Protein AF-A0A0N1KRY0-F1 (afdb_monomer_lite)

Foldseek 3Di:
DDDDDDPPPPVPPPPPPPPDPPPPPPDFDQADPPVGGNVHDGDDPDLDWDWDWAPVPDPWTWIWTDHAALEIEGEPGPPFEDDLEHNEYYEYGNEYADPQQYNEYEEYENEYNNAAHYAEYEYEENEYEHPNAHVEYAEYECEYHDHYCEYEYEELEYEHEHLEYEAYELAYEQAHNEYEYEAAPDVVLGCYHNHHQKYFYDHYSFTQWIDHDQAIEGSDPDDPDSYHYDDDDDDPPDDQFKAFDWDADPVGDTDTDPDIDGPPPCVVVVVVVVVVVVVVVVVVVVVVVCCCVVPVDDDPDPDQDKDKDDWPPAADEFKTKIKIAAHPPFQWKWKWKAAPVRHTDDIGTDHDGGIDMDMDGDDDFHKMKIFIDTPNRTPDIDIGGYDD

pLDDT: mean 84.0, std 17.78, range [32.69, 98.81]

Radius of gyration: 57.34 Å; chains: 1; bounding box: 113×61×182 Å

Organism: Chryseobacterium indologenes (NCBI:txid253)

Sequence (388 aa):
MKRHLLNLKNIVAGAMIFSAGVMNAQQWEITGNSGITSTNYVGTNEQSYLFLRTGGSLPNPGQAFLTSPGSFVVDAVNNSNGVKAKGSIITGSQNMLGGNANSSIVGGWGNSLQASGGANLVVGQTNTVLNDAGKSIALGWNNTVRASNQFAIGVGVDLTSEYSGGFGVDLIATGNRSFVIGSGTHASTKLTNSIPYSIMFGLSKNSTMLIKDQQVGVRTNAPTANFHTVGTVRLQDLPNGSGKALVVDADGNVMVASTALAKQANDQTVTELQNQIDDLKLQVDELKSLLLKQTGIKDISSGNSARLYQNVPNPTKGETNIKYYLPNGSKNSSIEIYSASGQLVKSFPIREAGEGNIAVNNIKSGMYLYKLSVDGKTIDTKKMLIQD

InterPro domains:
  IPR011049 Serralysin-like metalloprotease, C-terminal [G3DSA:2.150.10.10] (102-276)
  IPR011049 Serralysin-like metalloprotease, C-terminal [SSF101967] (109-202)
  IPR026444 Secretion system, C-terminal sorting domain [PF18962] (313-387)
  IPR026444 Secretion system, C-terminal sorting domain [TIGR04183] (313-387)

Structure (mmCIF, N/CA/C/O backbone):
data_AF-A0A0N1KRY0-F1
#
_entry.id   AF-A0A0N1KRY0-F1
#
loop_
_atom_site.group_PDB
_atom_site.id
_atom_site.type_symbol
_atom_site.label_atom_id
_atom_site.label_alt_id
_atom_site.label_comp_id
_atom_site.label_asym_id
_atom_site.label_entity_id
_atom_site.label_seq_id
_atom_site.pdbx_PDB_ins_code
_atom_site.Cartn_x
_atom_site.Cartn_y
_atom_site.Cartn_z
_atom_site.occupancy
_atom_site.B_iso_or_equiv
_atom_site.auth_seq_id
_atom_site.auth_comp_id
_atom_site.auth_asym_id
_atom_site.auth_atom_id
_atom_site.pdbx_PDB_model_num
ATOM 1 N N . MET A 1 1 ? 79.160 13.186 -78.839 1.00 37.78 1 MET A N 1
ATOM 2 C CA . MET A 1 1 ? 79.371 14.160 -77.744 1.00 37.78 1 MET A CA 1
ATOM 3 C C . MET A 1 1 ? 78.143 14.107 -76.829 1.00 37.78 1 MET A C 1
ATOM 5 O O . MET A 1 1 ? 77.056 14.304 -77.337 1.00 37.78 1 MET A O 1
ATOM 9 N N . LYS A 1 2 ? 78.337 13.699 -75.561 1.00 33.97 2 LYS A N 1
ATOM 10 C CA . LYS A 1 2 ? 77.523 13.878 -74.323 1.00 33.97 2 LYS A CA 1
ATOM 11 C C . LYS A 1 2 ? 75.983 14.046 -74.446 1.00 33.97 2 LYS A C 1
ATOM 13 O O . LYS A 1 2 ? 75.523 15.019 -75.015 1.00 33.97 2 LYS A O 1
ATOM 18 N N . ARG A 1 3 ? 75.193 13.067 -73.950 1.00 32.69 3 ARG A N 1
ATOM 19 C CA . ARG A 1 3 ? 74.388 13.074 -72.681 1.00 32.69 3 ARG A CA 1
ATOM 20 C C . ARG A 1 3 ? 73.439 14.291 -72.556 1.00 32.69 3 ARG A C 1
ATOM 22 O O . ARG A 1 3 ? 73.910 15.411 -72.592 1.00 32.69 3 ARG A O 1
ATOM 29 N N . HIS A 1 4 ? 72.135 14.144 -72.307 1.00 36.44 4 HIS A N 1
ATOM 30 C CA . HIS A 1 4 ? 71.603 13.499 -71.105 1.00 36.44 4 HIS A CA 1
ATOM 31 C C . HIS A 1 4 ? 70.151 13.011 -71.255 1.00 36.44 4 HIS A C 1
ATOM 33 O O . HIS A 1 4 ? 69.315 13.644 -71.888 1.00 36.44 4 HIS A O 1
ATOM 39 N N . LEU A 1 5 ? 69.902 11.878 -70.597 1.00 38.75 5 LEU A N 1
ATOM 40 C CA . LEU A 1 5 ? 68.626 11.211 -70.380 1.00 38.75 5 LEU A CA 1
ATOM 41 C C . LEU A 1 5 ? 67.534 12.135 -69.822 1.00 38.75 5 LEU A C 1
ATOM 43 O O . LEU A 1 5 ? 67.782 12.895 -68.885 1.00 38.75 5 LEU A O 1
ATOM 47 N N . LEU A 1 6 ? 66.311 11.937 -70.328 1.00 41.88 6 LEU A N 1
ATOM 48 C CA . LEU A 1 6 ? 65.068 12.258 -69.633 1.00 41.88 6 LEU A CA 1
ATOM 49 C C . LEU A 1 6 ? 65.129 11.711 -68.200 1.00 41.88 6 LEU A C 1
ATOM 51 O O . LEU A 1 6 ? 65.074 10.501 -67.989 1.00 41.88 6 LEU A O 1
ATOM 55 N N . ASN A 1 7 ? 65.227 12.598 -67.211 1.00 39.56 7 ASN A N 1
ATOM 56 C CA . ASN A 1 7 ? 65.059 12.227 -65.813 1.00 39.56 7 ASN A CA 1
ATOM 57 C C . ASN A 1 7 ? 63.590 12.434 -65.428 1.00 39.56 7 ASN A C 1
ATOM 59 O O . ASN A 1 7 ? 63.197 13.445 -64.845 1.00 39.56 7 ASN A O 1
ATOM 63 N N . LEU A 1 8 ? 62.776 11.449 -65.806 1.00 44.66 8 LEU A N 1
ATOM 64 C CA . LEU A 1 8 ? 61.384 11.253 -65.405 1.00 44.66 8 LEU A CA 1
ATOM 65 C C . LEU A 1 8 ? 61.308 10.866 -63.911 1.00 44.66 8 LEU A C 1
ATOM 67 O O . LEU A 1 8 ? 60.815 9.800 -63.556 1.00 44.66 8 LEU A O 1
ATOM 71 N N . LYS A 1 9 ? 61.871 11.697 -63.026 1.00 40.22 9 LYS A N 1
ATOM 72 C CA . LYS A 1 9 ? 61.805 11.508 -61.566 1.00 40.22 9 LYS A CA 1
ATOM 73 C C . LYS A 1 9 ? 61.395 12.744 -60.767 1.00 40.22 9 LYS A C 1
ATOM 75 O O . LYS A 1 9 ? 61.098 12.590 -59.593 1.00 40.22 9 LYS A O 1
ATOM 80 N N . ASN A 1 10 ? 61.248 13.921 -61.387 1.00 43.34 10 ASN A N 1
ATOM 81 C CA . ASN A 1 10 ? 60.857 15.145 -60.666 1.00 43.34 10 ASN A CA 1
ATOM 82 C C . ASN A 1 10 ? 59.549 15.810 -61.150 1.00 43.34 10 ASN A C 1
ATOM 84 O O . ASN A 1 10 ? 59.223 16.893 -60.682 1.00 43.34 10 ASN A O 1
ATOM 88 N N . ILE A 1 11 ? 58.754 15.161 -62.013 1.00 43.53 11 ILE A N 1
ATOM 89 C CA . ILE A 1 11 ? 57.401 15.633 -62.410 1.00 43.53 11 ILE A CA 1
ATOM 90 C C . ILE A 1 11 ? 56.322 14.640 -61.935 1.00 43.53 11 ILE A C 1
ATOM 92 O O . ILE A 1 11 ? 55.339 14.367 -62.608 1.00 43.53 11 ILE A O 1
ATOM 96 N N 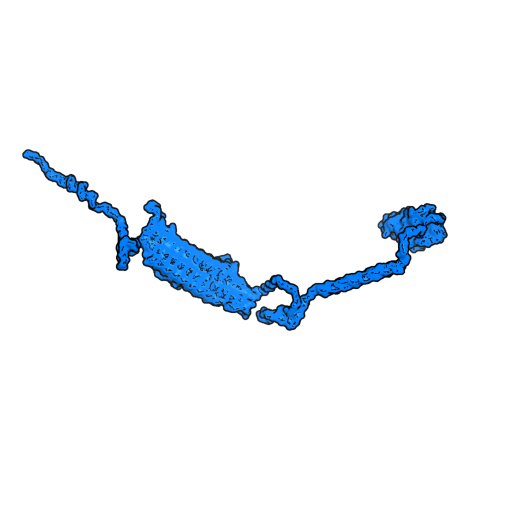. VAL A 1 12 ? 56.526 14.048 -60.755 1.00 44.34 12 VAL A N 1
ATOM 97 C CA . VAL A 1 12 ? 55.502 13.238 -60.060 1.00 44.34 12 VAL A CA 1
ATOM 98 C C . VAL A 1 12 ? 55.300 13.698 -58.604 1.00 44.34 12 VAL A C 1
ATOM 100 O O . VAL A 1 12 ? 54.333 13.314 -57.962 1.00 44.34 12 VAL A O 1
ATOM 103 N N . ALA A 1 13 ? 56.120 14.625 -58.095 1.00 40.97 13 ALA A N 1
ATOM 104 C CA . ALA A 1 13 ? 55.986 15.139 -56.726 1.00 40.97 13 ALA A CA 1
ATOM 105 C C . ALA A 1 13 ? 55.065 16.374 -56.590 1.00 40.97 13 ALA A C 1
ATOM 107 O O . ALA A 1 13 ? 54.773 16.792 -55.477 1.00 40.97 13 ALA A O 1
ATOM 108 N N . GLY A 1 14 ? 54.596 16.961 -57.701 1.00 42.56 14 GLY A N 1
ATOM 109 C CA . GLY A 1 14 ? 53.781 18.189 -57.694 1.00 42.56 14 GLY A CA 1
ATOM 110 C C . GLY A 1 14 ? 52.289 18.006 -57.992 1.00 42.56 14 GLY A C 1
ATOM 111 O O . GLY A 1 14 ? 51.527 18.952 -57.843 1.00 42.56 14 GLY A O 1
ATOM 112 N N . ALA A 1 15 ? 51.859 16.809 -58.406 1.00 40.97 15 ALA A N 1
ATOM 113 C CA . ALA A 1 15 ? 50.469 16.532 -58.801 1.00 40.97 15 ALA A CA 1
ATOM 114 C C . ALA A 1 15 ? 49.820 15.361 -58.030 1.00 40.97 15 ALA A C 1
ATOM 116 O O . ALA A 1 15 ? 48.697 14.977 -58.333 1.00 40.97 15 ALA A O 1
ATOM 117 N N . MET A 1 16 ? 50.492 14.833 -56.998 1.00 38.94 16 MET A N 1
ATOM 118 C CA . MET A 1 16 ? 49.931 13.891 -56.012 1.00 38.94 16 MET A CA 1
ATOM 119 C C . MET A 1 16 ? 49.858 14.512 -54.603 1.00 38.94 16 MET A C 1
ATOM 121 O O . MET A 1 16 ? 50.126 13.851 -53.607 1.00 38.94 16 MET A O 1
ATOM 125 N N . ILE A 1 17 ? 49.515 15.802 -54.505 1.00 42.44 17 ILE A N 1
ATOM 126 C CA . ILE A 1 17 ? 49.151 16.464 -53.229 1.00 42.44 17 ILE A CA 1
ATOM 127 C C . ILE A 1 17 ? 47.694 16.982 -53.285 1.00 42.44 17 ILE A C 1
ATOM 129 O O . ILE A 1 17 ? 47.267 17.797 -52.482 1.00 42.44 17 ILE A O 1
ATOM 133 N N . PHE A 1 18 ? 46.882 16.468 -54.215 1.00 43.12 18 PHE A N 1
ATOM 134 C CA . PHE A 1 18 ? 45.429 16.715 -54.239 1.00 43.12 18 PHE A CA 1
ATOM 135 C C . PHE A 1 18 ? 44.579 15.438 -54.278 1.00 43.12 18 PHE A C 1
ATOM 137 O O . PHE A 1 18 ? 43.358 15.504 -54.385 1.00 43.12 18 PHE A O 1
ATOM 144 N N . SER A 1 19 ? 45.195 14.267 -54.131 1.00 42.53 19 SER A N 1
ATOM 145 C CA . SER A 1 19 ? 44.501 12.981 -54.091 1.00 42.53 19 SER A CA 1
ATOM 146 C C . SER A 1 19 ? 44.573 12.371 -52.690 1.00 42.53 19 SER A C 1
ATOM 148 O O . SER A 1 19 ? 45.650 12.017 -52.220 1.00 42.53 19 SER A O 1
ATOM 150 N N . ALA A 1 20 ? 43.394 12.218 -52.082 1.00 45.34 20 ALA A N 1
ATOM 151 C CA . ALA A 1 20 ? 43.099 11.404 -50.898 1.00 45.34 20 ALA A CA 1
ATOM 152 C C . ALA A 1 20 ? 43.577 11.940 -49.535 1.00 45.34 20 ALA A C 1
ATOM 154 O O . ALA A 1 20 ? 44.156 11.225 -48.725 1.00 45.34 20 ALA A O 1
ATOM 155 N N . GLY A 1 21 ? 43.239 13.195 -49.251 1.00 43.03 21 GLY A N 1
ATOM 156 C CA . GLY A 1 21 ? 43.156 13.728 -47.891 1.00 43.03 21 GLY A CA 1
ATOM 157 C C . GLY A 1 21 ? 41.722 14.067 -47.486 1.00 43.03 21 GLY A C 1
ATOM 158 O O . GLY A 1 21 ? 41.528 14.994 -46.709 1.00 43.03 21 GLY A O 1
ATOM 159 N N . VAL A 1 22 ? 40.705 13.381 -48.025 1.00 47.44 22 VAL A N 1
ATOM 160 C CA . VAL A 1 22 ? 39.367 13.439 -47.421 1.00 47.44 22 VAL A CA 1
ATOM 161 C C . VAL A 1 22 ? 39.463 12.587 -46.163 1.00 47.44 22 VAL A C 1
ATOM 163 O O . VAL A 1 22 ? 39.253 11.377 -46.181 1.00 47.44 22 VAL A O 1
ATOM 166 N N . MET A 1 23 ? 39.904 13.205 -45.068 1.00 42.84 23 MET A N 1
ATOM 167 C CA . MET A 1 23 ? 39.635 12.663 -43.745 1.00 42.84 23 MET A CA 1
ATOM 168 C C . MET A 1 23 ? 38.143 12.335 -43.717 1.00 42.84 23 MET A C 1
ATOM 170 O O . MET A 1 23 ? 37.344 13.199 -44.068 1.00 42.84 23 MET A O 1
ATOM 174 N N . ASN A 1 24 ? 37.800 11.095 -43.367 1.00 50.03 24 ASN A N 1
ATOM 175 C CA . ASN A 1 24 ? 36.439 10.574 -43.234 1.00 50.03 24 ASN A CA 1
ATOM 176 C C . ASN A 1 24 ? 35.625 11.374 -42.194 1.00 50.03 24 ASN A C 1
ATOM 178 O O . ASN A 1 24 ? 35.291 10.871 -41.124 1.00 50.03 24 ASN A O 1
ATOM 182 N N . ALA A 1 25 ? 35.330 12.640 -42.470 1.00 48.69 25 ALA A N 1
ATOM 183 C CA . ALA A 1 25 ? 34.272 13.368 -41.812 1.00 48.69 25 ALA A CA 1
ATOM 184 C C . ALA A 1 25 ? 32.977 12.779 -42.364 1.00 48.69 25 ALA A C 1
ATOM 186 O O . ALA A 1 25 ? 32.721 12.851 -43.565 1.00 48.69 25 ALA A O 1
ATOM 187 N N . GLN A 1 26 ? 32.203 12.136 -41.496 1.00 53.97 26 GLN A N 1
ATOM 188 C CA . GLN A 1 26 ? 30.883 11.622 -41.832 1.00 53.97 26 GLN A CA 1
ATOM 189 C C . GLN A 1 26 ? 30.053 12.791 -42.389 1.00 53.97 26 GLN A C 1
ATOM 191 O O . GLN A 1 26 ? 29.770 13.754 -41.673 1.00 53.97 26 GLN A O 1
ATOM 196 N N . GLN A 1 27 ? 29.767 12.762 -43.691 1.00 54.38 27 GLN A N 1
ATOM 197 C CA . GLN A 1 27 ? 29.015 13.815 -44.363 1.00 54.38 27 GLN A CA 1
ATOM 198 C C . GLN A 1 27 ? 27.587 13.799 -43.810 1.00 54.38 27 GLN A C 1
ATOM 200 O O . GLN A 1 27 ? 26.933 12.757 -43.801 1.00 54.38 27 GLN A O 1
ATOM 205 N N . TRP A 1 28 ? 27.125 14.934 -43.284 1.00 56.34 28 TRP A N 1
ATOM 206 C CA . TRP A 1 28 ? 25.756 15.061 -42.793 1.00 56.34 28 TRP A CA 1
ATOM 207 C C . TRP A 1 28 ? 24.815 15.017 -43.989 1.00 56.34 28 TRP A C 1
ATOM 209 O O . TRP A 1 28 ? 24.902 15.871 -44.874 1.00 56.34 28 TRP A O 1
ATOM 219 N N . GLU A 1 29 ? 23.927 14.028 -44.016 1.00 55.88 29 GLU A N 1
ATOM 220 C CA . GLU A 1 29 ? 22.880 13.987 -45.024 1.00 55.88 29 GLU A CA 1
ATOM 221 C C . GLU A 1 29 ? 21.817 15.022 -44.691 1.00 55.88 29 GLU A C 1
ATOM 223 O O . GLU A 1 29 ? 21.336 15.125 -43.562 1.00 55.88 29 GLU A O 1
ATOM 228 N N . ILE A 1 30 ? 21.462 15.798 -45.706 1.00 58.03 30 ILE A N 1
ATOM 229 C CA . ILE A 1 30 ? 20.485 16.880 -45.613 1.00 58.03 30 ILE A CA 1
ATOM 230 C C . ILE A 1 30 ? 19.148 16.472 -46.245 1.00 58.03 30 ILE A C 1
ATOM 232 O O . ILE A 1 30 ? 18.200 17.238 -46.235 1.00 58.03 30 ILE A O 1
ATOM 236 N N . THR A 1 31 ? 19.017 15.262 -46.785 1.00 52.84 31 THR A N 1
ATOM 237 C CA . THR A 1 31 ? 17.767 14.789 -47.400 1.00 52.84 31 THR A CA 1
ATOM 238 C C . THR A 1 31 ? 17.396 13.409 -46.863 1.00 52.84 31 THR A C 1
ATOM 240 O O . THR A 1 31 ? 18.213 12.495 -46.909 1.00 52.84 31 THR A O 1
ATOM 243 N N . GLY A 1 32 ? 16.177 13.263 -46.333 1.00 56.09 32 GLY A N 1
ATOM 244 C CA . GLY A 1 32 ? 15.631 12.006 -45.793 1.00 56.09 32 GLY A CA 1
ATOM 245 C C . GLY A 1 32 ? 14.479 11.430 -46.640 1.00 56.09 32 GLY A C 1
ATOM 246 O O . GLY A 1 32 ? 14.508 11.518 -47.862 1.00 56.09 32 GLY A O 1
ATOM 247 N N . ASN A 1 33 ? 13.460 10.839 -45.992 1.00 45.81 33 ASN A N 1
ATOM 248 C CA . ASN A 1 33 ? 12.214 10.312 -46.593 1.00 45.81 33 ASN A CA 1
ATOM 249 C C . ASN A 1 33 ? 11.455 11.333 -47.483 1.00 45.81 33 ASN A C 1
ATOM 251 O O . ASN A 1 33 ? 11.711 12.530 -47.440 1.00 45.81 33 ASN A O 1
ATOM 255 N N . SER A 1 34 ? 10.458 10.888 -48.263 1.00 45.53 34 SER A N 1
ATOM 256 C CA . SER A 1 34 ? 9.614 11.781 -49.087 1.00 45.53 34 SER A CA 1
ATOM 257 C C . SER A 1 34 ? 9.002 12.927 -48.257 1.00 45.53 34 SER A C 1
ATOM 259 O O . SER A 1 34 ? 8.388 12.681 -47.220 1.00 45.53 34 SER A O 1
ATOM 261 N N . GLY A 1 35 ? 9.202 14.177 -48.695 1.00 54.22 35 GLY A N 1
ATOM 262 C CA . GLY A 1 35 ? 8.829 15.396 -47.956 1.00 54.22 35 GLY A CA 1
ATOM 263 C C . GLY A 1 35 ? 9.929 15.967 -47.046 1.00 54.22 35 GLY A C 1
ATOM 264 O O . GLY A 1 35 ? 9.748 17.040 -46.468 1.00 54.22 35 GLY A O 1
ATOM 265 N N . ILE A 1 36 ? 11.072 15.289 -46.934 1.00 58.16 36 ILE A N 1
ATOM 266 C CA . ILE A 1 36 ? 12.245 15.762 -46.199 1.00 58.16 36 ILE A CA 1
ATOM 267 C C . ILE A 1 36 ? 13.175 16.532 -47.146 1.00 58.16 36 ILE A C 1
ATOM 269 O O . ILE A 1 36 ? 13.516 16.059 -48.229 1.00 58.16 36 ILE A O 1
ATOM 273 N N . THR A 1 37 ? 13.589 17.727 -46.731 1.00 61.19 37 THR A N 1
ATOM 274 C CA . THR A 1 37 ? 14.464 18.639 -47.476 1.00 61.19 37 THR A CA 1
ATOM 275 C C . THR A 1 37 ? 15.690 19.003 -46.639 1.00 61.19 37 THR A C 1
ATOM 277 O O . THR A 1 37 ? 15.729 18.796 -45.425 1.00 61.19 37 THR A O 1
ATOM 280 N N . SER A 1 38 ? 16.659 19.670 -47.268 1.00 58.94 38 SER A N 1
ATOM 281 C CA . SER A 1 38 ? 17.856 20.210 -46.608 1.00 58.94 38 SER A CA 1
ATOM 282 C C . SER A 1 38 ? 17.609 21.265 -45.540 1.00 58.94 38 SER A C 1
ATOM 284 O O . SER A 1 38 ? 18.555 21.738 -44.919 1.00 58.94 38 SER A O 1
ATOM 286 N N . THR A 1 39 ? 16.353 21.638 -45.307 1.00 55.06 39 THR A N 1
ATOM 287 C CA . THR A 1 39 ? 15.959 22.621 -44.300 1.00 55.06 39 THR A CA 1
ATOM 288 C C . THR A 1 39 ? 15.303 21.995 -43.068 1.00 55.06 39 THR A C 1
ATOM 290 O O . THR A 1 39 ? 14.989 22.734 -42.140 1.00 55.06 39 THR A O 1
ATOM 293 N N . ASN A 1 40 ? 15.050 20.678 -43.035 1.00 57.78 40 ASN A N 1
ATOM 294 C CA . ASN A 1 40 ? 14.299 20.045 -41.940 1.00 57.78 40 ASN A CA 1
ATOM 295 C C . ASN A 1 40 ? 14.802 18.652 -41.505 1.00 57.78 40 ASN A C 1
ATOM 297 O O . ASN A 1 40 ? 14.063 17.936 -40.827 1.00 57.78 40 ASN A O 1
ATOM 301 N N . TYR A 1 41 ? 16.043 18.273 -41.843 1.00 61.28 41 TYR A N 1
ATOM 302 C CA . TYR A 1 41 ? 16.605 16.958 -41.511 1.00 61.28 41 TYR A CA 1
ATOM 303 C C . TYR A 1 41 ? 17.963 17.015 -40.814 1.00 61.28 41 TYR A C 1
ATOM 305 O O . TYR A 1 41 ? 18.856 17.749 -41.228 1.00 61.28 41 TYR A O 1
ATOM 313 N N . VAL A 1 42 ? 18.115 16.180 -39.783 1.00 65.94 42 VAL A N 1
ATOM 314 C CA . VAL A 1 42 ? 19.382 15.869 -39.112 1.00 65.94 42 VAL A CA 1
ATOM 315 C C . VAL A 1 42 ? 19.376 14.363 -38.814 1.00 65.94 42 VAL A C 1
ATOM 317 O O . VAL A 1 42 ? 18.588 13.915 -37.983 1.00 65.94 42 VAL A O 1
ATOM 320 N N . GLY A 1 43 ? 20.215 13.565 -39.488 1.00 64.56 43 GLY A N 1
ATOM 321 C CA . GLY A 1 43 ? 20.251 12.108 -39.288 1.00 64.56 43 GLY A CA 1
ATOM 322 C C . GLY A 1 43 ? 21.352 11.374 -40.066 1.00 64.56 43 GLY A C 1
ATOM 323 O O . GLY A 1 43 ? 22.096 11.980 -40.832 1.00 64.56 43 GLY A O 1
ATOM 324 N N . THR A 1 44 ? 21.457 10.060 -39.849 1.00 57.47 44 THR A N 1
ATOM 325 C CA . THR A 1 44 ? 22.379 9.128 -40.528 1.00 57.47 44 THR A CA 1
ATOM 326 C C . THR A 1 44 ? 21.615 8.290 -41.572 1.00 57.47 44 THR A C 1
ATOM 328 O O . THR A 1 44 ? 20.403 8.112 -41.463 1.00 57.47 44 THR A O 1
ATOM 331 N N . ASN A 1 45 ? 22.293 7.802 -42.616 1.00 54.34 45 ASN A N 1
ATOM 332 C CA . ASN A 1 45 ? 21.728 6.928 -43.667 1.00 54.34 45 ASN A CA 1
ATOM 333 C C . ASN A 1 45 ? 21.809 5.424 -43.324 1.00 54.34 45 ASN A C 1
ATOM 335 O O . ASN A 1 45 ? 21.173 4.592 -43.969 1.00 54.34 45 ASN A O 1
ATOM 339 N N . GLU A 1 46 ? 22.597 5.079 -42.312 1.00 62.34 46 GLU A N 1
ATOM 340 C CA . GLU A 1 46 ? 22.824 3.724 -41.817 1.00 62.34 46 GLU A CA 1
ATOM 341 C C . GLU A 1 46 ? 22.066 3.486 -40.502 1.00 62.34 46 GLU A C 1
ATOM 343 O O . GLU A 1 46 ? 21.600 4.421 -39.857 1.00 62.34 46 GLU A O 1
ATOM 348 N N . GLN A 1 47 ? 22.013 2.237 -40.026 1.00 64.88 47 GLN A N 1
ATOM 349 C CA . GLN A 1 47 ? 21.463 1.892 -38.699 1.00 64.88 47 GLN A CA 1
ATOM 350 C C . GLN A 1 47 ? 22.322 2.406 -37.518 1.00 64.88 47 GLN A C 1
ATOM 352 O O . GLN A 1 47 ? 22.098 2.037 -36.366 1.00 64.88 47 GLN A O 1
ATOM 357 N N . SER A 1 48 ? 23.315 3.244 -37.811 1.00 67.88 48 SER A N 1
ATOM 358 C CA . SER A 1 48 ? 24.223 3.875 -36.862 1.00 67.88 48 SER A CA 1
ATOM 359 C C . SER A 1 48 ? 23.523 5.012 -36.114 1.00 67.88 48 SER A C 1
ATOM 361 O O . SER A 1 48 ? 22.843 5.839 -36.720 1.00 67.88 48 SER A O 1
ATOM 363 N N . TYR A 1 49 ? 23.722 5.087 -34.799 1.00 73.56 49 TYR A N 1
ATOM 364 C CA . TYR A 1 49 ? 23.116 6.120 -33.956 1.00 73.56 49 TYR A CA 1
ATOM 365 C C . TYR A 1 49 ? 23.639 7.526 -34.282 1.00 73.56 49 TYR A C 1
ATOM 367 O O . TYR A 1 49 ? 24.825 7.716 -34.560 1.00 73.56 49 TYR A O 1
ATOM 375 N N . LEU A 1 50 ? 22.765 8.532 -34.179 1.00 76.44 50 LEU A N 1
ATOM 376 C CA . LEU A 1 50 ? 23.179 9.936 -34.185 1.00 76.44 50 LEU A CA 1
ATOM 377 C C . LEU A 1 50 ? 23.705 10.297 -32.794 1.00 76.44 50 LEU A C 1
ATOM 379 O O . LEU A 1 50 ? 22.911 10.385 -31.862 1.00 76.44 50 LEU A O 1
ATOM 383 N N . PHE A 1 51 ? 25.012 10.521 -32.656 1.00 74.69 51 PHE A N 1
ATOM 384 C CA . PHE A 1 51 ? 25.642 10.903 -31.390 1.00 74.69 51 PHE A CA 1
ATOM 385 C C . PHE A 1 51 ? 25.830 12.422 -31.272 1.00 74.69 51 PHE A C 1
ATOM 387 O O . PHE A 1 51 ? 26.412 13.065 -32.141 1.00 74.69 51 PHE A O 1
ATOM 394 N N . LEU A 1 52 ? 25.424 12.975 -30.135 1.00 79.19 52 LEU A N 1
ATOM 395 C CA . LEU A 1 52 ? 25.709 14.323 -29.660 1.00 79.19 52 LEU A CA 1
ATOM 396 C C . LEU A 1 52 ? 26.759 14.204 -28.552 1.00 79.19 52 LEU A C 1
ATOM 398 O O . LEU A 1 52 ? 26.452 13.756 -27.448 1.00 79.19 52 LEU A O 1
ATOM 402 N N . ARG A 1 53 ? 28.011 14.556 -28.848 1.00 70.88 53 ARG A N 1
ATOM 403 C CA . ARG A 1 53 ? 29.121 14.483 -27.885 1.00 70.88 53 ARG A CA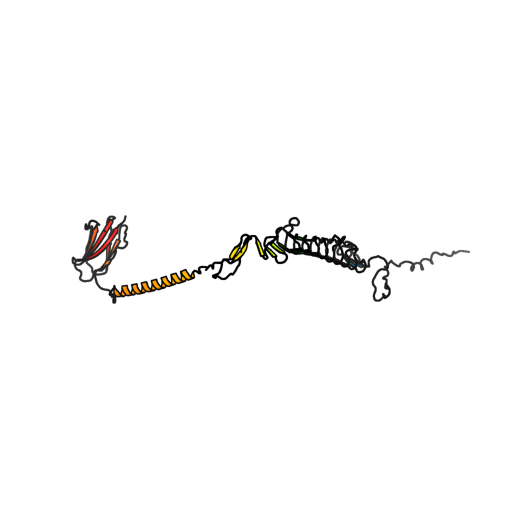 1
ATOM 404 C C . ARG A 1 53 ? 29.391 15.843 -27.251 1.00 70.88 53 ARG A C 1
ATOM 406 O O . ARG A 1 53 ? 29.359 16.860 -27.938 1.00 70.88 53 ARG A O 1
ATOM 413 N N . THR A 1 54 ? 29.755 15.853 -25.973 1.00 69.12 54 THR A N 1
ATOM 414 C CA . THR A 1 54 ? 30.292 17.033 -25.279 1.00 69.12 54 THR A CA 1
ATOM 415 C C . THR A 1 54 ? 31.707 16.748 -24.758 1.00 69.12 54 THR A C 1
ATOM 417 O O . THR A 1 54 ? 32.033 15.623 -24.386 1.00 69.12 54 THR A O 1
ATOM 420 N N . GLY A 1 55 ? 32.592 17.756 -24.774 1.00 63.12 55 GLY A N 1
ATOM 421 C CA . GLY A 1 55 ? 33.954 17.636 -24.222 1.00 63.12 55 GLY A CA 1
ATOM 422 C C . GLY A 1 55 ? 34.937 16.793 -25.052 1.00 63.12 55 GLY A C 1
ATOM 423 O O . GLY A 1 55 ? 35.706 16.034 -24.471 1.00 63.12 55 GLY A O 1
ATOM 424 N N . GLY A 1 56 ? 34.910 16.927 -26.388 1.00 55.44 56 GLY A N 1
ATOM 425 C CA . GLY A 1 56 ? 35.537 16.082 -27.430 1.00 55.44 56 GLY A CA 1
ATOM 426 C C . GLY A 1 56 ? 37.041 15.729 -27.378 1.00 55.44 56 GLY A C 1
ATOM 427 O O . GLY A 1 56 ? 37.558 15.264 -28.389 1.00 55.44 56 GLY A O 1
ATOM 428 N N . SER A 1 57 ? 37.734 15.890 -26.247 1.00 61.75 57 SER A N 1
ATOM 429 C CA . SER A 1 57 ? 39.094 15.378 -25.995 1.00 61.75 57 SER A CA 1
ATOM 430 C C . SER A 1 57 ? 39.238 14.540 -24.713 1.00 61.75 57 SER A C 1
ATOM 432 O O . SER A 1 57 ? 40.321 14.016 -24.451 1.00 61.75 57 SER A O 1
ATOM 434 N N . LEU A 1 58 ? 38.184 14.397 -23.901 1.00 66.38 58 LEU A N 1
ATOM 435 C CA . LEU A 1 58 ? 38.244 13.583 -22.685 1.00 66.38 58 LEU A CA 1
ATOM 436 C C . LEU A 1 58 ? 38.213 12.081 -23.022 1.00 66.38 58 LEU A C 1
ATOM 438 O O . LEU A 1 58 ? 37.525 11.693 -23.966 1.00 66.38 58 LEU A O 1
ATOM 442 N N . PRO A 1 59 ? 38.866 11.211 -22.223 1.00 66.00 59 PRO A N 1
ATOM 443 C CA . PRO A 1 59 ? 38.782 9.754 -22.391 1.00 66.00 59 PRO A CA 1
ATOM 444 C C . PRO A 1 59 ? 37.353 9.199 -22.277 1.00 66.00 59 PRO A C 1
ATOM 446 O O . PRO A 1 59 ? 37.081 8.095 -22.738 1.00 66.00 59 PRO A O 1
ATOM 449 N N . ASN A 1 60 ? 36.446 9.958 -21.651 1.00 64.50 60 ASN A N 1
ATOM 450 C CA . ASN A 1 60 ? 35.052 9.590 -21.422 1.00 64.50 60 ASN A CA 1
ATOM 451 C C . ASN A 1 60 ? 34.126 10.792 -21.721 1.00 64.50 60 ASN A C 1
ATOM 453 O O . ASN A 1 60 ? 33.660 11.448 -20.789 1.00 64.50 60 ASN A O 1
ATOM 457 N N . PRO A 1 61 ? 33.930 11.166 -23.000 1.00 67.38 61 PRO A N 1
ATOM 458 C CA . PRO A 1 61 ? 33.140 12.342 -23.364 1.00 67.38 61 PRO A CA 1
ATOM 459 C C . PRO A 1 61 ? 31.653 12.066 -23.133 1.00 67.38 61 PRO A C 1
ATOM 461 O O . PRO A 1 61 ? 31.172 11.042 -23.600 1.00 67.38 61 PRO A O 1
ATOM 464 N N . GLY A 1 62 ? 30.918 12.959 -22.468 1.00 70.50 62 GLY A N 1
ATOM 465 C CA . GLY A 1 62 ? 29.473 12.780 -22.284 1.00 70.50 62 GLY A CA 1
ATOM 466 C C . GLY A 1 62 ? 28.740 12.676 -23.627 1.00 70.50 62 GLY A C 1
ATOM 467 O O . GLY A 1 62 ? 29.125 13.337 -24.599 1.00 70.50 62 GLY A O 1
ATOM 468 N N . GLN A 1 63 ? 27.693 11.846 -23.692 1.00 80.75 63 GLN A N 1
ATOM 469 C CA . GLN A 1 63 ? 26.970 11.586 -24.938 1.00 80.75 63 GLN A CA 1
ATOM 470 C C . GLN A 1 63 ? 25.447 11.570 -24.772 1.00 80.75 63 GLN A C 1
ATOM 472 O O . GLN A 1 63 ? 24.905 11.061 -23.792 1.00 80.75 63 GLN A O 1
ATOM 477 N N . ALA A 1 64 ? 24.758 12.080 -25.788 1.00 82.50 64 ALA A N 1
ATOM 478 C CA . ALA A 1 64 ? 23.349 11.812 -26.031 1.00 82.50 64 ALA A CA 1
ATOM 479 C C . ALA A 1 64 ? 23.177 11.237 -27.438 1.00 82.50 64 ALA A C 1
ATOM 481 O O . ALA A 1 64 ? 23.938 11.591 -28.333 1.00 82.50 64 ALA A O 1
ATOM 482 N N . PHE A 1 65 ? 22.229 10.331 -27.656 1.00 81.56 65 PHE A N 1
ATOM 483 C CA . PHE A 1 65 ? 22.062 9.701 -28.962 1.00 81.56 65 PHE A CA 1
ATOM 484 C C . PHE A 1 65 ? 20.639 9.231 -29.239 1.00 81.56 65 PHE A C 1
ATOM 486 O O . PHE A 1 65 ? 19.858 8.955 -28.326 1.00 81.56 65 PHE A O 1
ATOM 493 N N . LEU A 1 66 ? 20.310 9.147 -30.529 1.00 82.94 66 LEU A N 1
ATOM 494 C CA . LEU A 1 66 ? 19.073 8.536 -31.007 1.00 82.94 66 LEU A CA 1
ATOM 495 C C . LEU A 1 66 ? 19.322 7.056 -31.307 1.00 82.94 66 LEU A C 1
ATOM 497 O O . LEU A 1 66 ? 20.223 6.741 -32.082 1.00 82.94 66 LEU A O 1
ATOM 501 N N . THR A 1 67 ? 18.542 6.162 -30.690 1.00 78.69 67 THR A N 1
ATOM 502 C CA . THR A 1 67 ? 18.726 4.702 -30.817 1.00 78.69 67 THR A CA 1
ATOM 503 C C . THR A 1 67 ? 17.777 4.070 -31.826 1.00 78.69 67 THR A C 1
ATOM 505 O O . THR A 1 67 ? 18.109 3.880 -32.990 1.00 78.69 67 THR A O 1
ATOM 508 N N . SER A 1 68 ? 16.577 3.731 -31.365 1.00 75.75 68 SER A N 1
ATOM 509 C CA . SER A 1 68 ? 15.452 3.297 -32.188 1.00 75.75 68 SER A CA 1
ATOM 510 C C . SER A 1 68 ? 14.603 4.512 -32.588 1.00 75.75 68 SER A C 1
ATOM 512 O O . SER A 1 68 ? 14.736 5.567 -31.963 1.00 75.75 68 SER A O 1
ATOM 514 N N . PRO A 1 69 ? 13.698 4.402 -33.582 1.00 81.12 69 PRO A N 1
ATOM 515 C CA . PRO A 1 69 ? 12.850 5.519 -33.994 1.00 81.12 69 PRO A CA 1
ATOM 516 C C . PRO A 1 69 ? 12.182 6.230 -32.807 1.00 81.12 69 PRO A C 1
ATOM 518 O O . PRO A 1 69 ? 11.463 5.609 -32.020 1.00 81.12 69 PRO A O 1
ATOM 521 N N . GLY A 1 70 ? 12.458 7.530 -32.675 1.00 82.31 70 GLY A N 1
ATOM 522 C CA . GLY A 1 70 ? 11.907 8.395 -31.630 1.00 82.31 70 GLY A CA 1
ATOM 523 C C . GLY A 1 70 ? 12.490 8.211 -30.224 1.00 82.31 70 GLY A C 1
ATOM 524 O O . GLY A 1 70 ? 11.989 8.850 -29.305 1.00 82.31 70 GLY A O 1
ATOM 525 N N . SER A 1 71 ? 13.505 7.362 -30.030 1.00 90.38 71 SER A N 1
ATOM 526 C CA . SER A 1 71 ? 14.125 7.156 -28.715 1.00 90.38 71 SER A CA 1
ATOM 527 C C . SER A 1 71 ? 15.356 8.031 -28.519 1.00 90.38 71 SER A C 1
ATOM 529 O O . SER A 1 71 ? 16.315 7.913 -29.279 1.00 90.38 71 SER A O 1
ATOM 531 N N . PHE A 1 72 ? 15.349 8.854 -27.472 1.00 93.19 72 PHE A N 1
ATOM 532 C CA . PHE A 1 72 ? 16.436 9.758 -27.098 1.00 93.19 72 PHE A CA 1
ATOM 533 C C . PHE A 1 72 ? 17.085 9.313 -25.786 1.00 93.19 72 PHE A C 1
ATOM 535 O O . PHE A 1 72 ? 16.410 9.157 -24.767 1.00 93.19 72 PHE A O 1
ATOM 542 N N . VAL A 1 73 ? 18.399 9.105 -25.819 1.00 93.25 73 VAL A N 1
ATOM 543 C CA . VAL A 1 73 ? 19.193 8.619 -24.686 1.00 93.25 73 VAL A CA 1
ATOM 544 C C . VAL A 1 73 ? 20.207 9.679 -24.290 1.00 93.25 73 VAL A C 1
ATOM 546 O O . VAL A 1 73 ? 20.908 10.196 -25.152 1.00 93.25 73 VAL A O 1
ATOM 549 N N . VAL A 1 74 ? 20.310 9.971 -22.996 1.00 93.12 74 VAL A N 1
ATOM 550 C CA . VAL A 1 74 ? 21.329 10.838 -22.397 1.00 93.12 74 VAL A CA 1
ATOM 551 C C . VAL A 1 74 ? 22.114 10.025 -21.373 1.00 93.12 74 VAL A C 1
ATOM 553 O O . VAL A 1 74 ? 21.606 9.694 -20.300 1.00 93.12 74 VAL A O 1
ATOM 556 N N . ASP A 1 75 ? 23.362 9.704 -21.700 1.00 89.50 75 ASP A N 1
ATOM 557 C CA . ASP A 1 75 ? 24.242 8.935 -20.826 1.00 89.50 75 ASP A CA 1
ATOM 558 C C . ASP A 1 75 ? 24.952 9.849 -19.822 1.00 89.50 75 ASP A C 1
ATOM 560 O O . ASP A 1 75 ? 25.696 10.754 -20.196 1.00 89.50 75 ASP A O 1
ATOM 564 N N . ALA A 1 76 ? 24.795 9.553 -18.531 1.00 86.38 76 ALA A N 1
ATOM 565 C CA . ALA A 1 76 ? 25.671 10.083 -17.482 1.00 86.38 76 ALA A CA 1
ATOM 566 C C . ALA A 1 76 ? 26.998 9.304 -17.390 1.00 86.38 76 ALA A C 1
ATOM 568 O O . ALA A 1 76 ? 28.001 9.822 -16.905 1.00 86.38 76 ALA A O 1
ATOM 569 N N . VAL A 1 77 ? 27.001 8.049 -17.856 1.00 85.44 77 VAL A N 1
ATOM 570 C CA . VAL A 1 77 ? 28.184 7.192 -18.006 1.00 85.44 77 VAL A CA 1
ATOM 571 C C . VAL A 1 77 ? 28.125 6.568 -19.394 1.00 85.44 77 VAL A C 1
ATOM 573 O O . VAL A 1 77 ? 27.119 5.935 -19.730 1.00 85.44 77 VAL A O 1
ATOM 576 N N . ASN A 1 78 ? 29.180 6.742 -20.190 1.00 82.75 78 ASN A N 1
ATOM 577 C CA . ASN A 1 78 ? 29.186 6.354 -21.598 1.00 82.75 78 ASN A CA 1
ATOM 578 C C . ASN A 1 78 ? 28.813 4.895 -21.825 1.00 82.75 78 ASN A C 1
ATOM 580 O O . ASN A 1 78 ? 29.393 3.991 -21.224 1.00 82.75 78 ASN A O 1
ATOM 584 N N . ASN A 1 79 ? 27.879 4.692 -22.753 1.00 83.94 79 ASN A N 1
ATOM 585 C CA . ASN A 1 79 ? 27.391 3.396 -23.210 1.00 83.94 79 ASN A CA 1
ATOM 586 C C . ASN A 1 79 ? 26.835 2.528 -22.074 1.00 83.94 79 ASN A C 1
ATOM 588 O O . ASN A 1 79 ? 26.840 1.303 -22.169 1.00 83.94 79 ASN A O 1
ATOM 592 N N . SER A 1 80 ? 26.389 3.148 -20.977 1.00 91.12 80 SER A N 1
ATOM 593 C CA . SER A 1 80 ? 25.860 2.404 -19.834 1.00 91.12 80 SER A CA 1
ATOM 594 C C . SER A 1 80 ? 24.374 2.089 -19.972 1.00 91.12 80 SER A C 1
ATOM 596 O O . SER A 1 80 ? 23.919 1.117 -19.377 1.00 91.12 80 SER A O 1
ATOM 598 N N . ASN A 1 81 ? 23.609 2.877 -20.733 1.00 92.94 81 ASN A N 1
ATOM 599 C CA . ASN A 1 81 ? 22.196 2.600 -20.972 1.00 92.94 81 ASN A CA 1
ATOM 600 C C . ASN A 1 81 ? 22.020 1.664 -22.181 1.00 92.94 81 ASN A C 1
ATOM 602 O O . ASN A 1 81 ? 22.540 1.921 -23.266 1.00 92.94 81 ASN A O 1
ATOM 606 N N . GLY A 1 82 ? 21.249 0.588 -22.009 1.00 92.38 82 GLY A N 1
ATOM 607 C CA . GLY A 1 82 ? 20.921 -0.370 -23.066 1.00 92.38 82 GLY A CA 1
ATOM 608 C C . GLY A 1 82 ? 19.469 -0.227 -23.513 1.00 92.38 82 GLY A C 1
ATOM 609 O O . GLY A 1 82 ? 18.568 -0.677 -22.810 1.00 92.38 82 GLY A O 1
ATOM 610 N N . VAL A 1 83 ? 19.223 0.369 -24.683 1.00 92.12 83 VAL A N 1
ATOM 611 C CA . VAL A 1 83 ? 17.864 0.718 -25.138 1.00 92.12 83 VAL A CA 1
ATOM 612 C C . VAL A 1 83 ? 17.510 0.007 -26.442 1.00 92.12 83 VAL A C 1
ATOM 614 O O . VAL A 1 83 ? 18.114 0.260 -27.480 1.00 92.12 83 VAL A O 1
ATOM 617 N N . LYS A 1 84 ? 16.493 -0.863 -26.387 1.00 92.94 84 LYS A N 1
ATOM 618 C CA . LYS A 1 84 ? 15.889 -1.534 -27.558 1.00 92.94 84 LYS A CA 1
ATOM 619 C C . LYS A 1 84 ? 14.465 -1.045 -27.869 1.00 92.94 84 LYS A C 1
ATOM 621 O O . LYS A 1 84 ? 13.857 -1.500 -28.833 1.00 92.94 84 LYS A O 1
ATOM 626 N N . ALA A 1 85 ? 13.929 -0.158 -27.033 1.00 92.88 85 ALA A N 1
ATOM 627 C CA . ALA A 1 85 ? 12.578 0.386 -27.136 1.00 92.88 85 ALA A CA 1
ATOM 628 C C . ALA A 1 85 ? 12.500 1.587 -28.089 1.00 92.88 85 ALA A C 1
ATOM 630 O O . ALA A 1 85 ? 13.468 2.337 -28.227 1.00 92.88 85 ALA A O 1
ATOM 631 N N . LYS A 1 86 ? 11.325 1.805 -28.688 1.00 92.94 86 LYS A N 1
ATOM 632 C CA . LYS A 1 86 ? 10.980 2.939 -29.565 1.00 92.94 86 LYS A CA 1
ATOM 633 C C . LYS A 1 86 ? 10.247 4.043 -28.798 1.00 92.94 86 LYS A C 1
ATOM 635 O O . LYS A 1 86 ? 9.471 3.749 -27.890 1.00 92.94 86 LYS A O 1
ATOM 640 N N . GLY A 1 87 ? 10.420 5.295 -29.226 1.00 93.94 87 GLY A N 1
ATOM 641 C CA . GLY A 1 87 ? 9.689 6.447 -28.688 1.00 93.94 87 GLY A CA 1
ATOM 642 C C . GLY A 1 87 ? 9.951 6.748 -27.209 1.00 93.94 87 GLY A C 1
ATOM 643 O O . GLY A 1 87 ? 9.044 7.230 -26.535 1.00 93.94 87 GLY A O 1
ATOM 644 N N . SER A 1 88 ? 11.131 6.409 -26.686 1.00 95.81 88 SER A N 1
ATOM 645 C CA . SER A 1 88 ? 11.440 6.503 -25.252 1.00 95.81 88 SER A CA 1
ATOM 646 C C . SER A 1 88 ? 12.421 7.636 -24.926 1.00 95.81 88 SER A C 1
ATOM 648 O O . SER A 1 88 ? 13.280 7.975 -25.736 1.00 95.81 88 SER A O 1
ATOM 650 N N . ILE A 1 89 ? 12.343 8.190 -23.715 1.00 96.75 89 ILE A N 1
ATOM 651 C CA . ILE A 1 89 ? 13.324 9.152 -23.184 1.00 96.75 89 ILE A CA 1
ATOM 652 C C . ILE A 1 89 ? 14.084 8.478 -22.050 1.00 96.75 89 ILE A C 1
ATOM 654 O O . ILE A 1 89 ? 13.472 8.011 -21.091 1.00 96.75 89 ILE A O 1
ATOM 658 N N . ILE A 1 90 ? 15.409 8.418 -22.160 1.00 96.38 90 ILE A N 1
ATOM 659 C CA . ILE A 1 90 ? 16.266 7.738 -21.192 1.00 96.38 90 ILE A CA 1
ATOM 660 C C . ILE A 1 90 ? 17.349 8.698 -20.715 1.00 96.38 90 ILE A C 1
ATOM 662 O O . ILE A 1 90 ? 18.025 9.322 -21.528 1.00 96.38 90 ILE A O 1
ATOM 666 N N . THR A 1 91 ? 17.526 8.809 -19.401 1.00 96.06 91 THR A N 1
ATOM 667 C CA . THR A 1 91 ? 18.568 9.638 -18.785 1.00 96.06 91 THR A CA 1
ATOM 668 C C . THR A 1 91 ? 19.243 8.929 -17.613 1.00 96.06 91 THR A C 1
ATOM 670 O O . THR A 1 91 ? 18.609 8.174 -16.876 1.00 96.06 91 THR A O 1
ATOM 673 N N . GLY A 1 92 ? 20.531 9.192 -17.408 1.00 95.69 92 GLY A N 1
ATOM 674 C CA . GLY A 1 92 ? 21.307 8.644 -16.297 1.00 95.69 92 GLY A CA 1
ATOM 675 C C . GLY A 1 92 ? 22.198 7.489 -16.736 1.00 95.69 92 GLY A C 1
ATOM 676 O O . GLY A 1 92 ? 22.844 7.580 -17.780 1.00 95.69 92 GLY A O 1
ATOM 677 N N . SER A 1 93 ? 22.297 6.426 -15.942 1.00 95.81 93 SER A N 1
ATOM 678 C CA . SER A 1 93 ? 23.235 5.332 -16.209 1.00 95.81 93 SER A CA 1
ATOM 679 C C . SER A 1 93 ? 22.680 3.955 -15.861 1.00 95.81 93 SER A C 1
ATOM 681 O O . SER A 1 93 ? 21.867 3.795 -14.953 1.00 95.81 93 SER A O 1
ATOM 683 N N . GLN A 1 94 ? 23.155 2.932 -16.576 1.00 96.81 94 GLN A N 1
ATOM 684 C CA . GLN A 1 94 ? 22.790 1.525 -16.348 1.00 96.81 94 GLN A CA 1
ATOM 685 C C . GLN A 1 94 ? 21.283 1.225 -16.455 1.00 96.81 94 GLN A C 1
ATOM 687 O O . GLN A 1 94 ? 20.804 0.244 -15.890 1.00 96.81 94 GLN A O 1
ATOM 692 N N . ASN A 1 95 ? 20.521 2.042 -17.184 1.00 97.75 95 ASN A N 1
ATOM 693 C CA . ASN A 1 95 ? 19.118 1.759 -17.456 1.00 97.75 95 ASN A CA 1
ATOM 694 C C . ASN A 1 95 ? 18.993 0.804 -18.649 1.00 97.75 95 ASN A C 1
ATOM 696 O O . ASN A 1 95 ? 19.626 1.003 -19.686 1.00 97.75 95 ASN A O 1
ATOM 700 N N . MET A 1 96 ? 18.155 -0.220 -18.516 1.00 97.56 96 MET A N 1
ATOM 701 C CA . MET A 1 96 ? 18.003 -1.285 -19.509 1.00 97.56 96 MET A CA 1
ATOM 702 C C . MET A 1 96 ? 16.552 -1.379 -19.979 1.00 97.56 96 MET A C 1
ATOM 704 O O . MET A 1 96 ? 15.682 -1.713 -19.185 1.00 97.56 96 MET A O 1
ATOM 708 N N . LEU A 1 97 ? 16.272 -1.127 -21.259 1.00 97.00 97 LEU A N 1
ATOM 709 C CA . LEU A 1 97 ? 14.928 -1.193 -21.847 1.00 97.00 97 LEU A CA 1
ATOM 710 C C . LEU A 1 97 ? 14.870 -2.268 -22.939 1.00 97.00 97 LEU A C 1
ATOM 712 O O . LEU A 1 97 ? 15.622 -2.220 -23.917 1.00 97.00 97 LEU A O 1
ATOM 716 N N . GLY A 1 98 ? 13.947 -3.219 -22.784 1.00 96.31 98 GLY A N 1
ATOM 717 C CA . GLY A 1 98 ? 13.655 -4.255 -23.776 1.00 96.31 98 GLY A CA 1
ATOM 718 C C . GLY A 1 98 ? 12.853 -3.730 -24.972 1.00 96.31 98 GLY A C 1
ATOM 719 O O . GLY A 1 98 ? 12.373 -2.600 -24.968 1.00 96.31 98 GLY A O 1
ATOM 720 N N . GLY A 1 99 ? 12.676 -4.560 -26.005 1.00 95.44 99 GLY A N 1
ATOM 721 C CA . GLY A 1 99 ? 11.956 -4.168 -27.231 1.00 95.44 99 GLY A CA 1
ATOM 722 C C . GLY A 1 99 ? 10.457 -3.893 -27.036 1.00 95.44 99 GLY A C 1
ATOM 723 O O . GLY A 1 99 ? 9.851 -3.174 -27.830 1.00 95.44 99 GLY A O 1
ATOM 724 N N . ASN A 1 100 ? 9.869 -4.421 -25.959 1.00 96.56 100 ASN A N 1
ATOM 725 C CA . ASN A 1 100 ? 8.468 -4.201 -25.596 1.00 96.56 100 ASN A CA 1
ATOM 726 C C . ASN A 1 100 ? 8.264 -2.932 -24.745 1.00 96.56 100 ASN A C 1
ATOM 728 O O . ASN A 1 100 ? 7.135 -2.455 -24.639 1.00 96.56 100 ASN A O 1
ATOM 732 N N . ALA A 1 101 ? 9.337 -2.328 -24.216 1.00 97.12 101 ALA A N 1
ATOM 733 C CA . ALA A 1 101 ? 9.307 -1.164 -23.323 1.00 97.12 101 ALA A CA 1
ATOM 734 C C . ALA A 1 101 ? 9.111 0.181 -24.054 1.00 97.12 101 ALA A C 1
ATOM 736 O O . ALA A 1 101 ? 9.728 1.192 -23.714 1.00 97.12 101 ALA A O 1
ATOM 737 N N . ASN A 1 102 ? 8.302 0.179 -25.114 1.00 96.06 102 ASN A N 1
ATOM 738 C CA . ASN A 1 102 ? 8.082 1.334 -25.985 1.00 96.06 102 ASN A CA 1
ATOM 739 C C . ASN A 1 102 ? 7.376 2.477 -25.249 1.00 96.06 102 ASN A C 1
ATOM 741 O O . ASN A 1 102 ? 6.585 2.239 -24.337 1.00 96.06 102 ASN A O 1
ATOM 745 N N . SER A 1 103 ? 7.604 3.713 -25.695 1.00 96.81 103 SER A N 1
ATOM 746 C CA . SER A 1 103 ? 6.940 4.909 -25.154 1.00 96.81 103 SER A CA 1
ATOM 747 C C . SER A 1 103 ? 7.172 5.102 -23.652 1.00 96.81 103 SER A C 1
ATOM 749 O O . SER A 1 103 ? 6.258 5.477 -22.919 1.00 96.81 103 SER A O 1
ATOM 751 N N . SER A 1 104 ? 8.386 4.811 -23.184 1.00 97.88 104 SER A N 1
ATOM 752 C CA . SER A 1 104 ? 8.752 4.890 -21.769 1.00 97.88 104 SER A CA 1
ATOM 753 C C . SER A 1 104 ? 9.652 6.079 -21.456 1.00 97.88 104 SER A C 1
ATOM 755 O O . SER A 1 104 ? 10.494 6.472 -22.260 1.00 97.88 104 SER A O 1
ATOM 757 N N . ILE A 1 105 ? 9.513 6.613 -20.245 1.00 98.50 105 ILE A N 1
ATOM 758 C CA . ILE A 1 105 ? 10.414 7.620 -19.682 1.00 98.50 105 ILE A CA 1
ATOM 759 C C . ILE A 1 105 ? 11.182 6.957 -18.545 1.00 98.50 105 ILE A C 1
ATOM 761 O O . ILE A 1 105 ? 10.578 6.508 -17.569 1.00 98.50 105 ILE A O 1
ATOM 765 N N . VAL A 1 106 ? 12.503 6.872 -18.682 1.00 98.25 106 VAL A N 1
ATOM 766 C CA . VAL A 1 106 ? 13.371 6.196 -17.715 1.00 98.25 106 VAL A CA 1
ATOM 767 C C . VAL A 1 106 ? 14.500 7.116 -17.274 1.00 98.25 106 VAL A C 1
ATOM 769 O O . VAL A 1 106 ? 15.174 7.725 -18.100 1.00 98.25 106 VAL A O 1
ATOM 772 N N . GLY A 1 107 ? 14.708 7.231 -15.965 1.00 97.94 107 GLY A N 1
ATOM 773 C CA . GLY A 1 107 ? 15.684 8.152 -15.393 1.00 97.94 107 GLY A CA 1
ATOM 774 C C . GLY A 1 107 ? 16.408 7.600 -14.171 1.00 97.94 107 GLY A C 1
ATOM 775 O O . GLY A 1 107 ? 15.826 6.880 -13.364 1.00 97.94 107 GLY A O 1
ATOM 776 N N . GLY A 1 108 ? 17.662 8.001 -13.981 1.00 98.06 108 GLY A N 1
ATOM 777 C CA . GLY A 1 108 ? 18.444 7.654 -12.793 1.00 98.06 108 GLY A CA 1
ATOM 778 C C . GLY A 1 108 ? 19.389 6.480 -13.033 1.00 98.06 108 GLY A C 1
ATOM 779 O O . GLY A 1 108 ? 20.041 6.430 -14.076 1.00 98.06 108 GLY A O 1
ATOM 780 N N . TRP A 1 109 ? 19.510 5.582 -12.054 1.00 98.19 109 TRP A N 1
ATOM 781 C CA . TRP A 1 109 ? 20.566 4.571 -12.007 1.00 98.19 109 TRP A CA 1
ATOM 782 C C . TRP A 1 109 ? 20.034 3.133 -11.934 1.00 98.19 109 TRP A C 1
ATOM 784 O O . TRP A 1 109 ? 19.325 2.764 -11.000 1.00 98.19 109 TRP A O 1
ATOM 794 N N . GLY A 1 110 ? 20.428 2.283 -12.882 1.00 98.12 110 GLY A N 1
ATOM 795 C CA . GLY A 1 110 ? 20.243 0.833 -12.758 1.00 98.12 110 GLY A CA 1
ATOM 796 C C . GLY A 1 110 ? 18.802 0.336 -12.919 1.00 98.12 110 GLY A C 1
ATOM 797 O O . GLY A 1 110 ? 18.491 -0.758 -12.449 1.00 98.12 110 GLY A O 1
ATOM 798 N N . ASN A 1 111 ? 17.894 1.116 -13.514 1.00 98.69 111 ASN A N 1
ATOM 799 C CA . ASN A 1 111 ? 16.505 0.681 -13.685 1.00 98.69 111 ASN A CA 1
ATOM 800 C C . ASN A 1 111 ? 16.384 -0.359 -14.813 1.00 98.69 111 ASN A C 1
ATOM 802 O O . ASN A 1 111 ? 16.973 -0.204 -15.883 1.00 98.69 111 ASN A O 1
ATOM 806 N N . SER A 1 112 ? 15.589 -1.408 -14.601 1.00 98.44 112 SER 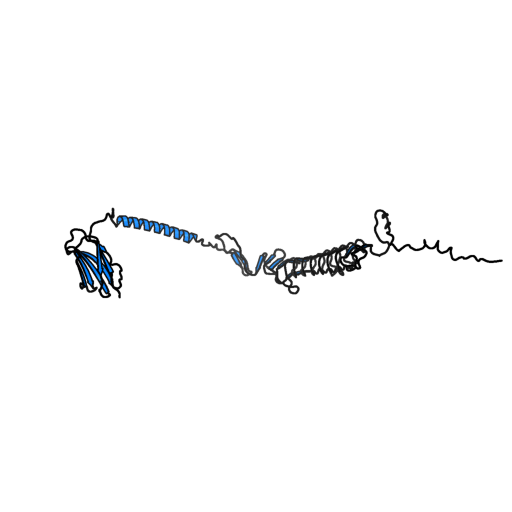A N 1
ATOM 807 C CA . SER A 1 112 ? 15.442 -2.529 -15.535 1.00 98.44 112 SER A CA 1
ATOM 808 C C . SER A 1 112 ? 14.004 -2.675 -16.033 1.00 98.44 112 SER A C 1
ATOM 810 O O . SER A 1 112 ? 13.082 -2.966 -15.278 1.00 98.44 112 SER A O 1
ATOM 812 N N . LEU A 1 113 ? 13.835 -2.498 -17.338 1.00 98.31 113 LEU A N 1
ATOM 813 C CA . LEU A 1 113 ? 12.616 -2.666 -18.128 1.00 98.31 113 LEU A CA 1
ATOM 814 C C . LEU A 1 113 ? 12.867 -3.677 -19.268 1.00 98.31 113 LEU A C 1
ATOM 816 O O . LEU A 1 113 ? 12.322 -3.572 -20.366 1.00 98.31 113 LEU A O 1
ATOM 820 N N . GLN A 1 114 ? 13.763 -4.648 -19.059 1.00 97.44 114 GLN A N 1
ATOM 821 C CA . GLN A 1 114 ? 14.145 -5.616 -20.102 1.00 97.44 114 GLN A CA 1
ATOM 822 C C . GLN A 1 114 ? 13.000 -6.549 -20.508 1.00 97.44 114 GLN A C 1
ATOM 824 O O . GLN A 1 114 ? 12.938 -6.968 -21.661 1.00 97.44 114 GLN A O 1
ATOM 829 N N . ALA A 1 115 ? 12.102 -6.841 -19.567 1.00 97.50 115 ALA A N 1
ATOM 830 C CA . ALA A 1 115 ? 10.932 -7.694 -19.746 1.00 97.50 115 ALA A CA 1
ATOM 831 C C . ALA A 1 115 ? 9.633 -6.937 -19.419 1.00 97.50 115 ALA A C 1
ATOM 833 O O . ALA A 1 115 ? 8.690 -7.535 -18.910 1.00 97.50 115 ALA A O 1
ATOM 834 N N . SER A 1 116 ? 9.602 -5.616 -19.630 1.00 98.06 116 SER A N 1
ATOM 835 C CA . SER A 1 116 ? 8.400 -4.802 -19.428 1.00 98.06 116 SER A CA 1
ATOM 836 C C . SER A 1 116 ? 7.608 -4.634 -20.722 1.00 98.06 116 SER A C 1
ATOM 838 O O . SER A 1 116 ? 8.161 -4.685 -21.820 1.00 98.06 116 SER A O 1
ATOM 840 N N . GLY A 1 117 ? 6.326 -4.314 -20.578 1.00 98.06 117 GLY A N 1
ATOM 841 C CA . GLY A 1 117 ? 5.522 -3.706 -21.630 1.00 98.06 117 GLY A CA 1
ATOM 842 C C . GLY A 1 117 ? 5.844 -2.217 -21.771 1.00 98.06 117 GLY A C 1
ATOM 843 O O . GLY A 1 117 ? 6.775 -1.706 -21.143 1.00 98.06 117 GLY A O 1
ATOM 844 N N . GLY A 1 118 ? 5.075 -1.516 -22.603 1.00 97.00 118 GLY A N 1
ATOM 845 C CA . GLY A 1 118 ? 5.288 -0.098 -22.900 1.00 97.00 118 GLY A CA 1
ATOM 846 C C . GLY A 1 118 ? 4.562 0.872 -21.962 1.00 97.00 118 GLY A C 1
ATOM 847 O O . GLY A 1 118 ? 3.821 0.470 -21.065 1.00 97.00 118 GLY A O 1
ATOM 848 N N . ALA A 1 119 ? 4.729 2.168 -22.224 1.00 98.12 119 ALA A N 1
ATOM 849 C CA . ALA A 1 119 ? 4.065 3.276 -21.531 1.00 98.12 119 ALA A CA 1
ATOM 850 C C . ALA A 1 119 ? 4.389 3.382 -20.028 1.00 98.12 119 ALA A C 1
ATOM 852 O O . ALA A 1 119 ? 3.516 3.699 -19.222 1.00 98.12 119 ALA A O 1
ATOM 853 N N . ASN A 1 120 ? 5.637 3.105 -19.640 1.00 98.56 120 ASN A N 1
ATOM 854 C CA . ASN A 1 120 ? 6.080 3.210 -18.243 1.00 98.56 120 ASN A CA 1
ATOM 855 C C . ASN A 1 120 ? 6.808 4.527 -17.934 1.00 98.56 120 ASN A C 1
ATOM 857 O O . ASN A 1 120 ? 7.566 5.020 -18.772 1.00 98.56 120 ASN A O 1
ATOM 861 N N . LEU A 1 121 ? 6.668 5.016 -16.699 1.00 98.75 121 LEU A N 1
ATOM 862 C CA . LEU A 1 121 ? 7.509 6.064 -16.107 1.00 98.75 121 LEU A CA 1
ATOM 863 C C . LEU A 1 121 ? 8.316 5.470 -14.946 1.00 98.75 121 LEU A C 1
ATOM 865 O O . LEU A 1 121 ? 7.751 5.112 -13.913 1.00 98.75 121 LEU A O 1
ATOM 869 N N . VAL A 1 122 ? 9.634 5.362 -15.107 1.00 98.75 122 VAL A N 1
ATOM 870 C CA . VAL A 1 122 ? 10.512 4.703 -14.131 1.00 98.75 122 VAL A CA 1
ATOM 871 C C . VAL A 1 122 ? 11.685 5.605 -13.784 1.00 98.75 122 VAL A C 1
ATOM 873 O O . VAL A 1 122 ? 12.550 5.845 -14.620 1.00 98.75 122 VAL A O 1
ATOM 876 N N . VAL A 1 123 ? 11.732 6.116 -12.555 1.00 98.69 123 VAL A N 1
ATOM 877 C CA . VAL A 1 123 ? 12.763 7.078 -12.147 1.00 98.69 123 VAL A CA 1
ATOM 878 C C . VAL A 1 123 ? 13.320 6.748 -10.771 1.00 98.69 123 VAL A C 1
ATOM 880 O O . VAL A 1 123 ? 12.580 6.514 -9.819 1.00 98.69 123 VAL A O 1
ATOM 883 N N . GLY A 1 124 ? 14.642 6.792 -10.649 1.00 98.62 124 GLY A N 1
ATOM 884 C CA . GLY A 1 124 ? 15.354 6.579 -9.395 1.00 98.62 124 GLY A CA 1
ATOM 885 C C . GLY A 1 124 ? 16.379 5.468 -9.537 1.00 98.62 124 GLY A C 1
ATOM 886 O O . GLY A 1 124 ? 17.118 5.446 -10.521 1.00 98.62 124 GLY A O 1
ATOM 887 N N . GLN A 1 125 ? 16.447 4.580 -8.550 1.00 98.69 125 GLN A N 1
ATOM 888 C CA . GLN A 1 125 ? 17.500 3.582 -8.436 1.00 98.69 125 GLN A CA 1
ATOM 889 C C . GLN A 1 125 ? 16.948 2.157 -8.443 1.00 98.69 125 GLN A C 1
ATOM 891 O O . GLN A 1 125 ? 16.060 1.832 -7.659 1.00 98.69 125 GLN A O 1
ATOM 896 N N . THR A 1 126 ? 17.524 1.292 -9.281 1.00 98.62 126 THR A N 1
ATOM 897 C CA . THR A 1 126 ? 17.284 -0.164 -9.290 1.00 98.62 126 THR A CA 1
ATOM 898 C C . THR A 1 126 ? 15.805 -0.566 -9.302 1.00 98.62 126 THR A C 1
ATOM 900 O O . THR A 1 126 ? 15.434 -1.597 -8.741 1.00 98.62 126 THR A O 1
ATOM 903 N N . ASN A 1 127 ? 14.934 0.242 -9.911 1.00 98.81 127 ASN A N 1
ATOM 904 C CA . ASN A 1 127 ? 13.534 -0.131 -10.080 1.00 98.81 127 ASN A CA 1
ATOM 905 C C . ASN A 1 127 ? 13.411 -1.149 -11.213 1.00 98.81 127 ASN A C 1
ATOM 907 O O . ASN A 1 127 ? 14.117 -1.056 -12.218 1.00 98.81 127 ASN A O 1
ATOM 911 N N . THR A 1 128 ? 12.501 -2.106 -11.067 1.00 98.81 128 THR A N 1
ATOM 912 C CA . THR A 1 128 ? 12.296 -3.174 -12.047 1.00 98.81 128 THR A CA 1
ATOM 913 C C . THR A 1 128 ? 10.839 -3.240 -12.480 1.00 98.81 128 THR A C 1
ATOM 915 O O . THR A 1 128 ? 9.938 -3.311 -11.644 1.00 98.81 128 THR A O 1
ATOM 918 N N . VAL A 1 129 ? 10.615 -3.272 -13.792 1.00 98.69 129 VAL A N 1
ATOM 919 C CA . VAL A 1 129 ? 9.323 -3.590 -14.406 1.00 98.69 129 VAL A CA 1
ATOM 920 C C . VAL A 1 129 ? 9.503 -4.859 -15.236 1.00 98.69 129 VAL A C 1
ATOM 922 O O . VAL A 1 129 ? 10.389 -4.927 -16.091 1.00 98.69 129 VAL A O 1
ATOM 925 N N . LEU A 1 130 ? 8.696 -5.882 -14.964 1.00 98.12 130 LEU A N 1
ATOM 926 C CA . LEU A 1 130 ? 8.817 -7.204 -15.588 1.00 98.12 130 LEU A CA 1
ATOM 927 C C . LEU A 1 130 ? 7.449 -7.790 -15.975 1.00 98.12 130 LEU A C 1
ATOM 929 O O . LEU A 1 130 ? 6.422 -7.161 -15.742 1.00 98.12 130 LEU A O 1
ATOM 933 N N . ASN A 1 131 ? 7.439 -9.003 -16.539 1.00 97.88 131 ASN A N 1
ATOM 934 C CA . ASN A 1 131 ? 6.236 -9.739 -16.961 1.00 97.88 131 ASN A CA 1
ATOM 935 C C . ASN A 1 131 ? 5.356 -8.987 -17.972 1.00 97.88 131 ASN A C 1
ATOM 937 O O . ASN A 1 131 ? 4.133 -8.978 -17.849 1.00 97.88 131 ASN A O 1
ATOM 941 N N . ASP A 1 132 ? 5.978 -8.301 -18.931 1.00 98.06 132 ASP A N 1
ATOM 942 C CA . ASP A 1 132 ? 5.300 -7.448 -19.911 1.00 98.06 132 ASP A CA 1
ATOM 943 C C . ASP A 1 132 ? 4.386 -6.379 -19.269 1.00 98.06 132 ASP A C 1
ATOM 945 O O . ASP A 1 132 ? 3.502 -5.818 -19.919 1.00 98.06 132 ASP A O 1
ATOM 949 N N . ALA A 1 133 ? 4.629 -6.029 -17.997 1.00 98.25 133 ALA A N 1
ATOM 950 C CA . ALA A 1 133 ? 3.894 -4.977 -17.311 1.00 98.25 133 ALA A CA 1
ATOM 951 C C . ALA A 1 133 ? 4.119 -3.623 -17.996 1.00 98.25 133 ALA A C 1
ATOM 953 O O . ALA A 1 133 ? 5.256 -3.197 -18.223 1.00 98.25 133 ALA A O 1
ATOM 954 N N . GLY A 1 134 ? 3.021 -2.951 -18.326 1.00 97.81 134 GLY A N 1
ATOM 955 C CA . GLY A 1 134 ? 3.017 -1.639 -18.960 1.00 97.81 134 GLY A CA 1
ATOM 956 C C . GLY A 1 134 ? 2.056 -0.673 -18.279 1.00 97.81 134 GLY A C 1
ATOM 957 O O . GLY A 1 134 ? 1.278 -1.060 -17.403 1.00 97.81 134 GLY A O 1
ATOM 958 N N . LYS A 1 135 ? 2.060 0.584 -18.733 1.00 98.38 135 LYS A N 1
ATOM 959 C CA . LYS A 1 135 ? 1.191 1.653 -18.204 1.00 98.38 135 LYS A CA 1
ATOM 960 C C . LYS A 1 135 ? 1.393 1.876 -16.699 1.00 98.38 135 LYS A C 1
ATOM 962 O O . LYS A 1 135 ? 0.438 2.171 -15.982 1.00 98.38 135 LYS A O 1
ATOM 967 N N . SER A 1 136 ? 2.620 1.683 -16.221 1.00 98.50 136 SER A N 1
ATOM 968 C CA . SER A 1 136 ? 2.944 1.675 -14.796 1.00 98.50 136 SER A CA 1
ATOM 969 C C . SER A 1 136 ? 3.958 2.755 -14.423 1.00 98.50 136 SER A C 1
ATOM 971 O O . SER A 1 136 ? 4.694 3.285 -15.260 1.00 98.50 136 SER A O 1
ATOM 973 N N . ILE A 1 137 ? 4.004 3.067 -13.131 1.00 98.81 137 ILE A N 1
ATOM 974 C CA . ILE A 1 137 ? 4.920 4.044 -12.543 1.00 98.81 137 ILE A CA 1
ATOM 975 C C . ILE A 1 137 ? 5.762 3.358 -11.466 1.00 98.81 137 ILE A C 1
ATOM 977 O O . ILE A 1 137 ? 5.219 2.660 -10.610 1.00 98.81 137 ILE A O 1
ATOM 981 N N . ALA A 1 138 ? 7.074 3.590 -11.487 1.00 98.75 138 ALA A N 1
ATOM 982 C CA . ALA A 1 138 ? 7.990 3.187 -10.424 1.00 98.75 138 ALA A CA 1
ATOM 983 C C . ALA A 1 138 ? 8.953 4.337 -10.096 1.00 98.75 138 ALA A C 1
ATOM 985 O O . ALA A 1 138 ? 9.844 4.643 -10.889 1.00 98.75 138 ALA A O 1
ATOM 986 N N . LEU A 1 139 ? 8.770 4.984 -8.942 1.00 98.81 139 LEU A N 1
ATOM 987 C CA . LEU A 1 139 ? 9.594 6.111 -8.495 1.00 98.81 139 LEU A CA 1
ATOM 988 C C . LEU A 1 139 ? 10.280 5.799 -7.164 1.00 98.81 139 LEU A C 1
ATOM 990 O O . LEU A 1 139 ? 9.623 5.409 -6.200 1.00 98.81 139 LEU A O 1
ATOM 994 N N . GLY A 1 140 ? 11.587 6.039 -7.086 1.00 98.75 140 GLY A N 1
ATOM 995 C CA . GLY A 1 140 ? 12.380 5.850 -5.869 1.00 98.75 140 GLY A CA 1
ATOM 996 C C . GLY A 1 140 ? 13.379 4.704 -5.995 1.00 98.75 140 GLY A C 1
ATOM 997 O O . GLY A 1 140 ? 14.056 4.607 -7.018 1.00 98.75 140 GLY A O 1
ATOM 998 N N . TRP A 1 141 ? 13.524 3.878 -4.958 1.00 98.75 141 TRP A N 1
ATOM 999 C CA . TRP A 1 141 ? 14.586 2.871 -4.878 1.00 98.75 141 TRP A CA 1
ATOM 1000 C C . TRP A 1 141 ? 14.044 1.446 -4.749 1.00 98.75 141 TRP A C 1
ATOM 1002 O O . TRP A 1 141 ? 13.259 1.144 -3.856 1.00 98.75 141 TRP A O 1
ATOM 1012 N N . ASN A 1 142 ? 14.534 0.535 -5.592 1.00 98.56 142 ASN A N 1
ATOM 1013 C CA . ASN A 1 142 ? 14.303 -0.905 -5.463 1.00 98.56 142 ASN A CA 1
ATOM 1014 C C . ASN A 1 142 ? 12.816 -1.302 -5.507 1.00 98.56 142 ASN A C 1
ATOM 1016 O O . ASN A 1 142 ? 12.388 -2.244 -4.837 1.00 98.56 142 ASN A O 1
ATOM 1020 N N . ASN A 1 143 ? 12.009 -0.571 -6.276 1.00 98.81 143 ASN A N 1
ATOM 1021 C CA . ASN A 1 143 ? 10.609 -0.918 -6.479 1.00 98.81 143 ASN A CA 1
ATOM 1022 C C . ASN A 1 143 ? 10.467 -1.976 -7.576 1.00 98.81 143 ASN A C 1
ATOM 1024 O O . ASN A 1 143 ? 11.217 -1.978 -8.552 1.00 98.81 143 ASN A O 1
ATOM 1028 N N . THR A 1 144 ? 9.490 -2.865 -7.427 1.00 98.75 144 THR A N 1
ATOM 1029 C CA . THR A 1 144 ? 9.205 -3.949 -8.366 1.00 98.75 144 THR A CA 1
ATOM 1030 C C . THR A 1 144 ? 7.744 -3.910 -8.803 1.00 98.75 144 THR A C 1
ATOM 1032 O O . THR A 1 144 ? 6.831 -4.015 -7.988 1.00 98.75 144 THR A O 1
ATOM 1035 N N . VAL A 1 145 ? 7.538 -3.782 -10.111 1.00 98.75 145 VAL A N 1
ATOM 1036 C CA . VAL A 1 145 ? 6.235 -3.781 -10.785 1.00 98.75 145 VAL A CA 1
ATOM 1037 C C . VAL A 1 145 ? 6.137 -5.054 -11.622 1.00 98.75 145 VAL A C 1
ATOM 1039 O O . VAL A 1 145 ? 6.981 -5.294 -12.491 1.00 98.75 145 VAL A O 1
ATOM 1042 N N . ARG A 1 146 ? 5.128 -5.887 -11.354 1.00 98.31 146 ARG A N 1
ATOM 1043 C CA . ARG A 1 146 ? 4.966 -7.206 -12.000 1.00 98.31 146 ARG A CA 1
ATOM 1044 C C . ARG A 1 146 ? 3.678 -7.357 -12.800 1.00 98.31 146 ARG A C 1
ATOM 1046 O O . ARG A 1 146 ? 3.499 -8.397 -13.426 1.00 98.31 146 ARG A O 1
ATOM 1053 N N . ALA A 1 147 ? 2.792 -6.365 -12.759 1.00 98.19 147 ALA A N 1
ATOM 1054 C CA . ALA A 1 147 ? 1.568 -6.332 -13.549 1.00 98.19 147 ALA A CA 1
ATOM 1055 C C . ALA A 1 147 ? 1.307 -4.923 -14.102 1.00 98.19 147 ALA A C 1
ATOM 1057 O O . ALA A 1 147 ? 1.903 -3.933 -13.673 1.00 98.19 147 ALA A O 1
ATOM 1058 N N . SER A 1 148 ? 0.415 -4.832 -15.083 1.00 98.06 148 SER A N 1
ATOM 1059 C CA . SER A 1 148 ? 0.104 -3.559 -15.732 1.00 98.06 148 SER A CA 1
ATOM 1060 C C . SER A 1 148 ? -0.752 -2.644 -14.852 1.00 98.06 148 SER A C 1
ATOM 1062 O O . SER A 1 148 ? -1.492 -3.099 -13.973 1.00 98.06 148 SER A O 1
ATOM 1064 N N . ASN A 1 149 ? -0.709 -1.344 -15.152 1.00 98.31 149 ASN A N 1
ATOM 1065 C CA . ASN A 1 149 ? -1.501 -0.304 -14.484 1.00 98.31 149 ASN A CA 1
ATOM 1066 C C . ASN A 1 149 ? -1.197 -0.180 -12.979 1.00 98.31 149 ASN A C 1
ATOM 1068 O O . ASN A 1 149 ? -2.106 -0.003 -12.169 1.00 98.31 149 ASN A O 1
ATOM 1072 N N . GLN A 1 150 ? 0.070 -0.323 -12.598 1.00 98.50 150 GLN A N 1
ATOM 1073 C CA . GLN A 1 150 ? 0.518 -0.282 -11.208 1.00 98.50 150 GLN A CA 1
ATOM 1074 C C . GLN A 1 150 ? 1.268 1.014 -10.889 1.00 98.50 150 GLN A C 1
ATOM 1076 O O . GLN A 1 150 ? 1.885 1.630 -11.760 1.00 98.50 150 GLN A O 1
ATOM 1081 N N . PHE A 1 151 ? 1.262 1.402 -9.615 1.00 97.88 151 PHE A N 1
ATOM 1082 C CA . PHE A 1 151 ? 1.961 2.594 -9.138 1.00 97.88 151 PHE A CA 1
ATOM 1083 C C . PHE A 1 151 ? 2.785 2.301 -7.885 1.00 97.88 151 PHE A C 1
ATOM 1085 O O . PHE A 1 151 ? 2.231 2.134 -6.800 1.00 97.88 151 PHE A O 1
ATOM 1092 N N . ALA A 1 152 ? 4.108 2.256 -8.024 1.00 98.69 152 ALA A N 1
ATOM 1093 C CA . ALA A 1 152 ? 5.044 2.064 -6.924 1.00 98.69 152 ALA A CA 1
ATOM 1094 C C . ALA A 1 152 ? 5.834 3.352 -6.661 1.00 98.69 152 ALA A C 1
ATOM 1096 O O . ALA A 1 152 ? 6.637 3.769 -7.495 1.00 98.69 152 ALA A O 1
ATOM 1097 N N . ILE A 1 153 ? 5.635 3.973 -5.499 1.00 98.75 153 ILE A N 1
ATOM 1098 C CA . ILE A 1 153 ? 6.425 5.125 -5.056 1.00 98.75 153 ILE A CA 1
ATOM 1099 C C . ILE A 1 153 ? 7.043 4.855 -3.695 1.00 98.75 153 ILE A C 1
ATOM 1101 O O . ILE A 1 153 ? 6.338 4.613 -2.716 1.00 98.75 153 ILE A O 1
ATOM 1105 N N . GLY A 1 154 ? 8.362 5.002 -3.628 1.00 98.50 154 GLY A N 1
ATOM 1106 C CA . GLY A 1 154 ? 9.132 4.956 -2.395 1.00 98.50 154 GLY A CA 1
ATOM 1107 C C . GLY A 1 154 ? 10.273 3.954 -2.476 1.00 98.50 154 GLY A C 1
ATOM 1108 O O . GLY A 1 154 ? 11.044 3.982 -3.439 1.00 98.50 154 GLY A O 1
ATOM 1109 N N . VAL A 1 155 ? 10.425 3.122 -1.446 1.00 98.69 155 VAL A N 1
ATOM 1110 C CA . VAL A 1 155 ? 11.566 2.210 -1.310 1.00 98.69 155 VAL A CA 1
ATOM 1111 C C . VAL A 1 155 ? 11.088 0.783 -1.102 1.00 98.69 155 VAL A C 1
ATOM 1113 O O . VAL A 1 155 ? 10.357 0.507 -0.157 1.00 98.69 155 VAL A O 1
ATOM 1116 N N . GLY A 1 156 ? 11.521 -0.148 -1.947 1.00 98.56 156 GLY A N 1
ATOM 1117 C CA . GLY A 1 156 ? 11.226 -1.565 -1.742 1.00 98.56 156 GLY A CA 1
ATOM 1118 C C . GLY A 1 156 ? 9.740 -1.917 -1.864 1.00 98.56 156 GLY A C 1
ATOM 1119 O O . GLY A 1 156 ? 9.283 -2.839 -1.186 1.00 98.56 156 GLY A O 1
ATOM 1120 N N . VAL A 1 157 ? 8.969 -1.214 -2.697 1.00 98.81 157 VAL A N 1
ATOM 1121 C CA . VAL A 1 157 ? 7.561 -1.544 -2.971 1.00 98.81 157 VAL A CA 1
ATOM 1122 C C . VAL A 1 157 ? 7.484 -2.685 -3.993 1.00 98.81 157 VAL A C 1
ATOM 1124 O O . VAL A 1 157 ? 8.054 -2.566 -5.073 1.00 98.81 157 VAL A O 1
ATOM 1127 N N . ASP A 1 158 ? 6.790 -3.784 -3.682 1.00 98.69 158 ASP A N 1
ATOM 1128 C CA . ASP A 1 158 ? 6.574 -4.923 -4.596 1.00 98.69 158 ASP A CA 1
ATOM 1129 C C . ASP A 1 158 ? 5.080 -5.096 -4.921 1.00 98.69 158 ASP A C 1
ATOM 1131 O O . ASP A 1 158 ? 4.253 -5.327 -4.033 1.00 98.69 158 ASP A O 1
ATOM 1135 N N . LEU A 1 159 ? 4.721 -4.961 -6.198 1.00 98.69 159 LEU A N 1
ATOM 1136 C CA . LEU A 1 159 ? 3.342 -4.980 -6.680 1.00 98.69 159 LEU A CA 1
ATOM 1137 C C . LEU A 1 159 ? 3.123 -6.155 -7.631 1.00 98.69 159 LEU A C 1
ATOM 1139 O O . LEU A 1 159 ? 3.767 -6.255 -8.676 1.00 98.69 159 LEU A O 1
ATOM 1143 N N . THR A 1 160 ? 2.163 -7.027 -7.316 1.00 97.88 160 THR A N 1
ATOM 1144 C CA . THR A 1 160 ? 2.000 -8.304 -8.045 1.00 97.88 160 THR A CA 1
ATOM 1145 C C . THR A 1 160 ? 0.688 -8.456 -8.818 1.00 97.88 160 THR A C 1
ATOM 1147 O O . THR A 1 160 ? 0.637 -9.257 -9.745 1.00 97.88 160 THR A O 1
ATOM 1150 N N . SER A 1 161 ? -0.345 -7.667 -8.505 1.00 97.31 161 SER A N 1
ATOM 1151 C CA . SER A 1 161 ? -1.648 -7.715 -9.189 1.00 97.31 161 SER A CA 1
ATOM 1152 C C . SER A 1 161 ? -1.967 -6.413 -9.921 1.00 97.31 161 SER A C 1
ATOM 1154 O O . SER A 1 161 ? -1.627 -5.337 -9.443 1.00 97.31 161 SER A O 1
ATOM 1156 N N . GLU A 1 162 ? -2.681 -6.486 -11.044 1.00 96.12 162 GLU A N 1
ATOM 1157 C CA . GLU A 1 162 ? -3.105 -5.301 -11.800 1.00 96.12 162 GLU A CA 1
ATOM 1158 C C . GLU A 1 162 ? -3.856 -4.277 -10.938 1.00 96.12 162 GLU A C 1
ATOM 1160 O O . GLU A 1 162 ? -4.581 -4.641 -10.000 1.00 96.12 162 GLU A O 1
ATOM 1165 N N . TYR A 1 163 ? -3.712 -3.000 -11.311 1.00 97.81 163 TYR A N 1
ATOM 1166 C CA . TYR A 1 163 ? -4.367 -1.857 -10.665 1.00 97.81 163 TYR A CA 1
ATOM 1167 C C . TYR A 1 163 ? -4.019 -1.673 -9.179 1.00 97.81 163 TYR A C 1
ATOM 1169 O O . TYR A 1 163 ? -4.758 -1.004 -8.456 1.00 97.81 163 TYR A O 1
ATOM 1177 N N . SER A 1 164 ? -2.934 -2.284 -8.702 1.00 98.12 164 SER A N 1
ATOM 1178 C CA . SER A 1 164 ? -2.448 -2.113 -7.335 1.00 98.12 164 SER A CA 1
ATOM 1179 C C . SER A 1 164 ? -1.465 -0.948 -7.218 1.00 98.12 164 SER A C 1
ATOM 1181 O O . SER A 1 164 ? -0.859 -0.503 -8.199 1.00 98.12 164 SER A O 1
ATOM 1183 N N . GLY A 1 165 ? -1.283 -0.454 -5.996 1.00 98.62 165 GLY A N 1
ATOM 1184 C CA . GLY A 1 165 ? -0.343 0.627 -5.733 1.00 98.62 165 GLY A CA 1
ATOM 1185 C C . GLY A 1 165 ? 0.287 0.565 -4.351 1.00 98.62 165 GLY A C 1
ATOM 1186 O O . GLY A 1 165 ? -0.276 0.001 -3.413 1.00 98.62 165 GLY A O 1
ATOM 1187 N N . GLY A 1 166 ? 1.463 1.168 -4.230 1.00 98.69 166 GLY A N 1
ATOM 1188 C CA . GLY A 1 166 ? 2.183 1.296 -2.973 1.00 98.69 166 GLY A CA 1
ATOM 1189 C C . GLY A 1 166 ? 2.820 2.673 -2.834 1.00 98.69 166 GLY A C 1
ATOM 1190 O O . GLY A 1 166 ? 3.440 3.162 -3.778 1.00 98.69 166 GLY A O 1
ATOM 1191 N N . PHE A 1 167 ? 2.671 3.281 -1.657 1.00 98.81 167 PHE A N 1
ATOM 1192 C CA . PHE A 1 167 ? 3.306 4.551 -1.305 1.00 98.81 167 PHE A CA 1
ATOM 1193 C C . PHE A 1 167 ? 4.026 4.438 0.042 1.00 98.81 167 PHE A C 1
ATOM 1195 O O . PHE A 1 167 ? 3.377 4.370 1.091 1.00 98.81 167 PHE A O 1
ATOM 1202 N N . GLY A 1 168 ? 5.360 4.428 0.015 1.00 98.62 168 GLY A N 1
ATOM 1203 C CA . GLY A 1 168 ? 6.203 4.403 1.210 1.00 98.62 168 GLY A CA 1
ATOM 1204 C C . GLY A 1 168 ? 7.325 3.364 1.158 1.00 98.62 168 GLY A C 1
ATOM 1205 O O . GLY A 1 168 ? 7.966 3.202 0.123 1.00 98.62 168 GLY A O 1
ATOM 1206 N N . VAL A 1 169 ? 7.620 2.708 2.281 1.00 98.75 169 VAL A N 1
ATOM 1207 C CA . VAL A 1 169 ? 8.833 1.882 2.445 1.00 98.75 169 VAL A CA 1
ATOM 1208 C C . VAL A 1 169 ? 8.477 0.440 2.779 1.00 98.75 169 VAL A C 1
ATOM 1210 O O . VAL A 1 169 ? 7.634 0.194 3.633 1.00 98.75 169 VAL A O 1
ATOM 1213 N N . ASP A 1 170 ? 9.139 -0.524 2.142 1.00 98.69 170 ASP A N 1
ATOM 1214 C CA . ASP A 1 170 ? 9.004 -1.949 2.449 1.00 98.69 170 ASP A CA 1
ATOM 1215 C C . ASP A 1 170 ? 7.540 -2.409 2.420 1.00 98.69 170 ASP A C 1
ATOM 1217 O O . ASP A 1 170 ? 6.967 -2.841 3.424 1.00 98.69 170 ASP A O 1
ATOM 1221 N N . LEU A 1 171 ? 6.922 -2.292 1.244 1.00 98.81 171 LEU A N 1
ATOM 1222 C CA . LEU A 1 171 ? 5.499 -2.552 1.035 1.00 98.81 171 LEU A CA 1
ATOM 1223 C C . LEU A 1 171 ? 5.271 -3.686 0.035 1.00 98.81 171 LEU A C 1
ATOM 1225 O O . LEU A 1 171 ? 6.053 -3.868 -0.899 1.00 98.81 171 LEU A O 1
ATOM 1229 N N . ILE A 1 172 ? 4.175 -4.423 0.208 1.00 98.69 172 ILE A N 1
ATOM 1230 C CA . ILE A 1 172 ? 3.694 -5.414 -0.760 1.00 98.69 172 ILE A CA 1
ATOM 1231 C C . ILE A 1 172 ? 2.204 -5.193 -1.015 1.00 98.69 172 ILE A C 1
ATOM 1233 O O . ILE A 1 172 ? 1.423 -5.099 -0.067 1.00 98.69 172 ILE A O 1
ATOM 1237 N N . ALA A 1 173 ? 1.799 -5.187 -2.286 1.00 98.50 173 ALA A N 1
ATOM 1238 C CA . ALA A 1 173 ? 0.392 -5.258 -2.676 1.00 98.50 173 ALA A CA 1
ATOM 1239 C C . ALA A 1 173 ? 0.159 -6.448 -3.619 1.00 98.50 173 ALA A C 1
ATOM 1241 O O . ALA A 1 173 ? 0.652 -6.477 -4.755 1.00 98.50 173 ALA A O 1
ATOM 1242 N N . THR A 1 174 ? -0.586 -7.443 -3.138 1.00 98.06 174 THR A N 1
ATOM 1243 C CA . 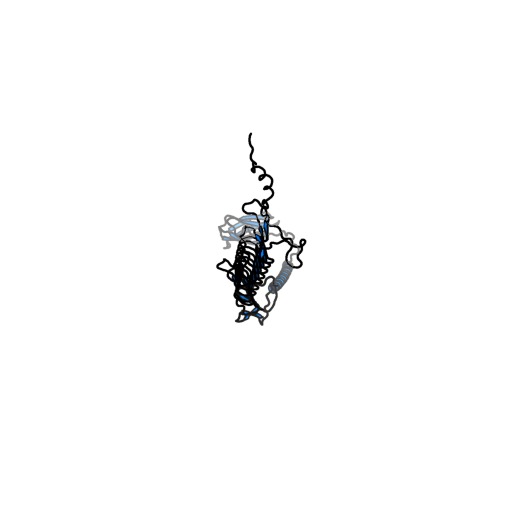THR A 1 174 ? -0.899 -8.673 -3.884 1.00 98.06 174 THR A CA 1
ATOM 1244 C C . THR A 1 174 ? -2.383 -8.863 -4.165 1.00 98.06 174 THR A C 1
ATOM 1246 O O . THR A 1 174 ? -2.732 -9.669 -5.023 1.00 98.06 174 THR A O 1
ATOM 1249 N N . GLY A 1 175 ? -3.263 -8.108 -3.505 1.00 97.50 175 GLY A N 1
ATOM 1250 C CA . GLY A 1 175 ? -4.692 -8.139 -3.798 1.00 97.50 175 GLY A CA 1
ATOM 1251 C C . GLY A 1 175 ? -5.026 -7.463 -5.132 1.00 97.50 175 GLY A C 1
ATOM 1252 O O . GLY A 1 175 ? -4.383 -6.500 -5.558 1.00 97.50 175 GLY A O 1
ATOM 1253 N N . ASN A 1 176 ? -6.083 -7.931 -5.799 1.00 96.12 176 ASN A N 1
ATOM 1254 C CA . ASN A 1 176 ? -6.609 -7.234 -6.971 1.00 96.12 176 ASN A CA 1
ATOM 1255 C C . ASN A 1 176 ? -7.077 -5.830 -6.586 1.00 96.12 176 ASN A C 1
ATOM 1257 O O . ASN A 1 176 ? -7.888 -5.704 -5.672 1.00 96.12 176 ASN A O 1
ATOM 1261 N N . ARG A 1 177 ? -6.580 -4.782 -7.263 1.00 97.44 177 ARG A N 1
ATOM 1262 C CA . ARG A 1 177 ? -6.907 -3.385 -6.914 1.00 97.44 177 ARG A CA 1
ATOM 1263 C C . ARG A 1 177 ? -6.637 -3.056 -5.437 1.00 97.44 177 ARG A C 1
ATOM 1265 O O . ARG A 1 177 ? -7.395 -2.317 -4.813 1.00 97.44 177 ARG A O 1
ATOM 1272 N N . SER A 1 178 ? -5.592 -3.647 -4.855 1.00 98.19 178 SER A N 1
ATOM 1273 C CA . SER A 1 178 ? -5.188 -3.367 -3.475 1.00 98.19 178 SER A CA 1
ATOM 1274 C C . SER A 1 178 ? -4.144 -2.255 -3.418 1.00 98.19 178 SER A C 1
ATOM 1276 O O . SER A 1 178 ? -3.182 -2.274 -4.187 1.00 98.19 178 SER A O 1
ATOM 1278 N N . PHE A 1 179 ? -4.282 -1.342 -2.465 1.00 98.69 179 PHE A N 1
ATOM 1279 C CA . PHE A 1 179 ? -3.338 -0.258 -2.218 1.00 98.69 179 PHE A CA 1
ATOM 1280 C C . PHE A 1 179 ? -2.745 -0.370 -0.820 1.00 98.69 179 PHE A C 1
ATOM 1282 O O . PHE A 1 179 ? -3.433 -0.749 0.128 1.00 98.69 179 PHE A O 1
ATOM 1289 N N . VAL A 1 180 ? -1.471 -0.028 -0.673 1.00 98.75 180 VAL A N 1
ATOM 1290 C CA . VAL A 1 180 ? -0.777 -0.045 0.618 1.00 98.75 180 VAL A CA 1
ATOM 1291 C C . VAL A 1 180 ? 0.002 1.251 0.823 1.00 98.75 180 VAL A C 1
ATOM 1293 O O . VAL A 1 180 ? 0.718 1.708 -0.066 1.00 98.75 180 VAL A O 1
ATOM 1296 N N . ILE A 1 181 ? -0.160 1.873 1.988 1.00 98.81 181 ILE A N 1
ATOM 1297 C CA . ILE A 1 181 ? 0.434 3.170 2.309 1.00 98.81 181 ILE A CA 1
ATOM 1298 C C . ILE A 1 181 ? 1.104 3.093 3.682 1.00 98.81 181 ILE A C 1
ATOM 1300 O O . ILE A 1 181 ? 0.470 2.728 4.675 1.00 98.81 181 ILE A O 1
ATOM 1304 N N . GLY A 1 182 ? 2.379 3.476 3.743 1.00 98.50 182 GLY A N 1
ATOM 1305 C CA . GLY A 1 182 ? 3.124 3.610 4.993 1.00 98.50 182 GLY A CA 1
ATOM 1306 C C . GLY A 1 182 ? 4.473 2.899 4.974 1.00 98.50 182 GLY A C 1
ATOM 1307 O O . GLY A 1 182 ? 5.249 3.086 4.042 1.00 98.50 182 GLY A O 1
ATOM 1308 N N . SER A 1 183 ? 4.793 2.132 6.015 1.00 98.50 183 SER A N 1
ATOM 1309 C CA . SER A 1 183 ? 6.117 1.523 6.168 1.00 98.50 183 SER A CA 1
ATOM 1310 C C . SER A 1 183 ? 6.050 0.121 6.761 1.00 98.50 183 SER A C 1
ATOM 1312 O O . SER A 1 183 ? 5.433 -0.076 7.806 1.00 98.50 183 SER A O 1
ATOM 1314 N N . GLY A 1 184 ? 6.747 -0.837 6.151 1.00 98.19 184 GLY A N 1
ATOM 1315 C CA . GLY A 1 184 ? 7.217 -2.032 6.849 1.00 98.19 184 GLY A CA 1
ATOM 1316 C C . GLY A 1 184 ? 8.317 -1.688 7.862 1.00 98.19 184 GLY A C 1
ATOM 1317 O O . GLY A 1 184 ? 8.721 -0.533 7.996 1.00 98.19 184 GLY A O 1
ATOM 1318 N N . THR A 1 185 ? 8.812 -2.690 8.591 1.00 97.25 185 THR A N 1
ATOM 1319 C CA . THR A 1 185 ? 9.941 -2.497 9.530 1.00 97.25 185 THR A CA 1
ATOM 1320 C C . THR A 1 185 ? 11.306 -2.804 8.914 1.00 97.25 185 THR A C 1
ATOM 1322 O O . THR A 1 185 ? 12.325 -2.425 9.482 1.00 97.25 185 THR A O 1
ATOM 1325 N N . HIS A 1 186 ? 11.324 -3.539 7.801 1.00 96.69 186 HIS A N 1
ATOM 1326 C CA . HIS A 1 186 ? 12.519 -3.980 7.080 1.00 96.69 186 HIS A CA 1
ATOM 1327 C C . HIS A 1 186 ? 12.096 -4.661 5.767 1.00 96.69 186 HIS A C 1
ATOM 1329 O O . HIS A 1 186 ? 10.965 -5.152 5.669 1.00 96.69 186 HIS A O 1
ATOM 1335 N N . ALA A 1 187 ? 13.024 -4.832 4.821 1.00 94.19 187 ALA A N 1
ATOM 1336 C CA . ALA A 1 187 ? 12.797 -5.507 3.539 1.00 94.19 187 ALA A CA 1
ATOM 1337 C C . ALA A 1 187 ? 12.255 -6.949 3.659 1.00 94.19 187 ALA A C 1
ATOM 1339 O O . ALA A 1 187 ? 11.592 -7.438 2.746 1.00 94.19 187 ALA A O 1
ATOM 1340 N N . SER A 1 188 ? 12.508 -7.625 4.785 1.00 95.56 188 SER A N 1
ATOM 1341 C CA . SER A 1 188 ? 11.998 -8.971 5.112 1.00 95.56 188 SER A CA 1
ATOM 1342 C C . SER A 1 188 ? 10.696 -8.966 5.924 1.00 95.56 188 SER A C 1
ATOM 1344 O O . SER A 1 188 ? 10.102 -10.015 6.162 1.00 95.56 188 SER A O 1
ATOM 1346 N N . THR A 1 189 ? 10.242 -7.796 6.366 1.00 97.06 189 THR A N 1
ATOM 1347 C CA . THR A 1 189 ? 9.069 -7.601 7.230 1.00 97.06 189 THR A CA 1
ATOM 1348 C C . THR A 1 189 ? 8.229 -6.449 6.692 1.00 97.06 189 THR A C 1
ATOM 1350 O O . THR A 1 189 ? 8.065 -5.406 7.333 1.00 97.06 189 THR A O 1
ATOM 1353 N N . LYS A 1 190 ? 7.752 -6.639 5.464 1.00 98.44 190 LYS A N 1
ATOM 1354 C CA . LYS A 1 190 ? 6.994 -5.643 4.716 1.00 98.44 190 LYS A CA 1
ATOM 1355 C C . LYS A 1 190 ? 5.554 -5.534 5.211 1.00 98.44 190 LYS A C 1
ATOM 1357 O O . LYS A 1 190 ? 4.952 -6.541 5.594 1.00 98.44 190 LYS A O 1
ATOM 1362 N N . LEU A 1 191 ? 4.978 -4.336 5.146 1.00 98.75 191 LEU A N 1
ATOM 1363 C CA . LEU A 1 191 ? 3.530 -4.177 5.283 1.00 98.75 191 LEU A CA 1
ATOM 1364 C C . LEU A 1 191 ? 2.866 -4.724 4.016 1.00 98.75 191 LEU A C 1
ATOM 1366 O O . LEU A 1 191 ? 3.151 -4.260 2.912 1.00 98.75 191 LEU A O 1
ATOM 1370 N N . THR A 1 192 ? 2.003 -5.724 4.174 1.00 98.50 192 THR A N 1
ATOM 1371 C CA . THR A 1 192 ? 1.454 -6.484 3.045 1.00 98.50 192 THR A CA 1
ATOM 1372 C C . THR A 1 192 ? -0.057 -6.341 2.965 1.00 98.50 192 THR A C 1
ATOM 1374 O O . THR A 1 192 ? -0.765 -6.784 3.868 1.00 98.50 192 THR A O 1
ATOM 1377 N N . ASN A 1 193 ? -0.549 -5.798 1.851 1.00 98.56 193 ASN A N 1
ATOM 1378 C CA . ASN A 1 193 ? -1.963 -5.820 1.510 1.00 98.56 193 ASN A CA 1
ATOM 1379 C C . ASN A 1 193 ? -2.262 -6.903 0.464 1.00 98.56 193 ASN A C 1
ATOM 1381 O O . ASN A 1 193 ? -2.008 -6.731 -0.728 1.00 98.56 193 ASN A O 1
ATOM 1385 N N . SER A 1 194 ? -2.830 -8.019 0.916 1.00 98.00 194 SER A N 1
ATOM 1386 C CA . SER A 1 194 ? -3.303 -9.113 0.060 1.00 98.00 194 SER A CA 1
ATOM 1387 C C . SER A 1 194 ? -4.808 -9.078 -0.210 1.00 98.00 194 SER A C 1
ATOM 1389 O O . SER A 1 194 ? -5.346 -9.991 -0.833 1.00 98.00 194 SER A O 1
ATOM 1391 N N . ILE A 1 195 ? -5.505 -8.045 0.261 1.00 98.19 195 ILE A N 1
ATOM 1392 C CA . ILE A 1 195 ? -6.964 -7.993 0.281 1.00 98.19 195 ILE A CA 1
ATOM 1393 C C . ILE A 1 195 ? -7.449 -7.258 -0.970 1.00 98.19 195 ILE A C 1
ATOM 1395 O O . ILE A 1 195 ? -7.101 -6.089 -1.159 1.00 98.19 195 ILE A O 1
ATOM 1399 N N . PRO A 1 196 ? -8.248 -7.897 -1.839 1.00 97.56 196 PRO A N 1
ATOM 1400 C CA . PRO A 1 196 ? -8.780 -7.240 -3.025 1.00 97.56 196 PRO A CA 1
ATOM 1401 C C . PRO A 1 196 ? -9.657 -6.030 -2.689 1.00 97.56 196 PRO A C 1
ATOM 1403 O O . PRO A 1 196 ? -10.328 -6.024 -1.656 1.00 97.56 196 PRO A O 1
ATOM 1406 N N . TYR A 1 197 ? -9.685 -5.045 -3.590 1.00 97.50 197 TYR A N 1
ATOM 1407 C CA . TYR A 1 197 ? -10.530 -3.847 -3.501 1.00 97.50 197 TYR A CA 1
ATOM 1408 C C . TYR A 1 197 ? -10.385 -3.115 -2.159 1.00 97.50 197 TYR A C 1
ATOM 1410 O O . TYR A 1 197 ? -11.366 -2.806 -1.482 1.00 97.50 197 TYR A O 1
ATOM 1418 N N . SER A 1 198 ? -9.138 -2.879 -1.743 1.00 98.44 198 SER A N 1
ATOM 1419 C CA . SER A 1 198 ? -8.852 -2.332 -0.419 1.00 98.44 198 SER A CA 1
ATOM 1420 C C . SER A 1 198 ? -7.696 -1.338 -0.401 1.00 98.44 198 SER A C 1
ATOM 1422 O O . SER A 1 198 ? -6.826 -1.346 -1.273 1.00 98.44 198 SER A O 1
ATOM 1424 N N . ILE A 1 199 ? -7.668 -0.508 0.638 1.00 98.75 199 ILE A N 1
ATOM 1425 C CA . ILE A 1 199 ? -6.558 0.384 0.976 1.00 98.75 199 ILE A CA 1
ATOM 1426 C C . ILE A 1 199 ? -6.103 0.050 2.393 1.00 98.75 199 ILE A C 1
ATOM 1428 O O . ILE A 1 199 ? -6.903 0.058 3.326 1.00 98.75 199 ILE A O 1
ATOM 1432 N N . MET A 1 200 ? -4.816 -0.232 2.561 1.00 98.81 200 MET A N 1
ATOM 1433 C CA . MET A 1 200 ? -4.211 -0.579 3.842 1.00 98.81 200 MET A CA 1
ATOM 1434 C C . MET A 1 200 ? -3.218 0.492 4.282 1.00 98.81 200 MET A C 1
ATOM 1436 O O . MET A 1 200 ? -2.352 0.895 3.509 1.00 98.81 200 MET A O 1
ATOM 1440 N N . PHE A 1 201 ? -3.295 0.879 5.552 1.00 98.81 201 PHE A N 1
ATOM 1441 C CA . PHE A 1 201 ? -2.356 1.781 6.210 1.00 98.81 201 PHE A CA 1
ATOM 1442 C C . PHE A 1 201 ? -1.606 1.064 7.333 1.00 98.81 201 PHE A C 1
ATOM 1444 O O . PHE A 1 201 ? -2.185 0.254 8.067 1.00 98.81 201 PHE A O 1
ATOM 1451 N N . GLY A 1 202 ? -0.328 1.390 7.515 1.00 98.38 202 GLY A N 1
ATOM 1452 C CA . GLY A 1 202 ? 0.472 0.879 8.629 1.00 98.38 202 GLY A CA 1
ATOM 1453 C C . GLY A 1 202 ? 1.903 1.407 8.632 1.00 98.38 202 GLY A C 1
ATOM 1454 O O . GLY A 1 202 ? 2.429 1.803 7.601 1.00 98.38 202 GLY A O 1
ATOM 1455 N N . LEU A 1 203 ? 2.539 1.412 9.803 1.00 98.00 203 LEU A N 1
ATOM 1456 C CA . LEU A 1 203 ? 3.948 1.805 9.991 1.00 98.00 203 LEU A CA 1
ATOM 1457 C C . LEU A 1 203 ? 4.777 0.669 10.614 1.00 98.00 203 LEU A C 1
ATOM 1459 O O . LEU A 1 203 ? 5.778 0.891 11.289 1.00 98.00 203 LEU A O 1
ATOM 1463 N N . SER A 1 204 ? 4.307 -0.563 10.442 1.00 97.19 204 SER A N 1
ATOM 1464 C CA . SER A 1 204 ? 5.017 -1.779 10.814 1.00 97.19 204 SER A CA 1
ATOM 1465 C C . SER A 1 204 ? 4.621 -2.905 9.857 1.00 97.19 204 SER A C 1
ATOM 1467 O O . SER A 1 204 ? 3.808 -2.700 8.959 1.00 97.19 204 SER A O 1
ATOM 1469 N N . LYS A 1 205 ? 5.096 -4.134 10.091 1.00 97.12 205 LYS A N 1
ATOM 1470 C CA . LYS A 1 205 ? 4.568 -5.314 9.379 1.00 97.12 205 LYS A CA 1
ATOM 1471 C C . LYS A 1 205 ? 3.055 -5.528 9.575 1.00 97.12 205 LYS A C 1
ATOM 1473 O O . LYS A 1 205 ? 2.421 -6.190 8.760 1.00 97.12 205 LYS A O 1
ATOM 1478 N N . ASN A 1 206 ? 2.489 -4.999 10.663 1.00 96.62 206 ASN A N 1
ATOM 1479 C CA . ASN A 1 206 ? 1.068 -5.092 10.979 1.00 96.62 206 ASN A CA 1
ATOM 1480 C C . ASN A 1 206 ? 0.338 -3.830 10.506 1.00 96.62 206 ASN A C 1
ATOM 1482 O O . ASN A 1 206 ? 0.805 -2.711 10.738 1.00 96.62 206 ASN A O 1
ATOM 1486 N N . SER A 1 207 ? -0.836 -4.019 9.904 1.00 97.62 207 SER A N 1
ATOM 1487 C CA . SER A 1 207 ? -1.724 -2.919 9.535 1.00 97.62 207 SER A CA 1
ATOM 1488 C C . SER A 1 207 ? -2.284 -2.211 10.772 1.00 97.62 207 SER A C 1
ATOM 1490 O O . SER A 1 207 ? -2.649 -2.843 11.767 1.00 97.62 207 SER A O 1
ATOM 1492 N N . THR A 1 208 ? -2.385 -0.887 10.677 1.00 98.31 208 THR A N 1
ATOM 1493 C CA . THR A 1 208 ? -3.124 -0.049 11.626 1.00 98.31 208 THR A CA 1
ATOM 1494 C C . THR A 1 208 ? -4.581 0.104 11.198 1.00 98.31 208 THR A C 1
ATOM 1496 O O . THR A 1 208 ? -5.467 0.137 12.051 1.00 98.31 208 THR A O 1
ATOM 1499 N N . MET A 1 209 ? -4.836 0.208 9.892 1.00 98.69 209 MET A N 1
ATOM 1500 C CA . MET A 1 209 ? -6.163 0.452 9.335 1.00 98.69 209 MET A CA 1
ATOM 1501 C C . MET A 1 209 ? -6.307 -0.199 7.957 1.00 98.69 209 MET A C 1
ATOM 1503 O O . MET A 1 209 ? -5.392 -0.132 7.135 1.00 98.69 209 MET A O 1
ATOM 1507 N N . LEU A 1 210 ? -7.482 -0.760 7.694 1.00 98.75 210 LEU A N 1
ATOM 1508 C CA . LEU A 1 210 ? -7.906 -1.264 6.396 1.00 98.75 210 LEU A CA 1
ATOM 1509 C C . LEU A 1 210 ? -9.226 -0.599 6.004 1.00 98.75 210 LEU A C 1
ATOM 1511 O O . LEU A 1 210 ? -10.164 -0.562 6.795 1.00 98.75 210 LEU A O 1
ATOM 1515 N N . ILE A 1 211 ? -9.317 -0.128 4.767 1.00 98.62 211 ILE A N 1
ATOM 1516 C CA . ILE A 1 211 ? -10.568 0.283 4.130 1.00 98.62 211 ILE A CA 1
ATOM 1517 C C . ILE A 1 211 ? -10.872 -0.733 3.039 1.00 98.62 211 ILE A C 1
ATOM 1519 O O . ILE A 1 211 ? -10.034 -0.961 2.168 1.00 98.62 211 ILE A O 1
ATOM 1523 N N . LYS A 1 212 ? -12.056 -1.339 3.079 1.00 97.69 212 LYS A N 1
ATOM 1524 C CA . LYS A 1 212 ? -12.530 -2.280 2.063 1.00 97.69 212 LYS A CA 1
ATOM 1525 C C . LYS A 1 212 ? -14.012 -2.033 1.824 1.00 97.69 212 LYS A C 1
ATOM 1527 O O . LYS A 1 212 ? -14.811 -2.162 2.748 1.00 97.69 212 LYS A O 1
ATOM 1532 N N . ASP A 1 213 ? -14.377 -1.708 0.588 1.00 94.06 213 ASP A N 1
ATOM 1533 C CA . ASP A 1 213 ? -15.752 -1.358 0.220 1.00 94.06 213 ASP A CA 1
ATOM 1534 C C . ASP A 1 213 ? -16.324 -0.258 1.147 1.00 94.06 213 ASP A C 1
ATOM 1536 O O . ASP A 1 213 ? -15.795 0.851 1.198 1.00 94.06 213 ASP A O 1
ATOM 1540 N N . GLN A 1 214 ? -17.382 -0.567 1.903 1.00 96.06 214 GLN A N 1
ATOM 1541 C CA . GLN A 1 214 ? -18.036 0.336 2.864 1.00 96.06 214 GLN A CA 1
ATOM 1542 C C . GLN A 1 214 ? -17.556 0.133 4.313 1.00 96.06 214 GLN A C 1
ATOM 1544 O O . GLN A 1 214 ? -18.158 0.661 5.247 1.00 96.06 214 GLN A O 1
ATOM 1549 N N . GLN A 1 215 ? -16.505 -0.664 4.515 1.00 98.31 215 GLN A N 1
ATOM 1550 C CA . GLN A 1 215 ? -16.015 -1.051 5.830 1.00 98.31 215 GLN A CA 1
ATOM 1551 C C . GLN A 1 215 ? -14.655 -0.425 6.130 1.00 98.31 215 GLN A C 1
ATOM 1553 O O . GLN A 1 215 ? -13.744 -0.415 5.298 1.00 98.31 215 GLN A O 1
ATOM 1558 N N . VAL A 1 216 ? -14.505 0.034 7.368 1.00 98.62 216 VAL A N 1
ATOM 1559 C CA . VAL A 1 216 ? -13.251 0.506 7.946 1.00 98.62 216 VAL A CA 1
ATOM 1560 C C . VAL A 1 216 ? -12.896 -0.387 9.133 1.00 98.62 216 VAL A C 1
ATOM 1562 O O . VAL A 1 216 ? -13.613 -0.438 10.131 1.00 98.62 216 VAL A O 1
ATOM 1565 N N . GLY A 1 217 ? -11.773 -1.090 9.023 1.00 98.44 217 GLY A N 1
ATOM 1566 C CA . GLY A 1 217 ? -11.164 -1.863 10.097 1.00 98.44 217 GLY A CA 1
ATOM 1567 C C . GLY A 1 217 ? -10.014 -1.090 10.734 1.00 98.44 217 GLY A C 1
ATOM 1568 O O . GLY A 1 217 ? -9.084 -0.705 10.034 1.00 98.44 217 GLY A O 1
ATOM 1569 N N . VAL A 1 218 ? -10.031 -0.885 12.051 1.00 98.56 218 VAL A N 1
ATOM 1570 C CA . VAL A 1 218 ? -8.884 -0.356 12.811 1.00 98.56 218 VAL A CA 1
ATOM 1571 C C . VAL A 1 218 ? -8.297 -1.491 13.635 1.00 98.56 218 VAL A C 1
ATOM 1573 O O . VAL A 1 218 ? -8.991 -2.098 14.452 1.00 98.56 218 VAL A O 1
ATOM 1576 N N . ARG A 1 219 ? -7.012 -1.784 13.411 1.00 97.75 219 ARG A N 1
ATOM 1577 C CA . ARG A 1 219 ? -6.288 -2.943 13.964 1.00 97.75 219 ARG A CA 1
ATOM 1578 C C . ARG A 1 219 ? -6.915 -4.301 13.607 1.00 97.75 219 ARG A C 1
ATOM 1580 O O . ARG A 1 219 ? -6.723 -5.276 14.328 1.00 97.75 219 ARG A O 1
ATOM 1587 N N . THR A 1 220 ? -7.634 -4.374 12.489 1.00 97.38 220 THR A N 1
ATOM 1588 C CA . THR A 1 220 ? -8.156 -5.617 11.908 1.00 97.38 220 THR A CA 1
ATOM 1589 C C . THR A 1 220 ? -8.117 -5.553 10.387 1.00 97.38 220 THR A C 1
ATOM 1591 O O . THR A 1 220 ? -8.357 -4.504 9.791 1.00 97.38 220 THR A O 1
ATOM 1594 N N . ASN A 1 221 ? -7.846 -6.702 9.772 1.00 97.31 221 ASN A N 1
ATOM 1595 C CA . ASN A 1 221 ? -7.829 -6.886 8.324 1.00 97.31 221 ASN A CA 1
ATOM 1596 C C . ASN A 1 221 ? -9.104 -7.576 7.802 1.00 97.31 221 ASN A C 1
ATOM 1598 O O . ASN A 1 221 ? -9.226 -7.830 6.609 1.00 97.31 221 ASN A O 1
ATOM 1602 N N . ALA A 1 222 ? -10.042 -7.907 8.689 1.00 97.12 222 ALA A N 1
ATOM 1603 C CA . ALA A 1 222 ? -11.297 -8.568 8.351 1.00 97.12 222 ALA A CA 1
ATOM 1604 C C . ALA A 1 222 ? -12.454 -7.870 9.083 1.00 97.12 222 ALA A C 1
ATOM 1606 O O . ALA A 1 222 ? -13.012 -8.432 10.028 1.00 97.12 222 ALA A O 1
ATOM 1607 N N . PRO A 1 223 ? -12.774 -6.611 8.726 1.00 97.81 223 PRO A N 1
ATOM 1608 C CA . PRO A 1 223 ? -13.896 -5.917 9.336 1.00 97.81 223 PRO A CA 1
ATOM 1609 C C . PRO A 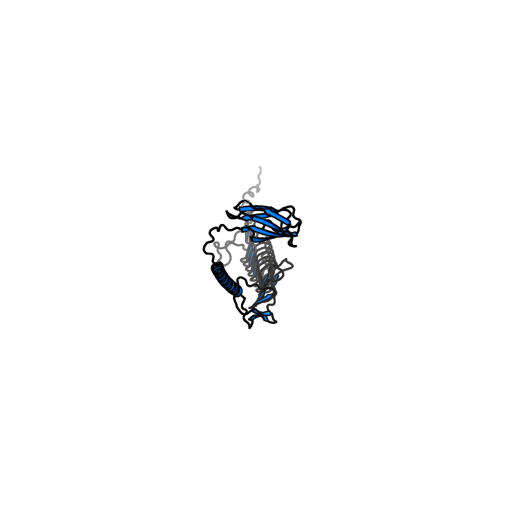1 223 ? -15.210 -6.654 9.036 1.00 97.81 223 PRO A C 1
ATOM 1611 O O . PRO A 1 223 ? -15.464 -7.092 7.918 1.00 97.81 223 PRO A O 1
ATOM 1614 N N . THR A 1 224 ? -16.048 -6.781 10.059 1.00 96.94 224 THR A N 1
ATOM 1615 C CA . THR A 1 224 ? -17.371 -7.439 10.009 1.00 96.94 224 THR A CA 1
ATOM 1616 C C . THR A 1 224 ? -18.527 -6.448 10.148 1.00 96.94 224 THR A C 1
ATOM 1618 O O . THR A 1 224 ? -19.681 -6.815 9.967 1.00 96.94 224 THR A O 1
ATOM 1621 N N . ALA A 1 225 ? -18.211 -5.180 10.414 1.00 96.81 225 ALA A N 1
ATOM 1622 C CA . ALA A 1 225 ? -19.138 -4.060 10.504 1.00 96.81 225 ALA A CA 1
ATOM 1623 C C . ALA A 1 225 ? -18.593 -2.880 9.684 1.00 96.81 225 ALA A C 1
ATOM 1625 O O . ALA A 1 225 ? -17.408 -2.856 9.342 1.00 96.81 225 ALA A O 1
ATOM 1626 N N . ASN A 1 226 ? -19.435 -1.881 9.397 1.00 97.44 226 ASN A N 1
ATOM 1627 C CA . ASN A 1 226 ? -19.013 -0.676 8.665 1.00 97.44 226 ASN A CA 1
ATOM 1628 C C . ASN A 1 226 ? -17.838 0.036 9.357 1.00 97.44 226 ASN A C 1
ATOM 1630 O O . ASN A 1 226 ? -16.957 0.570 8.690 1.00 97.44 226 ASN A O 1
ATOM 1634 N N . PHE A 1 227 ? -17.791 -0.007 10.691 1.00 97.81 227 PHE A N 1
ATOM 1635 C CA . PHE A 1 227 ? -16.643 0.427 11.478 1.00 97.81 227 PHE A CA 1
ATOM 1636 C C . PHE A 1 227 ? -16.325 -0.628 12.540 1.00 97.81 227 PHE A C 1
ATOM 1638 O O . PHE A 1 227 ? -17.064 -0.778 13.508 1.00 97.81 227 PHE A O 1
ATOM 1645 N N . HIS A 1 228 ? -15.243 -1.384 12.343 1.00 98.00 228 HIS A N 1
ATOM 1646 C CA . HIS A 1 228 ? -14.791 -2.429 13.263 1.00 98.00 228 HIS A CA 1
ATOM 1647 C C . HIS A 1 228 ? -13.445 -2.012 13.861 1.00 98.00 228 HIS A C 1
ATOM 1649 O O . HIS A 1 228 ? -12.424 -1.976 13.173 1.00 98.00 228 HIS A O 1
ATOM 1655 N N . THR A 1 229 ? -13.417 -1.743 15.165 1.00 97.31 229 THR A N 1
ATOM 1656 C CA . THR A 1 229 ? -12.192 -1.405 15.904 1.00 97.31 229 THR A CA 1
ATOM 1657 C C . THR A 1 229 ? -11.805 -2.528 16.862 1.00 97.31 229 THR A C 1
ATOM 1659 O O . THR A 1 229 ? -12.624 -2.926 17.685 1.00 97.31 229 THR A O 1
ATOM 1662 N N . VAL A 1 230 ? -10.555 -2.997 16.821 1.00 97.12 230 VAL A N 1
ATOM 1663 C CA . VAL A 1 230 ? -10.026 -3.942 17.820 1.00 97.12 230 VAL A CA 1
ATOM 1664 C C . VAL A 1 230 ? -9.228 -3.188 18.884 1.00 97.12 230 VAL A C 1
ATOM 1666 O O . VAL A 1 230 ? -8.204 -2.566 18.589 1.00 97.12 230 VAL A O 1
ATOM 1669 N N . GLY A 1 231 ? -9.671 -3.275 20.139 1.00 95.06 231 GLY A N 1
ATOM 1670 C CA . GLY A 1 231 ? -9.055 -2.597 21.280 1.00 95.06 231 GLY A CA 1
ATOM 1671 C C . GLY A 1 231 ? -9.961 -1.516 21.861 1.00 95.06 231 GLY A C 1
ATOM 1672 O O . GLY A 1 231 ? -11.151 -1.739 22.048 1.00 95.06 231 GLY A O 1
ATOM 1673 N N . THR A 1 232 ? -9.391 -0.360 22.197 1.00 94.06 232 THR A N 1
ATOM 1674 C CA . THR A 1 232 ? -10.109 0.737 22.856 1.00 94.06 232 THR A CA 1
ATOM 1675 C C . THR A 1 232 ? -10.498 1.842 21.876 1.00 94.06 232 THR A C 1
ATOM 1677 O O . THR A 1 232 ? -9.803 2.096 20.892 1.00 94.06 232 THR A O 1
ATOM 1680 N N . VAL A 1 233 ? -11.594 2.538 22.186 1.00 94.62 233 VAL A N 1
ATOM 1681 C CA . VAL A 1 233 ? -12.055 3.743 21.482 1.00 94.62 233 VAL A CA 1
ATOM 1682 C C . VAL A 1 233 ? -12.179 4.877 22.497 1.00 94.62 233 VAL A C 1
ATOM 1684 O O . VAL A 1 233 ? -12.724 4.685 23.583 1.00 94.62 233 VAL A O 1
ATOM 1687 N N . ARG A 1 234 ? -11.669 6.064 22.155 1.00 94.06 234 ARG A N 1
ATOM 1688 C CA . ARG A 1 234 ? -11.805 7.287 22.958 1.00 94.06 234 ARG A CA 1
ATOM 1689 C C . ARG A 1 234 ? -12.443 8.378 22.108 1.00 94.06 234 ARG A C 1
ATOM 1691 O O . ARG A 1 234 ? -11.946 8.678 21.029 1.00 94.06 234 ARG A O 1
ATOM 1698 N N . LEU A 1 235 ? -13.494 8.998 22.636 1.00 92.88 235 LEU A N 1
ATOM 1699 C CA . LEU A 1 235 ? -14.095 10.213 22.093 1.00 92.88 235 LEU A CA 1
ATOM 1700 C C . LEU A 1 235 ? -13.649 11.389 22.969 1.00 92.88 235 LEU A C 1
ATOM 1702 O O . LEU A 1 235 ? -13.832 11.356 24.187 1.00 92.88 235 LEU A O 1
ATOM 1706 N N . GLN A 1 236 ? -12.989 12.376 22.369 1.00 94.25 236 GLN A N 1
ATOM 1707 C CA . GLN A 1 236 ? -12.475 13.555 23.066 1.00 94.25 236 GLN A CA 1
ATOM 1708 C C . GLN A 1 236 ? -13.469 14.721 22.951 1.00 94.25 236 GLN A C 1
ATOM 1710 O O . GLN A 1 236 ? -14.265 14.756 22.018 1.00 94.25 236 GLN A O 1
ATOM 1715 N N . ASP A 1 237 ? -13.427 15.643 23.917 1.00 92.38 237 ASP A N 1
ATOM 1716 C CA . ASP A 1 237 ? -14.194 16.897 23.921 1.00 92.38 237 ASP A CA 1
ATOM 1717 C C . ASP A 1 237 ? -15.718 16.710 23.839 1.00 92.38 237 ASP A C 1
ATOM 1719 O O . ASP A 1 237 ? -16.452 17.562 23.343 1.00 92.38 237 ASP A O 1
ATOM 1723 N N . LEU A 1 238 ? -16.213 15.592 24.379 1.00 86.31 238 LEU A N 1
ATOM 1724 C CA . LEU A 1 238 ? -17.644 15.394 24.565 1.00 86.31 238 LEU A CA 1
ATOM 1725 C C . LEU A 1 238 ? -18.152 16.271 25.724 1.00 86.31 238 LEU A C 1
ATOM 1727 O O . LEU A 1 238 ? -17.582 16.207 26.820 1.00 86.31 238 LEU A O 1
ATOM 1731 N N . PRO A 1 239 ? -19.230 17.056 25.530 1.00 82.38 239 PRO A N 1
ATOM 1732 C CA . PRO A 1 239 ? -19.833 17.821 26.613 1.00 82.38 239 PRO A CA 1
ATOM 1733 C C . PRO A 1 239 ? -20.403 16.885 27.684 1.00 82.38 239 PRO A C 1
ATOM 1735 O O . PRO A 1 239 ? -20.838 15.765 27.406 1.00 82.38 239 PRO A O 1
ATOM 1738 N N . ASN A 1 240 ? -20.438 17.360 28.928 1.00 79.94 240 ASN A N 1
ATOM 1739 C CA . ASN A 1 240 ? -21.191 16.677 29.975 1.00 79.94 240 ASN A CA 1
ATOM 1740 C C . ASN A 1 240 ? -22.693 16.754 29.660 1.00 79.94 240 ASN A C 1
ATOM 1742 O O . ASN A 1 240 ? -23.185 17.804 29.253 1.00 79.94 240 ASN A O 1
ATOM 1746 N N . GLY A 1 241 ? -23.426 15.664 29.885 1.00 76.19 241 GLY A N 1
ATOM 1747 C CA . GLY A 1 241 ? -24.870 15.622 29.667 1.00 76.19 241 GLY A CA 1
ATOM 1748 C C . GLY A 1 241 ? -25.528 14.382 30.267 1.00 76.19 241 GLY A C 1
ATOM 1749 O O . GLY A 1 241 ? -24.853 13.496 30.800 1.00 76.19 241 GLY A O 1
ATOM 1750 N N . SER A 1 242 ? -26.855 14.338 30.183 1.00 79.56 242 SER A N 1
ATOM 1751 C CA . SER A 1 242 ? -27.671 13.153 30.451 1.00 79.56 242 SER A CA 1
ATOM 1752 C C . SER A 1 242 ? -28.077 12.493 29.133 1.00 79.56 242 SER A C 1
ATOM 1754 O O . SER A 1 242 ? -28.185 13.145 28.094 1.00 79.56 242 SER A O 1
ATOM 1756 N N . GLY A 1 243 ? -28.269 11.179 29.148 1.00 85.19 243 GLY A N 1
ATOM 1757 C CA . GLY A 1 243 ? -28.586 10.430 27.939 1.00 85.19 243 GLY A CA 1
ATOM 1758 C C . GLY A 1 243 ? -28.557 8.929 28.167 1.00 85.19 243 GLY A C 1
ATOM 1759 O O . GLY A 1 243 ? -28.247 8.444 29.249 1.00 85.19 243 GLY A O 1
ATOM 1760 N N . LYS A 1 244 ? -28.905 8.161 27.143 1.00 88.62 244 LYS A N 1
ATOM 1761 C CA . LYS A 1 244 ? -28.842 6.700 27.214 1.00 88.62 244 LYS A CA 1
ATOM 1762 C C . LYS A 1 244 ? -27.394 6.236 27.065 1.00 88.62 244 LYS A C 1
ATOM 1764 O O . LYS A 1 244 ? -26.669 6.753 26.218 1.00 88.62 244 LYS A O 1
ATOM 1769 N N . ALA A 1 245 ? -26.982 5.263 27.879 1.00 87.88 245 ALA A N 1
ATOM 1770 C CA . ALA A 1 245 ? -25.674 4.635 27.716 1.00 87.88 245 ALA A CA 1
ATOM 1771 C C . ALA A 1 245 ? -25.575 3.935 26.360 1.00 87.88 245 ALA A C 1
ATOM 1773 O O . ALA A 1 245 ? -26.547 3.352 25.876 1.00 87.88 245 ALA A O 1
ATOM 1774 N N . LEU A 1 246 ? -24.373 3.947 25.794 1.00 91.38 246 LEU A N 1
ATOM 1775 C CA . LEU A 1 246 ? -24.010 3.024 24.733 1.00 91.38 246 LEU A CA 1
ATOM 1776 C C . LEU A 1 246 ? -23.640 1.684 25.373 1.00 91.38 246 LEU A C 1
ATOM 1778 O O . LEU A 1 246 ? -22.866 1.640 26.329 1.00 91.38 246 LEU A O 1
ATOM 1782 N N . VAL A 1 247 ? -24.217 0.608 24.859 1.00 91.25 247 VAL A N 1
ATOM 1783 C CA . VAL A 1 247 ? -23.925 -0.778 25.246 1.00 91.25 247 VAL A CA 1
ATOM 1784 C C . VAL A 1 247 ? -23.495 -1.553 24.007 1.00 91.25 247 VAL A C 1
ATOM 1786 O O . VAL A 1 247 ? -23.585 -1.032 22.898 1.00 91.25 247 VAL A O 1
ATOM 1789 N N . VAL A 1 248 ? -23.016 -2.781 24.179 1.00 93.62 248 VAL A N 1
ATOM 1790 C CA . VAL A 1 248 ? -22.617 -3.649 23.065 1.00 93.62 248 VAL A CA 1
ATOM 1791 C C . VAL A 1 248 ? -23.431 -4.939 23.070 1.00 93.62 248 VAL A C 1
ATOM 1793 O O . VAL A 1 248 ? -23.807 -5.418 24.141 1.00 93.62 248 VAL A O 1
ATOM 1796 N N . ASP A 1 249 ? -23.737 -5.469 21.886 1.00 93.94 249 ASP A N 1
ATOM 1797 C CA . ASP A 1 249 ? -24.306 -6.813 21.732 1.00 93.94 249 ASP A CA 1
ATOM 1798 C C . ASP A 1 249 ? -23.221 -7.910 21.813 1.00 93.94 249 ASP A C 1
ATOM 1800 O O . ASP A 1 249 ? -22.052 -7.634 22.096 1.00 93.94 249 ASP A O 1
ATOM 1804 N N . ALA A 1 250 ? -23.611 -9.170 21.589 1.00 95.25 250 ALA A N 1
ATOM 1805 C CA . ALA A 1 250 ? -22.695 -10.313 21.615 1.00 95.25 250 ALA A CA 1
ATOM 1806 C C . ALA A 1 250 ? -21.635 -10.278 20.495 1.00 95.25 250 ALA A C 1
ATOM 1808 O O . ALA A 1 250 ? -20.555 -10.840 20.670 1.00 95.25 250 ALA A O 1
ATOM 1809 N N . ASP A 1 251 ? -21.928 -9.598 19.384 1.00 94.50 251 ASP A N 1
ATOM 1810 C CA . ASP A 1 251 ? -21.030 -9.420 18.241 1.00 94.50 251 ASP A CA 1
ATOM 1811 C C . ASP A 1 251 ? -20.169 -8.145 18.372 1.00 94.50 251 ASP A C 1
ATOM 1813 O O . ASP A 1 251 ? -19.310 -7.872 17.530 1.00 94.50 251 ASP A O 1
ATOM 1817 N N . GLY A 1 252 ? -20.366 -7.366 19.443 1.00 93.62 252 GLY A N 1
ATOM 1818 C CA . GLY A 1 252 ? -19.649 -6.127 19.727 1.00 93.62 252 GLY A CA 1
ATOM 1819 C C . GLY A 1 252 ? -20.223 -4.883 19.041 1.00 93.62 252 GLY A C 1
ATOM 1820 O O . GLY A 1 252 ? -19.592 -3.825 19.097 1.00 93.62 252 GLY A O 1
ATOM 1821 N N . ASN A 1 253 ? -21.400 -4.962 18.410 1.00 95.31 253 ASN A N 1
ATOM 1822 C CA . ASN A 1 253 ? -22.035 -3.794 17.803 1.00 95.31 253 ASN A CA 1
ATOM 1823 C C . ASN A 1 253 ? -22.588 -2.864 18.881 1.00 95.31 253 ASN A C 1
ATOM 1825 O O . ASN A 1 253 ? -23.196 -3.299 19.860 1.00 95.31 253 ASN A O 1
ATOM 1829 N N . VAL A 1 254 ? -22.415 -1.560 18.672 1.00 94.69 254 VAL A N 1
ATOM 1830 C CA . VAL A 1 254 ? -22.913 -0.542 19.597 1.00 94.69 254 VAL A CA 1
ATOM 1831 C C . VAL A 1 254 ? -24.430 -0.416 19.481 1.00 94.69 254 VAL A C 1
ATOM 1833 O O . VAL A 1 254 ? -24.974 -0.179 18.404 1.00 94.69 254 VAL A O 1
ATOM 1836 N N . MET A 1 255 ? -25.102 -0.496 20.623 1.00 92.75 255 MET A N 1
ATOM 1837 C CA . MET A 1 255 ? -26.530 -0.263 20.791 1.00 92.75 255 MET A CA 1
ATOM 1838 C C . MET A 1 255 ? -26.771 0.838 21.824 1.00 92.75 255 MET A C 1
ATOM 1840 O O . MET A 1 255 ? -25.900 1.185 22.621 1.00 92.75 255 MET A O 1
ATOM 1844 N N . VAL A 1 256 ? -27.988 1.371 21.845 1.00 93.75 256 VAL A N 1
ATOM 1845 C CA . VAL A 1 256 ? -28.413 2.362 22.836 1.00 93.75 256 VAL A CA 1
ATOM 1846 C C . VAL A 1 256 ? -29.233 1.664 23.918 1.00 93.75 256 VAL A C 1
ATOM 1848 O O . VAL A 1 256 ? -30.213 0.986 23.613 1.00 93.75 256 VAL A O 1
ATOM 1851 N N . ALA A 1 257 ? -28.862 1.849 25.185 1.00 90.50 257 ALA A N 1
ATOM 1852 C CA . ALA A 1 257 ? -29.601 1.298 26.316 1.00 90.50 257 ALA A CA 1
ATOM 1853 C C . ALA A 1 257 ? -31.056 1.800 26.341 1.00 90.50 257 ALA A C 1
ATOM 1855 O O . ALA A 1 257 ? -31.354 2.948 26.003 1.00 90.50 257 ALA A O 1
ATOM 1856 N N . SER A 1 258 ? -31.988 0.963 26.796 1.00 87.19 258 SER A N 1
ATOM 1857 C CA . SER A 1 258 ? -33.392 1.365 26.958 1.00 87.19 258 SER A CA 1
ATOM 1858 C C . SER A 1 258 ? -33.565 2.446 28.029 1.00 87.19 258 SER A C 1
ATOM 1860 O O . SER A 1 258 ? -34.421 3.321 27.884 1.00 87.19 258 SER A O 1
ATOM 1862 N N . THR A 1 259 ? -32.724 2.418 29.064 1.00 83.94 259 THR A N 1
ATOM 1863 C CA . THR A 1 259 ? -32.788 3.300 30.234 1.00 83.94 259 THR A CA 1
ATOM 1864 C C . THR A 1 259 ? -31.864 4.505 30.068 1.00 83.94 259 THR A C 1
ATOM 1866 O O . THR A 1 259 ? -30.705 4.367 29.673 1.00 83.94 259 THR A O 1
ATOM 1869 N N . ALA A 1 260 ? -32.373 5.700 30.371 1.00 82.56 260 ALA A N 1
ATOM 1870 C CA . ALA A 1 260 ? -31.564 6.913 30.390 1.00 82.56 260 ALA A CA 1
ATOM 1871 C C . ALA A 1 260 ? -30.684 6.947 31.647 1.00 82.56 260 ALA A C 1
ATOM 1873 O O . ALA A 1 260 ? -31.151 6.668 32.750 1.00 82.56 260 ALA A O 1
ATOM 1874 N N . LEU A 1 261 ? -29.419 7.314 31.474 1.00 77.62 261 LEU A N 1
ATOM 1875 C CA . LEU A 1 261 ? -28.505 7.643 32.552 1.00 77.62 261 LEU A CA 1
ATOM 1876 C C . LEU A 1 261 ? -28.470 9.163 32.707 1.00 77.62 261 LEU A C 1
ATOM 1878 O O . LEU A 1 261 ? -28.120 9.903 31.784 1.00 77.62 261 LEU A O 1
ATOM 1882 N N . ALA A 1 262 ? -28.808 9.644 33.895 1.00 71.75 262 ALA A N 1
ATOM 1883 C CA . ALA A 1 262 ? -28.388 10.969 34.303 1.00 71.75 262 ALA A CA 1
ATOM 1884 C C . ALA A 1 262 ? -26.969 10.827 34.850 1.00 71.75 262 ALA A C 1
ATOM 1886 O O . ALA A 1 262 ? -26.755 10.149 35.855 1.00 71.75 262 ALA A O 1
ATOM 1887 N N . LYS A 1 263 ? -25.986 11.461 34.204 1.00 61.53 263 LYS A N 1
ATOM 1888 C CA . LYS A 1 263 ? -24.763 11.794 34.930 1.00 61.53 263 LYS A CA 1
ATOM 1889 C C . LYS A 1 263 ? -25.240 12.684 36.077 1.00 61.53 263 LYS A C 1
ATOM 1891 O O . LYS A 1 263 ? -25.847 13.716 35.794 1.00 61.53 263 LYS A O 1
ATOM 1896 N N . GLN A 1 264 ? -25.045 12.268 37.333 1.00 54.59 264 GLN A N 1
ATOM 1897 C CA . GLN A 1 264 ? -25.124 13.197 38.457 1.00 54.59 264 GLN A CA 1
ATOM 1898 C C . GLN A 1 264 ? -24.086 14.271 38.148 1.00 54.59 264 GLN A C 1
ATOM 1900 O O . GLN A 1 264 ? -22.893 14.117 38.403 1.00 54.59 264 GLN A O 1
ATOM 1905 N N . ALA A 1 265 ? -24.529 15.346 37.501 1.00 52.88 265 ALA A N 1
ATOM 1906 C CA . ALA A 1 265 ? -23.906 16.616 37.739 1.00 52.88 265 ALA A CA 1
ATOM 1907 C C . ALA A 1 265 ? -23.933 16.754 39.260 1.00 52.88 265 ALA A C 1
ATOM 1909 O O . ALA A 1 265 ? -24.963 16.506 39.894 1.00 52.88 265 ALA A O 1
ATOM 1910 N N . ASN A 1 266 ? -22.804 17.115 39.853 1.00 54.69 266 ASN A N 1
ATOM 1911 C CA . ASN A 1 266 ? -22.736 17.474 41.262 1.00 54.69 266 ASN A CA 1
ATOM 1912 C C . ASN A 1 266 ? -23.720 18.610 41.630 1.00 54.69 266 ASN A C 1
ATOM 1914 O O . ASN A 1 266 ? -23.715 19.047 42.768 1.00 54.69 266 ASN A O 1
ATOM 1918 N N . ASP A 1 267 ? -24.596 19.068 40.737 1.00 55.22 267 ASP A N 1
ATOM 1919 C CA . ASP A 1 267 ? -25.701 19.991 40.974 1.00 55.22 267 ASP A CA 1
ATOM 1920 C C . ASP A 1 267 ? -26.608 19.576 42.140 1.00 55.22 267 ASP A C 1
ATOM 1922 O O . ASP A 1 267 ? -27.062 20.455 42.866 1.00 55.22 267 ASP A O 1
ATOM 1926 N N . GLN A 1 268 ? -26.826 18.276 42.401 1.00 55.66 268 GLN A N 1
ATOM 1927 C CA . GLN A 1 268 ? -27.519 17.847 43.631 1.00 55.66 268 GLN A CA 1
ATOM 1928 C C . GLN A 1 268 ? -26.704 18.196 44.877 1.00 55.66 268 GLN A C 1
ATOM 1930 O O . GLN A 1 268 ? -27.241 18.815 45.786 1.00 55.66 268 GLN A O 1
ATOM 1935 N N . THR A 1 269 ? -25.397 17.909 44.883 1.00 60.69 269 THR A N 1
ATOM 1936 C CA . THR A 1 269 ? -24.518 18.297 45.996 1.00 60.69 269 THR A CA 1
ATOM 1937 C C . THR A 1 269 ? -24.382 19.811 46.112 1.00 60.69 269 THR A C 1
ATOM 1939 O O . THR A 1 269 ? -24.360 20.322 47.217 1.00 60.69 269 THR A O 1
ATOM 1942 N N . VAL A 1 270 ? -24.357 20.557 45.005 1.00 65.75 270 VAL A N 1
ATOM 1943 C CA . VAL A 1 270 ? -24.290 22.025 45.022 1.00 65.75 270 VAL A CA 1
ATOM 1944 C C . VAL A 1 270 ? -25.596 22.609 45.556 1.00 65.75 270 VAL A C 1
ATOM 1946 O O . VAL A 1 270 ? -25.551 23.526 46.365 1.00 65.75 270 VAL A O 1
ATOM 1949 N N . THR A 1 271 ? -26.748 22.051 45.179 1.00 72.88 271 THR A N 1
ATOM 1950 C CA . THR A 1 271 ? -28.063 22.485 45.677 1.00 72.88 271 THR A CA 1
ATOM 1951 C C . THR A 1 271 ? -28.254 22.110 47.148 1.00 72.88 271 THR A C 1
ATOM 1953 O O . THR A 1 271 ? -28.713 22.930 47.935 1.00 72.88 271 THR A O 1
ATOM 1956 N N . GLU A 1 272 ? -27.861 20.903 47.559 1.00 74.62 272 GLU A N 1
ATOM 1957 C CA . GLU A 1 272 ? -27.910 20.461 48.958 1.00 74.62 272 GLU A CA 1
ATOM 1958 C C . GLU A 1 272 ? -26.933 21.247 49.838 1.00 74.62 272 GLU A C 1
ATOM 1960 O O . GLU A 1 272 ? -27.312 21.671 50.927 1.00 74.62 272 GLU A O 1
ATOM 1965 N N . LEU A 1 273 ? -25.714 21.515 49.359 1.00 78.06 273 LEU A N 1
ATOM 1966 C CA . LEU A 1 273 ? -24.752 22.376 50.049 1.00 78.06 273 LEU A CA 1
ATOM 1967 C C . LEU A 1 273 ? -25.251 23.822 50.118 1.00 78.06 273 LEU A C 1
ATOM 1969 O O . LEU A 1 273 ? -25.081 24.461 51.150 1.00 78.06 273 LEU A O 1
ATOM 1973 N N . GLN A 1 274 ? -25.902 24.335 49.071 1.00 80.38 274 GLN A N 1
ATOM 1974 C CA . GLN A 1 274 ? -26.496 25.673 49.084 1.00 80.38 274 GLN A CA 1
ATOM 1975 C C . GLN A 1 274 ? -27.637 25.764 50.105 1.00 80.38 274 GLN A C 1
ATOM 1977 O O . GLN A 1 274 ? -27.661 26.693 50.908 1.00 80.38 274 GLN A O 1
ATOM 1982 N N . ASN A 1 275 ? -28.512 24.757 50.154 1.00 83.00 275 ASN A N 1
ATOM 1983 C CA . ASN A 1 275 ? -29.579 24.675 51.151 1.00 83.00 275 ASN A CA 1
ATOM 1984 C C . ASN A 1 275 ? -29.021 24.570 52.579 1.00 83.00 275 ASN A C 1
ATOM 1986 O O . ASN A 1 275 ? -29.528 25.232 53.479 1.00 83.00 275 ASN A O 1
ATOM 1990 N N . GLN A 1 276 ? -27.954 23.790 52.793 1.00 87.50 276 GLN A N 1
ATOM 1991 C CA . GLN A 1 276 ? -27.274 23.712 54.092 1.00 87.50 276 GLN A CA 1
ATOM 1992 C C . GLN A 1 276 ? -26.617 25.040 54.479 1.00 87.50 276 GLN A C 1
ATOM 1994 O O . GLN A 1 276 ? -26.679 25.433 55.639 1.00 87.50 276 GLN A O 1
ATOM 1999 N N . ILE A 1 277 ? -26.001 25.749 53.527 1.00 86.31 277 ILE A N 1
ATOM 2000 C CA . ILE A 1 277 ? -25.415 27.076 53.756 1.00 86.31 277 ILE A CA 1
ATOM 2001 C C . ILE A 1 277 ? -26.498 28.082 54.147 1.00 86.31 277 ILE A C 1
ATOM 2003 O O . ILE A 1 277 ? -26.276 28.892 55.048 1.00 86.31 277 ILE A O 1
ATOM 2007 N N . ASP A 1 278 ? -27.651 28.056 53.486 1.00 89.81 278 ASP A N 1
ATOM 2008 C CA . ASP A 1 278 ? -28.730 28.997 53.774 1.00 89.81 278 ASP A CA 1
ATOM 2009 C C . ASP A 1 278 ? -29.432 28.675 55.102 1.00 89.81 278 ASP A C 1
ATOM 2011 O O . ASP A 1 278 ? -29.708 29.593 55.873 1.00 89.81 278 ASP A O 1
ATOM 2015 N N . ASP A 1 279 ? -29.594 27.395 55.445 1.00 90.88 279 ASP A N 1
ATOM 2016 C CA . ASP A 1 279 ? -30.065 26.968 56.769 1.00 90.88 279 ASP A CA 1
ATOM 2017 C C . ASP A 1 279 ? -29.076 27.352 57.887 1.00 90.88 279 ASP A C 1
ATOM 2019 O O . ASP A 1 279 ? -29.462 27.946 58.893 1.00 90.88 279 ASP A O 1
ATOM 2023 N N . LEU A 1 280 ? -27.772 27.133 57.683 1.00 87.25 280 LEU A N 1
ATOM 2024 C CA . LEU A 1 280 ? -26.730 27.551 58.627 1.00 87.25 280 LEU A CA 1
ATOM 2025 C C . LEU A 1 280 ? -26.716 29.069 58.843 1.00 87.25 280 LEU A C 1
ATOM 2027 O O . LEU A 1 280 ? -26.523 29.521 59.972 1.00 87.25 280 LEU A O 1
ATOM 2031 N N . LYS A 1 281 ? -26.935 29.874 57.794 1.00 87.56 281 LYS A N 1
ATOM 2032 C CA . LYS A 1 281 ? -27.071 31.333 57.941 1.00 87.56 281 LYS A CA 1
ATOM 2033 C C . LYS A 1 281 ? -28.272 31.694 58.810 1.00 87.56 281 LYS A C 1
ATOM 2035 O O . LYS A 1 281 ? -28.121 32.516 59.711 1.00 87.56 281 LYS A O 1
ATOM 2040 N N . LEU A 1 282 ? -29.426 31.063 58.576 1.00 89.06 282 LEU A N 1
ATOM 2041 C CA . LEU A 1 282 ? -30.631 31.291 59.376 1.00 89.06 282 LEU A CA 1
ATOM 2042 C C . LEU A 1 282 ? -30.397 30.938 60.848 1.00 89.06 282 LEU A C 1
ATOM 2044 O O . LEU A 1 282 ? -30.696 31.750 61.722 1.00 89.06 282 LEU A O 1
ATOM 2048 N N . GLN A 1 283 ? -29.777 29.788 61.121 1.00 86.75 283 GLN A N 1
ATOM 2049 C CA . GLN A 1 283 ? -29.433 29.382 62.484 1.00 86.75 283 GLN A CA 1
ATOM 2050 C C . GLN A 1 283 ? -28.457 30.360 63.152 1.00 86.75 283 GLN A C 1
ATOM 2052 O O . GLN A 1 283 ? -28.623 30.686 64.324 1.00 86.75 283 GLN A O 1
ATOM 2057 N N . VAL A 1 284 ? -27.451 30.868 62.430 1.00 85.38 284 VAL A N 1
ATOM 2058 C CA . VAL A 1 284 ? -26.507 31.869 62.962 1.00 85.38 284 VAL A CA 1
ATOM 2059 C C . VAL A 1 284 ? -27.211 33.183 63.299 1.00 85.38 284 VAL A C 1
ATOM 2061 O O . VAL A 1 284 ? -26.915 33.784 64.335 1.00 85.38 284 VAL A O 1
ATOM 2064 N N . ASP A 1 285 ? -28.132 33.645 62.458 1.00 84.00 285 ASP A N 1
ATOM 2065 C CA . ASP A 1 285 ? -28.871 34.886 62.701 1.00 84.00 285 ASP A CA 1
ATOM 2066 C C . ASP A 1 285 ? -29.883 34.743 63.848 1.00 84.00 285 ASP A C 1
ATOM 2068 O O . ASP A 1 285 ? -30.055 35.669 64.654 1.00 84.00 285 ASP A O 1
ATOM 2072 N N . GLU A 1 286 ? -30.481 33.561 63.997 1.00 84.06 286 GLU A N 1
ATOM 2073 C CA . GLU A 1 286 ? -31.299 33.216 65.156 1.00 84.06 286 GLU A CA 1
ATOM 2074 C C . GLU A 1 286 ? -30.454 33.150 66.433 1.00 84.06 286 GLU A C 1
ATOM 2076 O O . GLU A 1 286 ? -30.820 33.766 67.435 1.00 84.06 286 GLU A O 1
ATOM 2081 N N . LEU A 1 287 ? -29.275 32.518 66.397 1.00 79.06 287 LEU A N 1
ATOM 2082 C CA . LEU A 1 287 ? -28.360 32.464 67.539 1.00 79.06 287 LEU A CA 1
ATOM 2083 C C . LEU A 1 287 ? -27.901 33.867 67.952 1.00 79.06 287 LEU A C 1
ATOM 2085 O O . LEU A 1 287 ? -27.927 34.192 69.135 1.00 79.06 287 LEU A O 1
ATOM 2089 N N . LYS A 1 288 ? -27.534 34.733 66.995 1.00 74.31 288 LYS A N 1
ATOM 2090 C CA . LYS A 1 288 ? -27.203 36.144 67.269 1.00 74.31 288 LYS A CA 1
ATOM 2091 C C . LYS A 1 288 ? -28.371 36.867 67.934 1.00 74.31 288 LYS A C 1
ATOM 2093 O O . LYS A 1 288 ? -28.169 37.580 68.915 1.00 74.31 288 LYS A O 1
ATOM 2098 N N . SER A 1 289 ? -29.587 36.665 67.430 1.00 73.62 289 SER A N 1
ATOM 2099 C CA . SER A 1 289 ? -30.796 37.262 68.003 1.00 73.62 289 SER A CA 1
ATOM 2100 C C . SER A 1 289 ? -31.102 36.733 69.403 1.00 73.62 289 SER A C 1
ATOM 2102 O O . SER A 1 289 ? -31.535 37.496 70.265 1.00 73.62 289 SER A O 1
ATOM 2104 N N . LEU A 1 290 ? -30.858 35.448 69.662 1.00 77.50 290 LEU A N 1
ATOM 2105 C CA . LEU A 1 290 ? -31.010 34.840 70.979 1.00 77.50 290 LEU A CA 1
ATOM 2106 C C . LEU A 1 290 ? -29.918 35.299 71.944 1.00 77.50 290 LEU A C 1
ATOM 2108 O O . LEU A 1 290 ? -30.243 35.596 73.083 1.00 77.50 290 LEU A O 1
ATOM 2112 N N . LEU A 1 291 ? -28.668 35.478 71.513 1.00 67.06 291 LEU A N 1
ATOM 2113 C CA . LEU A 1 291 ? -27.629 36.111 72.331 1.00 67.06 291 LEU A CA 1
ATOM 2114 C C . LEU A 1 291 ? -28.013 37.551 72.704 1.00 67.06 291 LEU A C 1
ATOM 2116 O O . LEU A 1 291 ? -27.905 37.919 73.873 1.00 67.06 291 LEU A O 1
ATOM 2120 N N . LEU A 1 292 ? -28.551 38.328 71.760 1.00 63.12 292 LEU A N 1
ATOM 2121 C CA . LEU A 1 292 ? -29.069 39.680 72.014 1.00 63.12 292 LEU A CA 1
ATOM 2122 C C . LEU A 1 292 ? -30.292 39.705 72.952 1.00 63.12 292 LEU A C 1
ATOM 2124 O O . LEU A 1 292 ? -30.555 40.728 73.579 1.00 63.12 292 LEU A O 1
ATOM 2128 N N . LYS A 1 293 ? -31.054 38.607 73.044 1.00 61.12 293 LYS A N 1
ATOM 2129 C CA . LYS A 1 293 ? -32.257 38.502 73.892 1.00 61.12 293 LYS A CA 1
ATOM 2130 C C . LYS A 1 293 ? -32.003 37.837 75.250 1.00 61.12 293 LYS A C 1
ATOM 2132 O O . LYS A 1 293 ? -32.644 38.201 76.230 1.00 61.12 293 LYS A O 1
ATOM 2137 N N . GLN A 1 294 ? -31.101 36.863 75.316 1.00 52.94 294 GLN A N 1
ATOM 2138 C CA . GLN A 1 294 ? -30.790 36.054 76.501 1.00 52.94 294 GLN A CA 1
ATOM 2139 C C . GLN A 1 294 ? -29.688 36.680 77.349 1.00 52.94 294 GLN A C 1
ATOM 2141 O O . GLN A 1 294 ? -29.649 36.491 78.564 1.00 52.94 294 GLN A O 1
ATOM 2146 N N . THR A 1 295 ? -28.838 37.495 76.733 1.00 44.56 295 THR A N 1
ATOM 2147 C CA . THR A 1 295 ? -28.051 38.469 77.467 1.00 44.56 295 THR A CA 1
ATOM 2148 C C . THR A 1 295 ? -28.759 39.803 77.306 1.00 44.56 295 THR A C 1
ATOM 2150 O O . THR A 1 295 ? -28.748 40.399 76.237 1.00 44.56 295 THR A O 1
ATOM 2153 N N . GLY A 1 296 ? -29.428 40.273 78.358 1.00 45.56 296 GLY A N 1
ATOM 2154 C CA . GLY A 1 296 ? -29.935 41.646 78.441 1.00 45.56 296 GLY A CA 1
ATOM 2155 C C . GLY A 1 296 ? -28.788 42.663 78.502 1.00 45.56 296 GLY A C 1
ATOM 2156 O O . GLY A 1 296 ? -28.748 43.500 79.396 1.00 45.56 296 GLY A O 1
ATOM 2157 N N . ILE A 1 297 ? -27.827 42.556 77.586 1.00 42.88 297 ILE A N 1
ATOM 2158 C CA . ILE A 1 297 ? -26.656 43.404 77.453 1.00 42.88 297 ILE A CA 1
ATOM 2159 C C . ILE A 1 297 ? -27.023 44.501 76.453 1.00 42.88 297 ILE A C 1
ATOM 2161 O O . ILE A 1 297 ? -26.725 44.450 75.263 1.00 42.88 297 ILE A O 1
ATOM 2165 N N . LYS A 1 298 ? -27.697 45.520 76.988 1.00 41.78 298 LYS A N 1
ATOM 2166 C CA . LYS A 1 298 ? -27.336 46.901 76.664 1.00 41.78 298 LYS A CA 1
ATOM 2167 C C . LYS A 1 298 ? -25.954 47.143 77.273 1.00 41.78 298 LYS A C 1
ATOM 2169 O O . LYS A 1 298 ? -25.780 46.832 78.445 1.00 41.78 298 LYS A O 1
ATOM 2174 N N . ASP A 1 299 ? -25.019 47.655 76.479 1.00 41.84 299 ASP A N 1
ATOM 2175 C CA . ASP A 1 299 ? -23.750 48.270 76.899 1.00 41.84 299 ASP A CA 1
ATOM 2176 C C . ASP A 1 299 ? -23.037 47.649 78.118 1.00 41.84 299 ASP A C 1
ATOM 2178 O O . ASP A 1 299 ? -23.307 48.003 79.265 1.00 41.84 299 ASP A O 1
ATOM 2182 N N . ILE A 1 300 ? -22.005 46.825 77.894 1.00 47.09 300 ILE A N 1
ATOM 2183 C CA . ILE A 1 300 ? -20.987 46.603 78.938 1.00 47.09 300 ILE A CA 1
ATOM 2184 C C . ILE A 1 300 ? -19.970 47.741 78.859 1.00 47.09 300 ILE A C 1
ATOM 2186 O O . ILE A 1 300 ? -18.864 47.621 78.338 1.00 47.09 300 ILE A O 1
ATOM 2190 N N . SER A 1 301 ? -20.383 48.868 79.429 1.00 40.00 301 SER A N 1
ATOM 2191 C CA . SER A 1 301 ? -19.498 49.778 80.140 1.00 40.00 301 SER A CA 1
ATOM 2192 C C . SER A 1 301 ? -18.907 49.062 81.363 1.00 40.00 301 SER A C 1
ATOM 2194 O O . SER A 1 301 ? -19.627 48.419 82.130 1.00 40.00 301 SER A O 1
ATOM 2196 N N . SER A 1 302 ? -17.593 49.177 81.544 1.00 50.81 302 SER A N 1
ATOM 2197 C CA . SER A 1 302 ? -16.790 48.678 82.666 1.00 50.81 302 SER A CA 1
ATOM 2198 C C . SER A 1 302 ? -17.445 48.876 84.045 1.00 50.81 302 SER A C 1
ATOM 2200 O O . SER A 1 302 ? -17.432 49.969 84.602 1.00 50.81 302 SER A O 1
ATOM 2202 N N . GLY A 1 303 ? -17.992 47.797 84.618 1.00 50.97 303 GLY A N 1
ATOM 2203 C CA . GLY A 1 303 ? -18.554 47.770 85.974 1.00 50.97 303 GLY A CA 1
ATOM 2204 C C . GLY A 1 303 ? -17.542 47.317 87.036 1.00 50.97 303 GLY A C 1
ATOM 2205 O O . GLY A 1 303 ? -16.991 46.220 86.952 1.00 50.97 303 GLY A O 1
ATOM 2206 N N . ASN A 1 304 ? -17.348 48.166 88.043 1.00 65.12 304 ASN A N 1
ATOM 2207 C CA . ASN A 1 304 ? -16.399 48.135 89.165 1.00 65.12 304 ASN A CA 1
ATOM 2208 C C . ASN A 1 304 ? -16.702 47.043 90.230 1.00 65.12 304 ASN A C 1
ATOM 2210 O O . ASN A 1 304 ? -16.764 47.339 91.420 1.00 65.12 304 ASN A O 1
ATOM 2214 N N . SER A 1 305 ? -16.969 45.795 89.827 1.00 79.00 305 SER A N 1
ATOM 2215 C CA . SER A 1 305 ? -17.315 44.667 90.719 1.00 79.00 305 SER A CA 1
ATOM 2216 C C . SER A 1 305 ? -16.135 43.712 90.918 1.00 79.00 305 SER A C 1
ATOM 2218 O O . SER A 1 305 ? -15.421 43.455 89.951 1.00 79.00 305 SER A O 1
ATOM 2220 N N . ALA A 1 306 ? -15.974 43.118 92.108 1.00 83.94 306 ALA A N 1
ATOM 2221 C CA . ALA A 1 306 ? -14.914 42.137 92.377 1.00 83.94 306 ALA A CA 1
ATOM 2222 C C . ALA A 1 306 ? -14.967 40.941 91.410 1.00 83.94 306 ALA A C 1
ATOM 2224 O O . ALA A 1 306 ? -16.048 40.427 91.120 1.00 83.94 306 ALA A O 1
ATOM 2225 N N . ARG A 1 307 ? -13.808 40.501 90.906 1.00 88.06 307 ARG A N 1
ATOM 2226 C CA . ARG A 1 307 ? -13.686 39.400 89.935 1.00 88.06 307 ARG A CA 1
ATOM 2227 C C . ARG A 1 307 ? -12.483 38.523 90.243 1.00 88.06 307 ARG A C 1
ATOM 2229 O O . ARG A 1 307 ? -11.413 39.019 90.585 1.00 88.06 307 ARG A O 1
ATOM 2236 N N . LEU A 1 308 ? -12.650 37.223 90.038 1.00 92.31 308 LEU A N 1
ATOM 2237 C CA . LEU A 1 308 ? -11.577 36.238 90.065 1.00 92.31 308 LEU A CA 1
ATOM 2238 C C . LEU A 1 308 ? -11.388 35.685 88.654 1.00 92.31 308 LEU A C 1
ATOM 2240 O O . LEU A 1 308 ? -12.365 35.351 87.982 1.00 92.31 308 LEU A O 1
ATOM 2244 N N . TYR A 1 309 ? -10.146 35.560 88.200 1.00 91.88 309 TYR A N 1
ATOM 2245 C CA . TYR A 1 309 ? -9.830 34.998 86.889 1.00 91.88 309 TYR A CA 1
ATOM 2246 C C . TYR A 1 309 ? -9.255 33.586 87.019 1.00 91.88 309 TYR A C 1
ATOM 2248 O O . TYR A 1 309 ? -8.814 33.155 88.090 1.00 91.88 309 TYR A O 1
ATOM 2256 N N . GLN A 1 310 ? -9.312 32.835 85.920 1.00 94.50 310 GLN A N 1
ATOM 2257 C CA . GLN A 1 310 ? -8.709 31.509 85.844 1.00 94.50 310 GLN A CA 1
ATOM 2258 C C . GLN A 1 310 ? -7.187 31.631 85.975 1.00 94.50 310 GLN A C 1
ATOM 2260 O O . GLN A 1 310 ? -6.588 32.527 85.381 1.00 94.50 310 GLN A O 1
ATOM 2265 N N . ASN A 1 311 ? -6.573 30.746 86.760 1.00 92.56 311 ASN A N 1
ATOM 2266 C CA . ASN A 1 311 ? -5.128 30.714 86.917 1.00 92.56 311 ASN A CA 1
ATOM 2267 C C . ASN A 1 311 ? -4.465 30.394 85.569 1.00 92.56 311 ASN A C 1
ATOM 2269 O O . ASN A 1 311 ? -4.972 29.563 84.814 1.00 92.56 311 ASN A O 1
ATOM 2273 N N . VAL A 1 312 ? -3.351 31.058 85.265 1.00 89.44 312 VAL A N 1
ATOM 2274 C CA . VAL A 1 312 ? -2.596 30.831 84.029 1.00 89.44 312 VAL A CA 1
ATOM 2275 C C . VAL A 1 312 ? -1.137 30.511 84.378 1.00 89.44 312 VAL A C 1
ATOM 2277 O O . VAL A 1 312 ? -0.501 31.320 85.066 1.00 89.44 312 VAL A O 1
ATOM 2280 N N . PRO A 1 313 ? -0.592 29.371 83.908 1.00 85.75 313 PRO A N 1
ATOM 2281 C CA . PRO A 1 313 ? -1.261 28.322 83.120 1.00 85.75 313 PRO A CA 1
ATOM 2282 C C . PRO A 1 313 ? -2.158 27.391 83.968 1.00 85.75 313 PRO A C 1
ATOM 2284 O O . PRO A 1 313 ? -1.915 27.193 85.153 1.00 85.75 313 PRO A O 1
ATOM 2287 N N . ASN A 1 314 ? -3.189 26.786 83.365 1.00 85.19 314 ASN A N 1
ATOM 2288 C CA . ASN A 1 314 ? -3.955 25.675 83.953 1.00 85.19 314 ASN A CA 1
ATOM 2289 C C . ASN A 1 314 ? -4.234 24.608 82.873 1.00 85.19 314 ASN A C 1
ATOM 2291 O O . ASN A 1 314 ? -4.971 24.926 81.937 1.00 85.19 314 ASN A O 1
ATOM 2295 N N . PRO A 1 315 ? -3.701 23.371 82.970 1.00 87.69 315 PRO A N 1
ATOM 2296 C CA . PRO A 1 315 ? -2.870 22.832 84.058 1.00 87.69 315 PRO A CA 1
ATOM 2297 C C . PRO A 1 315 ? -1.501 23.523 84.183 1.00 87.69 315 PRO A C 1
ATOM 2299 O O . PRO A 1 315 ? -0.969 24.009 83.187 1.00 87.69 315 PRO A 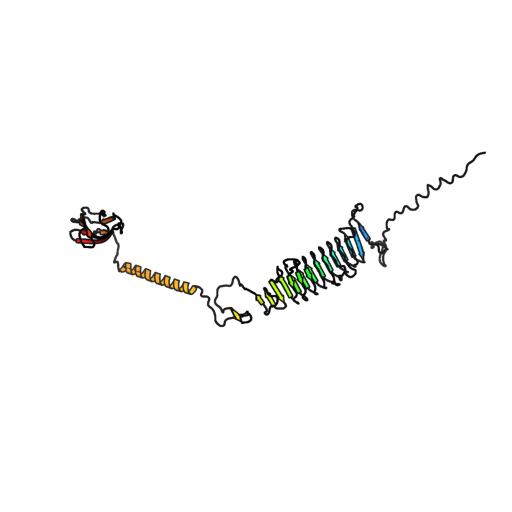O 1
ATOM 2302 N N . THR A 1 316 ? -0.931 23.572 85.391 1.00 89.25 316 THR A N 1
ATOM 2303 C CA . THR A 1 316 ? 0.420 24.120 85.637 1.00 89.25 316 THR A CA 1
ATOM 2304 C C . THR A 1 316 ? 1.412 23.054 86.100 1.00 89.25 316 THR A C 1
ATOM 2306 O O . THR A 1 316 ? 1.012 22.085 86.744 1.00 89.25 316 THR A O 1
ATOM 2309 N N . LYS A 1 317 ? 2.703 23.276 85.815 1.00 85.62 317 LYS A N 1
ATOM 2310 C CA . LYS A 1 317 ? 3.841 22.520 86.346 1.00 85.62 317 LYS A CA 1
ATOM 2311 C C . LYS A 1 317 ? 4.667 23.378 87.304 1.00 85.62 317 LYS A C 1
ATOM 2313 O O . LYS A 1 317 ? 5.604 24.055 86.891 1.00 85.62 317 LYS A O 1
ATOM 2318 N N . GLY A 1 318 ? 4.276 23.395 88.577 1.00 77.69 318 GLY A N 1
ATOM 2319 C CA . GLY A 1 318 ? 5.018 24.047 89.664 1.00 77.69 318 GLY A CA 1
ATOM 2320 C C . GLY A 1 318 ? 4.524 25.436 90.093 1.00 77.69 318 GLY A C 1
ATOM 2321 O O . GLY A 1 318 ? 4.319 25.642 91.290 1.00 77.69 318 GLY A O 1
ATOM 2322 N N . GLU A 1 319 ? 4.301 26.377 89.168 1.00 88.19 319 GLU A N 1
ATOM 2323 C CA . GLU A 1 319 ? 3.865 27.747 89.499 1.00 88.19 319 GLU A CA 1
ATOM 2324 C C . GLU A 1 319 ? 2.778 28.273 88.553 1.00 88.19 319 GLU A C 1
ATOM 2326 O O . GLU A 1 319 ? 2.836 28.106 87.336 1.00 88.19 319 GLU A O 1
ATOM 2331 N N . THR A 1 320 ? 1.759 28.933 89.098 1.00 91.69 320 THR A N 1
ATOM 2332 C CA . THR A 1 320 ? 0.706 29.589 88.314 1.00 91.69 320 THR A CA 1
ATOM 2333 C C . THR A 1 320 ? 0.309 30.917 88.925 1.00 91.69 320 THR A C 1
ATOM 2335 O O . THR A 1 320 ? 0.395 31.117 90.130 1.00 91.69 320 THR A O 1
ATOM 2338 N N . ASN A 1 321 ? -0.203 31.809 88.086 1.00 94.44 321 ASN A N 1
ATOM 2339 C CA . ASN A 1 321 ? -0.644 33.132 88.492 1.00 94.44 321 ASN A CA 1
ATOM 2340 C C . ASN A 1 321 ? -2.171 33.225 88.502 1.00 94.44 321 ASN A C 1
ATOM 2342 O O . ASN A 1 321 ? -2.814 32.873 87.512 1.00 94.44 321 ASN A O 1
ATOM 2346 N N . ILE A 1 322 ? -2.749 33.691 89.609 1.00 95.25 322 ILE A N 1
ATOM 2347 C CA . ILE A 1 322 ? -4.183 33.957 89.759 1.00 95.25 322 ILE A CA 1
ATOM 2348 C C . ILE A 1 322 ? -4.398 35.466 89.718 1.00 95.25 322 ILE A C 1
ATOM 2350 O O . ILE A 1 322 ? -4.119 36.170 90.691 1.00 95.25 322 ILE A O 1
ATOM 2354 N N . LYS A 1 323 ? -4.951 35.956 88.605 1.00 94.06 323 LYS A N 1
ATOM 2355 C CA . LYS A 1 323 ? -5.389 37.349 88.502 1.00 94.06 323 LYS A CA 1
ATOM 2356 C C . LYS A 1 323 ? -6.728 37.553 89.204 1.00 94.06 323 LYS A C 1
ATOM 2358 O O . LYS A 1 323 ? -7.608 36.688 89.163 1.00 94.06 323 LYS A O 1
ATOM 2363 N N . TYR A 1 324 ? -6.904 38.726 89.792 1.00 91.75 324 TYR A N 1
ATOM 2364 C CA . TYR A 1 324 ? -8.153 39.171 90.397 1.00 91.75 324 TYR A CA 1
ATOM 2365 C C . TYR A 1 324 ? -8.324 40.680 90.211 1.00 91.75 324 TYR A C 1
ATOM 2367 O O . TYR A 1 324 ? -7.371 41.396 89.915 1.00 91.75 324 TYR A O 1
ATOM 2375 N N . TYR A 1 325 ? -9.548 41.158 90.397 1.00 90.69 325 TYR A N 1
ATOM 2376 C CA . TYR A 1 325 ? -9.854 42.573 90.544 1.00 90.69 325 TYR A CA 1
ATOM 2377 C C . TYR A 1 325 ? -10.680 42.769 91.812 1.00 90.69 325 TYR A C 1
ATOM 2379 O O . TYR A 1 325 ? -11.683 42.076 92.005 1.00 90.69 325 TYR A O 1
ATOM 2387 N N . LEU A 1 326 ? -10.267 43.703 92.665 1.00 89.44 326 LEU A N 1
ATOM 2388 C CA . LEU A 1 326 ? -10.962 44.057 93.898 1.00 89.44 326 LEU A CA 1
ATOM 2389 C C . LEU A 1 326 ? -11.417 45.526 93.839 1.00 89.44 326 LEU A C 1
ATOM 2391 O O . LEU A 1 326 ? -10.592 46.397 93.588 1.00 89.44 326 LEU A O 1
ATOM 2395 N N . PRO A 1 327 ? -12.697 45.853 94.070 1.00 84.56 327 PRO A N 1
ATOM 2396 C CA . PRO A 1 327 ? -13.158 47.231 94.023 1.00 84.56 327 PRO A CA 1
ATOM 2397 C C . PRO A 1 327 ? -12.767 48.006 95.286 1.00 84.56 327 PRO A C 1
ATOM 2399 O O . PRO A 1 327 ? -12.654 47.441 96.381 1.00 84.56 327 PRO A O 1
ATOM 2402 N N . ASN A 1 328 ? -12.613 49.324 95.131 1.00 77.94 328 ASN A N 1
ATOM 2403 C CA . ASN A 1 328 ? -12.352 50.250 96.236 1.00 77.94 328 ASN A CA 1
ATOM 2404 C C . ASN A 1 328 ? -13.439 50.129 97.321 1.00 77.94 328 ASN A C 1
ATOM 2406 O O . ASN A 1 328 ? -14.628 50.124 97.010 1.00 77.94 328 ASN A O 1
ATOM 2410 N N . GLY A 1 329 ? -13.026 50.057 98.592 1.00 77.69 329 GLY A N 1
ATOM 2411 C CA . GLY A 1 329 ? -13.924 49.949 99.754 1.00 77.69 329 GLY A CA 1
ATOM 2412 C C . GLY A 1 329 ? -14.039 48.550 100.376 1.00 77.69 329 GLY A C 1
ATOM 2413 O O . GLY A 1 329 ? -14.638 48.422 101.442 1.00 77.69 329 GLY A O 1
ATOM 2414 N N . SER A 1 330 ? -13.432 47.530 99.762 1.00 82.00 330 SER A N 1
ATOM 2415 C CA . SER A 1 330 ? -13.338 46.167 100.308 1.00 82.00 330 SER A CA 1
ATOM 2416 C C . SER A 1 330 ? -12.377 46.129 101.507 1.00 82.00 330 SER A C 1
ATOM 2418 O O . SER A 1 330 ? -11.243 46.589 101.374 1.00 82.00 330 SER A O 1
ATOM 2420 N N . LYS A 1 331 ? -12.788 45.601 102.671 1.00 76.69 331 LYS A N 1
ATOM 2421 C CA . LYS A 1 331 ? -11.952 45.639 103.895 1.00 76.69 331 LYS A CA 1
ATOM 2422 C C . LYS A 1 331 ? -11.228 44.325 104.166 1.00 76.69 331 LYS A C 1
ATOM 2424 O O . LYS A 1 331 ? -10.024 44.326 104.402 1.00 76.69 331 LYS A O 1
ATOM 2429 N N . ASN A 1 332 ? -11.955 43.211 104.120 1.00 83.44 332 ASN A N 1
ATOM 2430 C CA . ASN A 1 332 ? -11.441 41.889 104.470 1.00 83.44 332 ASN A CA 1
ATOM 2431 C C . ASN A 1 332 ? -11.533 40.960 103.262 1.00 83.44 332 ASN A C 1
ATOM 2433 O O . ASN A 1 332 ? -12.546 40.287 103.078 1.00 83.44 332 ASN A O 1
ATOM 2437 N N . SER A 1 333 ? -10.483 40.925 102.440 1.00 89.88 333 SER A N 1
ATOM 2438 C CA . SER A 1 333 ? -10.454 40.094 101.231 1.00 89.88 333 SER A CA 1
ATOM 2439 C C . SER A 1 333 ? -9.344 39.051 101.280 1.00 89.88 333 SER A C 1
ATOM 2441 O O . SER A 1 333 ? -8.242 39.334 101.749 1.00 89.88 333 SER A O 1
ATOM 2443 N N . SER A 1 334 ? -9.610 37.846 100.784 1.00 91.81 334 SER A N 1
ATOM 2444 C CA . SER A 1 334 ? -8.619 36.771 100.684 1.00 91.81 334 SER A CA 1
ATOM 2445 C C . SER A 1 334 ? -8.867 35.880 99.471 1.00 91.81 334 SER A C 1
ATOM 2447 O O . SER A 1 334 ? -10.009 35.652 99.068 1.00 91.81 334 SER A O 1
ATOM 2449 N N . ILE A 1 335 ? -7.786 35.347 98.898 1.00 94.75 335 ILE A N 1
ATOM 2450 C CA . ILE A 1 335 ? -7.845 34.180 98.015 1.00 94.75 335 ILE A CA 1
ATOM 2451 C C . ILE A 1 335 ? -7.431 32.953 98.818 1.00 94.75 335 ILE A C 1
ATOM 2453 O O . ILE A 1 335 ? -6.309 32.868 99.313 1.00 94.75 335 ILE A O 1
ATOM 2457 N N . GLU A 1 336 ? -8.340 31.994 98.932 1.00 93.12 336 GLU A N 1
ATOM 2458 C CA . GLU A 1 336 ? -8.171 30.773 99.720 1.00 93.12 336 GLU A CA 1
ATOM 2459 C C . GLU A 1 336 ? -8.137 29.560 98.796 1.00 93.12 336 GLU A C 1
ATOM 2461 O O . GLU A 1 336 ? -9.033 29.391 97.970 1.00 93.12 336 GLU A O 1
ATOM 2466 N N . ILE A 1 337 ? -7.113 28.718 98.937 1.00 94.94 337 ILE A N 1
ATOM 2467 C CA . ILE A 1 337 ? -6.886 27.515 98.131 1.00 94.94 337 ILE A CA 1
ATOM 2468 C C . ILE A 1 337 ? -7.165 26.286 98.987 1.00 94.94 337 ILE A C 1
ATOM 2470 O O . ILE A 1 337 ? -6.579 26.135 100.056 1.00 94.94 337 ILE A O 1
ATOM 2474 N N . TYR A 1 338 ? -7.998 25.382 98.486 1.00 91.69 338 TYR A N 1
ATOM 2475 C CA . TYR A 1 338 ? -8.431 24.153 99.136 1.00 91.69 338 TYR A CA 1
ATOM 2476 C C . TYR A 1 338 ? -8.038 22.923 98.316 1.00 91.69 338 TYR A C 1
ATOM 2478 O O . TYR A 1 338 ? -8.103 22.937 97.083 1.00 91.69 338 TYR A O 1
ATOM 2486 N N . SER A 1 339 ? -7.649 21.847 98.999 1.00 88.56 339 SER A N 1
ATOM 2487 C CA . SER A 1 339 ? -7.436 20.530 98.389 1.00 88.56 339 SER A CA 1
ATOM 2488 C C . SER A 1 339 ? -8.758 19.933 97.894 1.00 88.56 339 SER A C 1
ATOM 2490 O O . SER A 1 339 ? -9.839 20.353 98.307 1.00 88.56 339 SER A O 1
ATOM 2492 N N . ALA A 1 340 ? -8.689 18.885 97.067 1.00 84.00 340 ALA A N 1
ATOM 2493 C CA . ALA A 1 340 ? -9.872 18.119 96.659 1.00 84.00 340 ALA A CA 1
ATOM 2494 C C . ALA A 1 340 ? -10.676 17.530 97.841 1.00 84.00 340 ALA A C 1
ATOM 2496 O O . ALA A 1 340 ? -11.869 17.282 97.697 1.00 84.00 340 ALA A O 1
ATOM 2497 N N . SER A 1 341 ? -10.049 17.336 99.009 1.00 81.19 341 SER A N 1
ATOM 2498 C CA . SER A 1 341 ? -10.712 16.904 100.248 1.00 81.19 341 SER A CA 1
ATOM 2499 C C . SER A 1 341 ? -11.337 18.052 101.058 1.00 81.19 341 SER A C 1
ATOM 2501 O O . SER A 1 341 ? -11.873 17.810 102.135 1.00 81.19 341 SER A O 1
ATOM 2503 N N . GLY A 1 342 ? -11.271 19.297 100.569 1.00 81.94 342 GLY A N 1
ATOM 2504 C CA . GLY A 1 342 ? -11.835 20.480 101.230 1.00 81.94 342 GLY A CA 1
ATOM 2505 C C . GLY A 1 342 ? -10.955 21.084 102.330 1.00 81.94 342 GLY A C 1
ATOM 2506 O O . GLY A 1 342 ? -11.384 22.010 103.014 1.00 81.94 342 GLY A O 1
ATOM 2507 N N . GLN A 1 343 ? -9.721 20.603 102.506 1.00 86.38 343 GLN A N 1
ATOM 2508 C CA . GLN A 1 343 ? -8.783 21.161 103.481 1.00 86.38 343 GLN A CA 1
ATOM 2509 C C . GLN A 1 343 ? -8.172 22.460 102.944 1.00 86.38 343 GLN A C 1
ATOM 2511 O O . GLN A 1 343 ? -7.716 22.493 101.803 1.00 86.38 343 GLN A O 1
ATOM 2516 N N . LEU A 1 344 ? -8.127 23.522 103.757 1.00 90.31 344 LEU A N 1
ATOM 2517 C CA . LEU A 1 344 ? -7.451 24.772 103.395 1.00 90.31 344 LEU A CA 1
ATOM 2518 C C . LEU A 1 344 ? -5.933 24.537 103.300 1.00 90.31 344 LEU A C 1
ATOM 2520 O O . LEU A 1 344 ? -5.305 24.105 104.263 1.00 90.31 344 LEU A O 1
ATOM 2524 N N . VAL A 1 345 ? -5.359 24.827 102.134 1.00 92.38 345 VAL A N 1
ATOM 2525 C CA . VAL A 1 345 ? -3.947 24.598 101.787 1.00 92.38 345 VAL A CA 1
ATOM 2526 C C . VAL A 1 345 ? -3.133 25.882 101.920 1.00 92.38 345 VAL A C 1
ATOM 2528 O O . VAL A 1 345 ? -2.053 25.862 102.503 1.00 92.38 345 VAL A O 1
ATOM 2531 N N . LYS A 1 346 ? -3.638 27.004 101.388 1.00 90.88 346 LYS A N 1
ATOM 2532 C CA . LYS A 1 346 ? -3.036 28.344 101.520 1.00 90.88 346 LYS A CA 1
ATOM 2533 C C . LYS A 1 346 ? -4.126 29.415 101.533 1.00 90.88 346 LYS A C 1
ATOM 2535 O O . LYS A 1 346 ? -5.161 29.243 100.896 1.00 90.88 346 LYS A O 1
ATOM 2540 N N . SER A 1 347 ? -3.873 30.529 102.216 1.00 92.56 347 SER A N 1
ATOM 2541 C CA . SER A 1 347 ? -4.722 31.724 102.181 1.00 92.56 347 SER A CA 1
ATOM 2542 C C . SER A 1 347 ? -3.857 32.961 101.968 1.00 92.56 347 SER A C 1
ATOM 2544 O O . SER A 1 347 ? -2.853 33.146 102.657 1.00 92.56 347 SER A O 1
ATOM 2546 N N . PHE A 1 348 ? -4.238 33.781 100.994 1.00 93.00 348 PHE A N 1
ATOM 2547 C CA . PHE A 1 348 ? -3.553 35.009 100.613 1.00 93.00 348 PHE A CA 1
ATOM 2548 C C . PHE A 1 348 ? -4.465 36.203 100.911 1.00 93.00 348 PHE A C 1
ATOM 2550 O O . PHE A 1 348 ? -5.449 36.392 100.191 1.00 93.00 348 PHE A O 1
ATOM 2557 N N . PRO A 1 349 ? -4.189 37.010 101.951 1.00 91.19 349 PRO A N 1
ATOM 2558 C CA . PRO A 1 349 ? -4.960 38.219 102.211 1.00 91.19 349 PRO A CA 1
ATOM 2559 C C . PRO A 1 349 ? -4.681 39.278 101.135 1.00 91.19 349 PRO A C 1
ATOM 2561 O O . PRO A 1 349 ? -3.527 39.560 100.816 1.00 91.19 349 PRO A O 1
ATOM 2564 N N . ILE A 1 350 ? -5.740 39.890 100.609 1.00 90.12 350 ILE A N 1
ATOM 2565 C CA . ILE A 1 350 ? -5.689 40.985 99.637 1.00 90.12 350 ILE A CA 1
ATOM 2566 C C . ILE A 1 350 ? -6.063 42.274 100.363 1.00 90.12 350 ILE A C 1
ATOM 2568 O O . ILE A 1 350 ? -7.170 42.398 100.887 1.00 90.12 350 ILE A O 1
ATOM 2572 N N . ARG A 1 351 ? -5.126 43.225 100.405 1.00 82.88 351 ARG A N 1
ATOM 2573 C CA . ARG A 1 351 ? -5.284 44.499 101.128 1.00 82.88 351 ARG A CA 1
ATOM 2574 C C . ARG A 1 351 ? -5.484 45.703 100.215 1.00 82.88 351 ARG A C 1
ATOM 2576 O O . ARG A 1 351 ? -6.011 46.713 100.665 1.00 82.88 351 ARG A O 1
ATOM 2583 N N . GLU A 1 352 ? -5.063 45.599 98.961 1.00 82.38 352 GLU A N 1
ATOM 2584 C CA . GLU A 1 352 ? -5.128 46.691 97.995 1.00 82.38 352 GLU A CA 1
ATOM 2585 C C . GLU A 1 352 ? -6.276 46.457 97.015 1.00 82.38 352 GLU A C 1
ATOM 2587 O O . GLU A 1 352 ? -6.492 45.342 96.536 1.00 82.38 352 GLU A O 1
ATOM 2592 N N . ALA A 1 353 ? -7.034 47.518 96.749 1.00 84.62 353 ALA A N 1
ATOM 2593 C CA . ALA A 1 353 ? -8.047 47.520 95.709 1.00 84.62 353 ALA A CA 1
ATOM 2594 C C . ALA A 1 353 ? -7.400 47.783 94.339 1.00 84.62 353 ALA A C 1
ATOM 2596 O O . ALA A 1 353 ? -6.387 48.471 94.240 1.00 84.62 353 ALA A O 1
ATOM 2597 N N . GLY A 1 354 ? -8.001 47.246 93.283 1.00 86.44 354 GLY A N 1
ATOM 2598 C CA . GLY A 1 354 ? -7.494 47.276 91.916 1.00 86.44 354 GLY A CA 1
ATOM 2599 C C . GLY A 1 354 ? -7.286 45.878 91.338 1.00 86.44 354 GLY A C 1
ATOM 2600 O O . GLY A 1 354 ? -7.736 44.873 91.896 1.00 86.44 354 GLY A O 1
ATOM 2601 N N . GLU A 1 355 ? -6.630 45.819 90.179 1.00 89.19 355 GLU A N 1
ATOM 2602 C CA . GLU A 1 355 ? -6.174 44.555 89.603 1.00 89.19 355 GLU A CA 1
ATOM 2603 C C . GLU A 1 355 ? -4.938 44.052 90.344 1.00 89.19 355 GLU A C 1
ATOM 2605 O O . GLU A 1 355 ? -3.988 44.797 90.573 1.00 89.19 355 GLU A O 1
ATOM 2610 N N . GLY A 1 356 ? -4.938 42.768 90.680 1.00 89.75 356 GLY A N 1
ATOM 2611 C CA . GLY A 1 356 ? -3.813 42.120 91.329 1.00 89.75 356 GLY A CA 1
ATOM 2612 C C . GLY A 1 356 ? -3.567 40.726 90.779 1.00 89.75 356 GLY A C 1
ATOM 2613 O O . GLY A 1 356 ? -4.385 40.144 90.060 1.00 89.75 356 GLY A O 1
ATOM 2614 N N . ASN A 1 357 ? -2.402 40.185 91.114 1.00 91.50 357 ASN A N 1
ATOM 2615 C CA . ASN A 1 357 ? -1.995 38.850 90.716 1.00 91.50 357 ASN A CA 1
ATOM 2616 C C . ASN A 1 357 ? -1.297 38.142 91.881 1.00 91.50 357 ASN A C 1
ATOM 2618 O O . ASN A 1 357 ? -0.383 38.706 92.480 1.00 91.50 357 ASN A O 1
ATOM 2622 N N . ILE A 1 358 ? -1.723 36.917 92.190 1.00 92.00 358 ILE A N 1
ATOM 2623 C CA . ILE A 1 358 ? -1.086 36.055 93.190 1.00 92.00 358 ILE A CA 1
ATOM 2624 C C . ILE A 1 358 ? -0.363 34.913 92.483 1.00 92.00 358 ILE A C 1
ATOM 2626 O O . ILE A 1 358 ? -0.998 34.085 91.826 1.00 92.00 358 ILE A O 1
ATOM 2630 N N . ALA A 1 359 ? 0.953 34.842 92.674 1.00 91.94 359 ALA A N 1
ATOM 2631 C CA . ALA A 1 359 ? 1.747 33.688 92.284 1.00 91.94 359 ALA A CA 1
ATOM 2632 C C . ALA A 1 359 ? 1.551 32.552 93.299 1.00 91.94 359 ALA A C 1
ATOM 2634 O O . ALA A 1 359 ? 1.737 32.721 94.507 1.00 91.94 359 ALA A O 1
ATOM 2635 N N . VAL A 1 360 ? 1.156 31.386 92.802 1.00 91.38 360 VAL A N 1
ATOM 2636 C CA . VAL A 1 360 ? 0.943 30.172 93.582 1.00 91.38 360 VAL A CA 1
ATOM 2637 C C . VAL A 1 360 ? 1.980 29.146 93.161 1.00 91.38 360 VAL A C 1
ATOM 2639 O O . VAL A 1 360 ? 1.924 28.622 92.052 1.00 91.38 360 VAL A O 1
ATOM 2642 N N . ASN A 1 361 ? 2.895 28.842 94.076 1.00 89.19 361 ASN A N 1
ATOM 2643 C CA . ASN A 1 361 ? 3.950 27.844 93.923 1.00 89.19 361 ASN A CA 1
ATOM 2644 C C . ASN A 1 361 ? 4.047 26.946 95.169 1.00 89.19 361 ASN A C 1
ATOM 2646 O O . ASN A 1 361 ? 3.356 27.173 96.173 1.00 89.19 361 ASN A O 1
ATOM 2650 N N . ASN A 1 362 ? 4.905 25.922 95.117 1.00 84.94 362 ASN A N 1
ATOM 2651 C CA . ASN A 1 362 ? 5.184 24.997 96.226 1.00 84.94 362 ASN A CA 1
ATOM 2652 C C . ASN A 1 362 ? 3.921 24.322 96.794 1.00 84.94 362 ASN A C 1
ATOM 2654 O O . ASN A 1 362 ? 3.753 24.198 98.009 1.00 84.94 362 ASN A O 1
ATOM 2658 N N . ILE A 1 363 ? 3.006 23.928 95.910 1.00 87.44 363 ILE A N 1
ATOM 2659 C CA . ILE A 1 363 ? 1.863 23.067 96.221 1.00 87.44 363 ILE A CA 1
ATOM 2660 C C . ILE A 1 363 ? 2.081 21.762 95.453 1.00 87.44 363 ILE A C 1
ATOM 2662 O O . ILE A 1 363 ? 2.488 21.796 94.295 1.00 87.44 363 ILE A O 1
ATOM 2666 N N . LYS A 1 364 ? 1.862 20.620 96.113 1.00 87.25 364 LYS A N 1
ATOM 2667 C CA . LYS A 1 364 ? 2.034 19.296 95.498 1.00 87.25 364 LYS A CA 1
ATOM 2668 C C . LYS A 1 364 ? 1.084 19.116 94.314 1.00 87.25 364 LYS A C 1
ATOM 2670 O O . LYS A 1 364 ? 0.020 19.730 94.273 1.00 87.25 364 LYS A O 1
ATOM 2675 N N . SER A 1 365 ? 1.440 18.230 93.396 1.00 87.94 365 SER A N 1
ATOM 2676 C CA . SER A 1 365 ? 0.556 17.873 92.295 1.00 87.94 365 SER A CA 1
ATOM 2677 C C . SER A 1 365 ? -0.772 17.311 92.771 1.00 87.94 365 SER A C 1
ATOM 2679 O O . SER A 1 365 ? -0.852 16.527 93.719 1.00 87.94 365 SER A O 1
ATOM 2681 N N . GLY A 1 366 ? -1.838 17.763 92.123 1.00 88.19 366 GLY A N 1
ATOM 2682 C CA . GLY A 1 366 ? -3.196 17.506 92.549 1.00 88.19 366 GLY A CA 1
ATOM 2683 C C . GLY A 1 366 ? -4.183 18.541 92.032 1.00 88.19 366 GLY A C 1
ATOM 2684 O O . GLY A 1 366 ? -3.850 19.516 91.356 1.00 88.19 366 GLY A O 1
ATOM 2685 N N . MET A 1 367 ? -5.443 18.295 92.361 1.00 89.31 367 MET A N 1
ATOM 2686 C CA . MET A 1 367 ? -6.570 19.114 91.951 1.00 89.31 367 MET A CA 1
ATOM 2687 C C . MET A 1 367 ? -7.018 19.983 93.129 1.00 89.31 367 MET A C 1
ATOM 2689 O O . MET A 1 367 ? -7.255 19.473 94.226 1.00 89.31 367 MET A O 1
ATOM 2693 N N . TYR A 1 368 ? -7.142 21.284 92.888 1.00 92.56 368 TYR A N 1
ATOM 2694 C CA . TYR A 1 368 ? -7.433 22.290 93.904 1.00 92.56 368 TYR A CA 1
ATOM 2695 C C . TYR A 1 368 ? -8.617 23.160 93.484 1.00 92.56 368 TYR A C 1
ATOM 2697 O O . TYR A 1 368 ? -8.861 23.380 92.295 1.00 92.56 368 TYR A O 1
ATOM 2705 N N . LEU A 1 369 ? -9.336 23.684 94.471 1.00 93.12 369 LEU A N 1
ATOM 2706 C CA . LEU A 1 369 ? -10.288 24.776 94.288 1.00 93.12 369 LEU A CA 1
ATOM 2707 C C . LEU A 1 369 ? -9.731 26.012 94.973 1.00 93.12 369 LEU A C 1
ATOM 2709 O O . LEU A 1 369 ? -9.216 25.916 96.081 1.00 93.12 369 LEU A O 1
ATOM 2713 N N . TYR A 1 370 ? -9.846 27.171 94.343 1.00 94.56 370 TYR A N 1
ATOM 2714 C CA . TYR A 1 370 ? -9.521 28.433 94.985 1.00 94.56 370 TYR A CA 1
ATOM 2715 C C . TYR A 1 370 ? -10.670 29.415 94.833 1.00 94.56 370 TYR A C 1
ATOM 2717 O O . TYR A 1 370 ? -11.343 29.443 93.802 1.00 94.56 370 TYR A O 1
ATOM 2725 N N . LYS A 1 371 ? -10.908 30.209 95.871 1.00 92.31 371 LYS A N 1
ATOM 2726 C CA . LYS A 1 371 ? -12.016 31.162 95.909 1.00 92.31 371 LYS A CA 1
ATOM 2727 C C . LYS A 1 371 ? -11.545 32.533 96.354 1.00 92.31 371 LYS A C 1
ATOM 2729 O O . LYS A 1 371 ? -10.633 32.629 97.171 1.00 92.31 371 LYS A O 1
ATOM 2734 N N . LEU A 1 372 ? -12.189 33.569 95.827 1.00 93.44 372 LEU A N 1
ATOM 2735 C CA . LEU A 1 372 ? -12.041 34.941 96.298 1.00 93.44 372 LEU A CA 1
ATOM 2736 C C . LEU A 1 372 ? -13.167 35.218 97.290 1.00 93.44 372 LEU A C 1
ATOM 2738 O O . LEU A 1 372 ? -14.342 35.156 96.926 1.00 93.44 372 LEU A O 1
ATOM 2742 N N . SER A 1 373 ? -12.803 35.530 98.525 1.00 88.62 373 SER A N 1
ATOM 2743 C CA . SER A 1 373 ? -13.724 35.971 99.567 1.00 88.62 373 SER A CA 1
ATOM 2744 C C . SER A 1 373 ? -13.514 37.462 99.817 1.00 88.62 373 SER A C 1
ATOM 2746 O O . SER A 1 373 ? -12.374 37.892 99.960 1.00 88.62 373 SER A O 1
ATOM 2748 N N . VAL A 1 374 ? -14.592 38.244 99.876 1.00 88.69 374 VAL A N 1
ATOM 2749 C CA . VAL A 1 374 ? -14.580 39.680 100.204 1.00 88.69 374 VAL A CA 1
ATOM 2750 C C . VAL A 1 374 ? -15.635 39.938 101.275 1.00 88.69 374 VAL A C 1
ATOM 2752 O O . VAL A 1 374 ? -16.797 39.567 101.109 1.00 88.69 374 VAL A O 1
ATOM 2755 N N . ASP A 1 375 ? -15.220 40.521 102.397 1.00 84.38 375 ASP A N 1
ATOM 2756 C CA . ASP A 1 375 ? -16.044 40.842 103.568 1.00 84.38 375 ASP A CA 1
ATOM 2757 C C . ASP A 1 375 ? -16.903 39.655 104.048 1.00 84.38 375 ASP A C 1
ATOM 2759 O O . ASP A 1 375 ? -18.086 39.776 104.365 1.00 84.38 375 ASP A O 1
ATOM 2763 N N . GLY A 1 376 ? -16.285 38.469 104.073 1.00 77.31 376 GLY A N 1
ATOM 2764 C CA . GLY A 1 376 ? -16.906 37.218 104.520 1.00 77.31 376 GLY A CA 1
ATOM 2765 C C . GLY A 1 376 ? -17.802 36.528 103.485 1.00 77.31 376 GLY A C 1
ATOM 2766 O O . GLY A 1 376 ? -18.316 35.447 103.768 1.00 77.31 376 GLY A O 1
ATOM 2767 N N . LYS A 1 377 ? -17.977 37.097 102.284 1.00 82.50 377 LYS A N 1
ATOM 2768 C CA . LYS A 1 377 ? -18.752 36.489 101.192 1.00 82.50 377 LYS A CA 1
ATOM 2769 C C . LYS A 1 377 ? -17.841 35.939 100.105 1.00 82.50 377 LYS A C 1
ATOM 2771 O O . LYS A 1 377 ? -16.924 36.618 99.654 1.00 82.50 377 LYS A O 1
ATOM 2776 N N . THR A 1 378 ? -18.124 34.727 99.638 1.00 85.06 378 THR A N 1
ATOM 2777 C CA . THR A 1 378 ? -17.459 34.168 98.457 1.00 85.06 378 THR A CA 1
ATOM 2778 C C . THR A 1 378 ? -17.994 34.843 97.196 1.00 85.06 378 THR A C 1
ATOM 2780 O O . THR A 1 378 ? -19.194 34.810 96.939 1.00 85.06 378 THR A O 1
ATOM 2783 N N . ILE A 1 379 ? -17.094 35.460 96.433 1.00 87.25 379 ILE A N 1
ATOM 2784 C CA . ILE A 1 379 ? -17.392 36.157 95.177 1.00 87.25 379 ILE A CA 1
ATOM 2785 C C . ILE A 1 379 ? -17.401 35.176 94.007 1.00 87.25 379 ILE A C 1
ATOM 2787 O O . ILE A 1 379 ? -18.323 35.186 93.200 1.00 87.25 379 ILE A O 1
ATOM 2791 N N . ASP A 1 380 ? -16.373 34.333 93.917 1.00 87.25 380 ASP A N 1
ATOM 2792 C CA . ASP A 1 380 ? -16.227 33.336 92.857 1.00 87.25 380 ASP A CA 1
ATOM 2793 C C . ASP A 1 380 ? -15.290 32.209 93.324 1.00 87.25 380 ASP A C 1
ATOM 2795 O O . ASP A 1 380 ? -14.456 32.414 94.211 1.00 87.25 380 ASP A O 1
ATOM 2799 N N . THR A 1 381 ? -15.431 31.018 92.743 1.00 89.38 381 THR A N 1
ATOM 2800 C CA . THR A 1 381 ? -14.598 29.835 93.010 1.00 89.38 381 THR A CA 1
ATOM 2801 C C . THR A 1 381 ? -14.196 29.182 91.695 1.00 89.38 381 THR A C 1
ATOM 2803 O O . THR A 1 381 ? -15.039 28.910 90.843 1.00 89.38 381 THR A O 1
ATOM 2806 N N . LYS A 1 382 ? -12.907 28.882 91.533 1.00 91.62 382 LYS A N 1
ATOM 2807 C CA . LYS A 1 382 ? -12.354 28.256 90.330 1.00 91.62 382 LYS A CA 1
ATOM 2808 C C . LYS A 1 382 ? -11.515 27.035 90.663 1.00 91.62 382 LYS A C 1
ATOM 2810 O O . LYS A 1 382 ? -11.061 26.845 91.788 1.00 91.62 382 LYS A O 1
ATOM 2815 N N . LYS A 1 383 ? -11.318 26.195 89.652 1.00 91.62 383 LYS A N 1
ATOM 2816 C CA . LYS A 1 383 ? -10.573 24.942 89.749 1.00 91.62 383 LYS A CA 1
ATOM 2817 C C . LYS A 1 383 ? -9.191 25.092 89.135 1.00 91.62 383 LYS A C 1
ATOM 2819 O O . LYS A 1 383 ? -9.064 25.615 88.033 1.00 91.62 383 LYS A O 1
ATOM 2824 N N . MET A 1 384 ? -8.183 24.574 89.820 1.00 90.56 384 MET A N 1
ATOM 2825 C CA . MET A 1 384 ? -6.785 24.561 89.402 1.00 90.56 384 MET A CA 1
ATOM 2826 C C . MET A 1 384 ? -6.258 23.125 89.409 1.00 90.56 384 MET A C 1
ATOM 2828 O O . MET A 1 384 ? -6.545 22.362 90.333 1.00 90.56 384 MET A O 1
ATOM 2832 N N . LEU A 1 385 ? -5.483 22.759 88.391 1.00 92.12 385 LEU A N 1
ATOM 2833 C CA . LEU A 1 385 ? -4.782 21.482 88.309 1.00 92.12 385 LEU A CA 1
ATOM 2834 C C . LEU A 1 385 ? -3.269 21.727 88.312 1.00 92.12 385 LEU A C 1
ATOM 2836 O O . LEU A 1 385 ? -2.756 22.423 87.435 1.00 92.12 385 LEU A O 1
ATOM 2840 N N . ILE A 1 386 ? -2.574 21.145 89.289 1.00 88.62 386 ILE A N 1
ATOM 2841 C CA . ILE A 1 386 ? -1.110 21.142 89.381 1.00 88.62 386 ILE A CA 1
ATOM 2842 C C . ILE A 1 386 ? -0.614 19.743 89.008 1.00 88.62 386 ILE A C 1
ATOM 2844 O O . ILE A 1 386 ? -1.134 18.748 89.519 1.00 88.62 386 ILE A O 1
ATOM 2848 N N . GLN A 1 387 ? 0.353 19.682 88.100 1.00 86.00 387 GLN A N 1
ATOM 2849 C CA . GLN A 1 387 ? 1.015 18.471 87.617 1.00 86.00 387 GLN A CA 1
ATOM 2850 C C . GLN A 1 387 ? 2.525 18.588 87.859 1.00 86.00 387 GLN A C 1
ATOM 2852 O O . GLN A 1 387 ? 3.046 19.702 87.869 1.00 86.00 387 GLN A O 1
ATOM 2857 N N . ASP A 1 388 ? 3.214 17.463 88.055 1.00 73.88 388 ASP A N 1
ATOM 2858 C CA . ASP A 1 388 ? 4.667 17.447 88.266 1.00 73.88 388 ASP A CA 1
ATOM 2859 C C . ASP A 1 388 ? 5.431 17.614 86.934 1.00 73.88 388 ASP A C 1
ATOM 2861 O O . ASP A 1 388 ? 4.907 17.243 85.843 1.00 73.88 388 ASP A O 1
#

Secondary structure (DSSP, 8-state):
-------TTSSSSSSSSSSS------PPB---STT--TTS--B-SSS--EEEESSTTSSS--EEEE-STT-EEEESSTT--EE--SS-EEEEES-EE-TT-TT-EEEEES-EETT--SS-EEEEES-EE-TT--S-EEEEES-EE-SSS-EEEEEEEEE-STT-EEEEEEEEE-STTEEEEEE-SBTTB-EEE--TTEEEEESSSS-SEEEETTEEEES-SS-SSSEEESS-----SPPP--EEEEEE-TT--EEEEEEEEPP--THHHHHHHHHHHHHHHHHHHHHHHHHHHHS--S--------EE---BSSSBSSEEEEEEEE-TT--SEEEEEEETTS-EEEEEEE-S-EEEEEEEES--SEEEEEEEEETTEEEEEEEEEE--